Protein AF-A0A3D5E0S6-F1 (afdb_monomer)

Structure (mmCIF, N/CA/C/O backbone):
data_AF-A0A3D5E0S6-F1
#
_entry.id   AF-A0A3D5E0S6-F1
#
loop_
_atom_site.group_PDB
_atom_site.id
_atom_site.type_symbol
_atom_site.label_atom_id
_atom_site.label_alt_id
_atom_site.label_comp_id
_atom_site.label_asym_id
_atom_site.label_entity_id
_atom_site.label_seq_id
_atom_site.pdbx_PDB_ins_code
_atom_site.Cartn_x
_atom_site.Cartn_y
_atom_site.Cartn_z
_atom_site.occupancy
_atom_site.B_iso_or_equiv
_atom_site.auth_seq_id
_atom_site.auth_comp_id
_atom_site.auth_asym_id
_atom_site.auth_atom_id
_atom_site.pdbx_PDB_model_num
ATOM 1 N N . MET A 1 1 ? 13.175 10.665 23.396 1.00 38.28 1 MET A N 1
ATOM 2 C CA . MET A 1 1 ? 12.170 10.562 24.480 1.00 38.28 1 MET A CA 1
ATOM 3 C C . MET A 1 1 ? 12.279 11.697 25.528 1.00 38.28 1 MET A C 1
ATOM 5 O O . MET A 1 1 ? 12.513 11.400 26.694 1.00 38.28 1 MET A O 1
ATOM 9 N N . PRO A 1 2 ? 12.086 12.986 25.165 1.00 33.28 2 PRO A N 1
ATOM 10 C CA . PRO A 1 2 ? 11.663 13.991 26.159 1.00 33.28 2 PRO A CA 1
ATOM 11 C C . PRO A 1 2 ? 10.356 14.742 25.818 1.00 33.28 2 PRO A C 1
ATOM 13 O O . PRO A 1 2 ? 9.848 15.474 26.661 1.00 33.28 2 PRO A O 1
ATOM 16 N N . TYR A 1 3 ? 9.771 14.534 24.635 1.00 39.38 3 TYR A N 1
ATOM 17 C CA . TYR A 1 3 ? 8.628 15.319 24.143 1.00 39.38 3 TYR A CA 1
ATOM 18 C C . TYR A 1 3 ? 7.291 14.993 24.815 1.00 39.38 3 TYR A C 1
ATOM 20 O O . TYR A 1 3 ? 6.618 15.905 25.290 1.00 39.38 3 TYR A O 1
ATOM 28 N N . SER A 1 4 ? 6.974 13.710 25.017 1.00 42.59 4 SER A N 1
ATOM 29 C CA . SER A 1 4 ? 5.723 13.300 25.675 1.00 42.59 4 SER A CA 1
ATOM 30 C C . SER A 1 4 ? 5.613 13.792 27.121 1.00 42.59 4 SER A C 1
ATOM 32 O O . SER A 1 4 ? 4.516 13.973 27.637 1.00 42.59 4 SER A O 1
ATOM 34 N N . ALA A 1 5 ? 6.738 14.058 27.798 1.00 37.56 5 ALA A N 1
ATOM 35 C CA . ALA A 1 5 ? 6.728 14.616 29.148 1.00 37.56 5 ALA A CA 1
ATOM 36 C C . ALA A 1 5 ? 6.315 16.093 29.164 1.00 37.56 5 ALA A C 1
ATOM 38 O O . ALA A 1 5 ? 5.784 16.543 30.172 1.00 37.56 5 ALA A O 1
ATOM 39 N N . ALA A 1 6 ? 6.532 16.837 28.078 1.00 38.78 6 ALA A N 1
ATOM 40 C CA . ALA A 1 6 ? 6.310 18.274 28.008 1.00 38.78 6 ALA A CA 1
ATOM 41 C C . ALA A 1 6 ? 4.825 18.641 27.956 1.00 38.78 6 ALA A C 1
ATOM 43 O O . ALA A 1 6 ? 4.368 19.426 28.783 1.00 38.78 6 ALA A O 1
ATOM 44 N N . LEU A 1 7 ? 4.055 18.022 27.058 1.00 45.34 7 LEU A N 1
ATOM 45 C CA . LEU A 1 7 ? 2.599 18.180 27.020 1.00 45.34 7 LEU A CA 1
ATOM 46 C C . LEU A 1 7 ? 1.956 17.615 28.294 1.00 45.34 7 LEU A C 1
ATOM 48 O O . LEU A 1 7 ? 1.136 18.293 28.906 1.00 45.34 7 LEU A O 1
ATOM 52 N N . LEU A 1 8 ? 2.423 16.468 28.806 1.00 41.62 8 LEU A N 1
ATOM 53 C CA . LEU A 1 8 ? 2.000 15.941 30.114 1.00 41.62 8 LEU A CA 1
ATOM 54 C C . LEU A 1 8 ? 2.341 16.875 31.294 1.00 41.62 8 LEU A C 1
ATOM 56 O O . LEU A 1 8 ? 1.562 16.960 32.246 1.00 41.62 8 LEU A O 1
ATOM 60 N N . LEU A 1 9 ? 3.477 17.580 31.262 1.00 42.16 9 LEU A N 1
ATOM 61 C CA . LEU A 1 9 ? 3.891 18.562 32.275 1.00 42.16 9 LEU A CA 1
ATOM 62 C C . LEU A 1 9 ? 3.075 19.850 32.171 1.00 42.16 9 LEU A C 1
ATOM 64 O O . LEU A 1 9 ? 2.632 20.345 33.205 1.00 42.16 9 LEU A O 1
ATOM 68 N N . ILE A 1 10 ? 2.821 20.346 30.958 1.00 46.16 10 ILE A N 1
ATOM 69 C CA . ILE A 1 10 ? 1.925 21.481 30.688 1.00 46.16 10 ILE A CA 1
ATOM 70 C C . ILE A 1 10 ? 0.495 21.130 31.122 1.00 46.16 10 ILE A C 1
ATOM 72 O O . ILE A 1 10 ? -0.214 21.968 31.667 1.00 46.16 10 ILE A O 1
ATOM 76 N N . MET A 1 11 ? 0.065 19.876 30.968 1.00 48.69 11 MET A N 1
ATOM 77 C CA . MET A 1 11 ? -1.243 19.403 31.424 1.00 48.69 11 MET A CA 1
ATOM 78 C C . MET A 1 11 ? -1.320 19.213 32.949 1.00 48.69 11 MET A C 1
ATOM 80 O O . MET A 1 11 ? -2.383 19.460 33.514 1.00 48.69 11 MET A O 1
ATOM 84 N N . LYS A 1 12 ? -0.220 18.838 33.629 1.00 43.34 12 LYS A N 1
ATOM 85 C CA . LYS A 1 12 ? -0.159 18.644 35.097 1.00 43.34 12 LYS A CA 1
ATOM 86 C C . LYS A 1 12 ? 0.203 19.892 35.916 1.00 43.34 12 LYS A C 1
ATOM 88 O O . LYS A 1 12 ? -0.084 19.906 37.114 1.00 43.34 12 LYS A O 1
ATOM 93 N N . ARG A 1 13 ? 0.854 20.911 35.344 1.00 39.75 13 ARG A N 1
ATOM 94 C CA . ARG A 1 13 ? 1.258 22.144 36.049 1.00 39.75 13 ARG A CA 1
ATOM 95 C C . ARG A 1 13 ? 0.444 23.346 35.577 1.00 39.75 13 ARG A C 1
ATOM 97 O O . ARG A 1 13 ? 0.247 23.553 34.387 1.00 39.75 13 ARG A O 1
ATOM 104 N N . GLY A 1 14 ? 0.003 24.162 36.534 1.00 38.19 14 GLY A N 1
ATOM 105 C CA . GLY A 1 14 ? -0.570 25.473 36.248 1.00 38.19 14 GLY A CA 1
ATOM 106 C C . GLY A 1 14 ? 0.479 26.425 35.663 1.00 38.19 14 GLY A C 1
ATOM 107 O O . GLY A 1 14 ? 1.527 26.627 36.269 1.00 38.19 14 GLY A O 1
ATOM 108 N N . ASP A 1 15 ? 0.165 26.988 34.497 1.00 38.56 15 ASP A N 1
ATOM 109 C CA . ASP A 1 15 ? 0.567 28.311 33.990 1.00 38.56 15 ASP A CA 1
ATOM 110 C C . ASP A 1 15 ? 2.050 28.733 33.942 1.00 38.56 15 ASP A C 1
ATOM 112 O O . ASP A 1 15 ? 2.323 29.929 33.843 1.00 38.56 15 ASP A O 1
ATOM 116 N N . GLN A 1 16 ? 3.032 27.822 33.918 1.00 34.97 16 GLN A N 1
ATOM 117 C CA . GLN A 1 16 ? 4.425 28.222 33.638 1.00 34.97 16 GLN A CA 1
ATOM 118 C C . GLN A 1 16 ? 5.030 27.540 32.399 1.00 34.97 16 GLN A C 1
ATOM 120 O O . GLN A 1 16 ? 5.223 26.322 32.416 1.00 34.97 16 GLN A O 1
ATOM 125 N N . PRO A 1 17 ? 5.353 28.314 31.338 1.00 38.97 17 PRO A N 1
ATOM 126 C CA . PRO A 1 17 ? 6.087 27.842 30.174 1.00 38.97 17 PRO A CA 1
ATOM 127 C C . PRO A 1 17 ? 7.596 27.962 30.432 1.00 38.97 17 PRO A C 1
ATOM 129 O O . PRO A 1 17 ? 8.157 29.051 30.327 1.00 38.97 17 PRO A O 1
ATOM 132 N N . ASP A 1 18 ? 8.262 26.858 30.766 1.00 34.88 18 ASP A N 1
ATOM 133 C CA . ASP A 1 18 ? 9.724 26.782 30.643 1.00 34.88 18 ASP A CA 1
ATOM 134 C C . ASP A 1 18 ? 10.091 26.290 29.230 1.00 34.88 18 ASP A C 1
ATOM 136 O O . ASP A 1 18 ? 9.401 25.421 28.685 1.00 34.88 18 ASP A O 1
ATOM 140 N N . PRO A 1 19 ? 11.164 26.820 28.615 1.00 36.44 19 PRO A N 1
ATOM 141 C CA . PRO A 1 19 ? 11.587 26.422 27.278 1.00 36.44 19 PRO A CA 1
ATOM 142 C C . PRO A 1 19 ? 12.079 24.968 27.268 1.00 36.44 19 PRO A C 1
ATOM 144 O O . PRO A 1 19 ? 12.935 24.570 28.062 1.00 36.44 19 PRO A O 1
ATOM 147 N N . LEU A 1 20 ? 11.524 24.171 26.355 1.00 38.53 20 LEU A N 1
ATOM 148 C CA . LEU A 1 20 ? 11.809 22.745 26.214 1.00 38.53 20 LEU A CA 1
ATOM 149 C C . LEU A 1 20 ? 13.125 22.521 25.445 1.00 38.53 20 LEU A C 1
ATOM 151 O O . LEU A 1 20 ? 13.306 23.109 24.378 1.00 38.53 20 LEU A O 1
ATOM 155 N N . PRO A 1 21 ? 14.044 21.664 25.931 1.00 30.20 21 PRO A N 1
ATOM 156 C CA . PRO A 1 21 ? 15.212 21.255 25.164 1.00 30.20 21 PRO A CA 1
ATOM 157 C C . PRO A 1 21 ? 14.830 20.126 24.197 1.00 30.20 21 PRO A C 1
ATOM 159 O O . PRO A 1 21 ? 14.574 18.994 24.609 1.00 30.20 21 PRO A O 1
ATOM 162 N N . GLY A 1 22 ? 14.804 20.466 22.908 1.00 41.47 22 GLY A N 1
ATOM 163 C CA . GLY A 1 22 ? 14.382 19.613 21.798 1.00 41.47 22 GLY A CA 1
ATOM 164 C C . GLY A 1 22 ? 13.253 20.299 21.026 1.00 41.47 22 GLY A C 1
ATOM 165 O O . GLY A 1 22 ? 12.227 20.619 21.613 1.00 41.47 22 GLY A O 1
ATOM 166 N N . GLY A 1 23 ? 13.439 20.556 19.727 1.00 47.47 23 GLY A N 1
ATOM 167 C CA . GLY A 1 23 ? 12.488 21.289 18.873 1.00 47.47 23 GLY A CA 1
ATOM 168 C C . GLY A 1 23 ? 11.115 20.620 18.709 1.00 47.47 23 GLY A C 1
ATOM 169 O O . GLY A 1 23 ? 11.009 19.399 18.756 1.00 47.47 23 GLY A O 1
ATOM 170 N N . TRP A 1 24 ? 10.075 21.433 18.519 1.00 58.16 24 TRP A N 1
ATOM 171 C CA . TRP A 1 24 ? 8.640 21.100 18.544 1.00 58.16 24 TRP A CA 1
ATOM 172 C C . TRP A 1 24 ? 8.117 20.392 17.272 1.00 58.16 24 TRP A C 1
ATOM 174 O O . TRP A 1 24 ? 7.080 20.771 16.751 1.00 58.16 24 TRP A O 1
ATOM 184 N N . VAL A 1 25 ? 8.824 19.380 16.759 1.00 50.75 25 VAL A N 1
ATOM 185 C CA . VAL A 1 25 ? 8.563 18.804 15.416 1.00 50.75 25 VAL A CA 1
ATOM 186 C C . VAL A 1 25 ? 7.223 18.053 15.308 1.00 50.75 25 VAL A C 1
ATOM 188 O O . VAL A 1 25 ? 6.506 18.226 14.342 1.00 50.75 25 VAL A O 1
ATOM 191 N N . ALA A 1 26 ? 6.795 17.283 16.313 1.00 52.22 26 ALA A N 1
ATOM 192 C CA . ALA A 1 26 ? 5.456 16.660 16.270 1.00 52.22 26 ALA A CA 1
ATOM 193 C C . ALA A 1 26 ? 4.318 17.681 16.497 1.00 52.22 26 ALA A C 1
ATOM 195 O O . ALA A 1 26 ? 3.170 17.482 16.112 1.00 52.22 26 ALA A O 1
ATOM 196 N N . GLY A 1 27 ? 4.629 18.809 17.144 1.00 62.81 27 GLY A N 1
ATOM 197 C CA . GLY A 1 27 ? 3.656 19.869 17.382 1.00 62.81 27 GLY A CA 1
ATOM 198 C C . GLY A 1 27 ? 3.378 20.726 16.146 1.00 62.81 27 GLY A C 1
ATOM 199 O O . GLY A 1 27 ? 2.301 21.316 16.059 1.00 62.81 27 GLY A O 1
ATOM 200 N N . THR A 1 28 ? 4.313 20.786 15.190 1.00 69.19 28 THR A N 1
ATOM 201 C CA . THR A 1 28 ? 4.160 21.555 13.948 1.00 69.19 28 THR A CA 1
ATOM 202 C C . THR A 1 28 ? 3.175 20.905 12.983 1.00 69.19 28 THR A C 1
ATOM 204 O O . THR A 1 28 ? 2.348 21.626 12.426 1.00 69.19 28 THR A O 1
ATOM 207 N N . GLU A 1 29 ? 3.184 19.577 12.849 1.00 71.25 29 GLU A N 1
ATOM 208 C CA . GLU A 1 29 ? 2.205 18.834 12.034 1.00 71.25 29 GLU A CA 1
ATOM 209 C C . GLU A 1 29 ? 0.781 19.035 12.582 1.00 71.25 29 GLU A C 1
ATOM 211 O O . GLU A 1 29 ? -0.122 19.488 11.871 1.00 71.25 29 GLU A O 1
ATOM 216 N N . LEU A 1 30 ? 0.600 18.844 13.896 1.00 75.81 30 LEU A N 1
ATOM 217 C CA . LEU A 1 30 ? -0.676 19.100 14.572 1.00 75.81 30 LEU A CA 1
ATOM 218 C C . LEU A 1 30 ? -1.132 20.555 14.400 1.00 75.81 30 LEU A C 1
ATOM 220 O O . LEU A 1 30 ? -2.288 20.809 14.057 1.00 75.81 30 LEU A O 1
ATOM 224 N N . ALA A 1 31 ? -0.242 21.530 14.611 1.00 83.31 31 ALA A N 1
ATOM 225 C CA . ALA A 1 31 ? -0.581 22.940 14.430 1.00 83.31 31 ALA A CA 1
ATOM 226 C C . ALA A 1 31 ? -1.022 23.248 12.991 1.00 83.31 31 ALA A C 1
ATOM 228 O O . ALA A 1 31 ? -1.992 23.984 12.802 1.00 83.31 31 ALA A O 1
ATOM 229 N N . SER A 1 32 ? -0.353 22.662 11.998 1.00 85.56 32 SER A N 1
ATOM 230 C CA . SER A 1 32 ? -0.682 22.823 10.579 1.00 85.56 32 SER A CA 1
ATOM 231 C C . SER A 1 32 ? -2.066 22.275 10.253 1.00 85.56 32 SER A C 1
ATOM 233 O O . SER A 1 32 ? -2.864 22.975 9.628 1.00 85.56 32 SER A O 1
ATOM 235 N N . TRP A 1 33 ? -2.405 21.092 10.769 1.00 86.62 33 TRP A N 1
ATOM 236 C CA . TRP A 1 33 ? -3.736 20.507 10.614 1.00 86.62 33 TRP A CA 1
ATOM 237 C C . TRP A 1 33 ? -4.843 21.394 11.202 1.00 86.62 33 TRP A C 1
ATOM 239 O O . TRP A 1 33 ? -5.842 21.677 10.536 1.00 86.62 33 TRP A O 1
ATOM 249 N N . PHE A 1 34 ? -4.658 21.898 12.428 1.00 88.12 34 PHE A N 1
ATOM 250 C CA . PHE A 1 34 ? -5.633 22.798 13.051 1.00 88.12 34 PHE A CA 1
ATOM 251 C C . PHE A 1 34 ? -5.797 24.090 12.234 1.00 88.12 34 PHE A C 1
ATOM 253 O O . PHE A 1 34 ? -6.923 24.517 11.973 1.00 88.12 34 PHE A O 1
ATOM 260 N N . VAL A 1 35 ? -4.697 24.705 11.787 1.00 90.12 35 VAL A N 1
ATOM 261 C CA . VAL A 1 35 ? -4.747 25.913 10.944 1.00 90.12 35 VAL A CA 1
ATOM 262 C C . VAL A 1 35 ? -5.471 25.638 9.622 1.00 90.12 35 VAL A C 1
ATOM 264 O O . VAL A 1 35 ? -6.299 26.455 9.219 1.00 90.12 35 VAL A O 1
ATOM 267 N N . ALA A 1 36 ? -5.245 24.486 8.986 1.00 88.31 36 ALA A N 1
ATOM 268 C CA . ALA A 1 36 ? -5.968 24.083 7.780 1.00 88.31 36 ALA A CA 1
ATOM 269 C C . ALA A 1 36 ? -7.483 23.967 8.031 1.00 88.31 36 ALA A C 1
ATOM 271 O O . ALA A 1 36 ? -8.274 24.538 7.279 1.00 88.31 36 ALA A O 1
ATOM 272 N N . LYS A 1 37 ? -7.907 23.354 9.148 1.00 87.62 37 LYS A N 1
ATOM 273 C CA . LYS A 1 37 ? -9.329 23.303 9.550 1.00 87.62 37 LYS A CA 1
ATOM 274 C C . LYS A 1 37 ? -9.936 24.690 9.756 1.00 87.62 37 LYS A C 1
ATOM 276 O O . LYS A 1 37 ? -11.091 24.927 9.404 1.00 87.62 37 LYS A O 1
ATOM 281 N N . ALA A 1 38 ? -9.164 25.630 10.293 1.00 89.94 38 ALA A N 1
ATOM 282 C CA . ALA A 1 38 ? -9.608 27.012 10.432 1.00 89.94 38 ALA A CA 1
ATOM 283 C C . ALA A 1 38 ? -9.731 27.733 9.081 1.00 89.94 38 ALA A C 1
ATOM 285 O O . ALA A 1 38 ? -10.662 28.515 8.891 1.00 89.94 38 ALA A O 1
ATOM 286 N N . VAL A 1 39 ? -8.827 27.466 8.136 1.00 89.75 39 VAL A N 1
ATOM 287 C CA . VAL A 1 39 ? -8.918 27.987 6.764 1.00 89.75 39 VAL A CA 1
ATOM 288 C C . VAL A 1 39 ? -10.167 27.450 6.064 1.00 89.75 39 VAL A C 1
ATOM 290 O O . VAL A 1 39 ? -10.927 28.241 5.511 1.00 89.75 39 VAL A O 1
ATOM 293 N N . GLU A 1 40 ? -10.434 26.146 6.160 1.00 88.62 40 GLU A N 1
ATOM 294 C CA . GLU A 1 40 ? -11.648 25.523 5.614 1.00 88.62 40 GLU A CA 1
ATOM 295 C C . GLU A 1 40 ? -12.929 26.157 6.181 1.00 88.62 40 GLU A C 1
ATOM 297 O O . GLU A 1 40 ? -13.876 26.428 5.442 1.00 88.62 40 GLU A O 1
ATOM 302 N N . ALA A 1 41 ? -12.962 26.414 7.493 1.00 89.06 41 ALA A N 1
ATOM 303 C CA . ALA A 1 41 ? -14.154 26.912 8.172 1.00 89.06 41 ALA A CA 1
ATOM 304 C C . ALA A 1 41 ? -14.382 28.425 8.007 1.00 89.06 41 ALA A C 1
ATOM 306 O O . ALA A 1 41 ? -15.529 28.868 7.907 1.00 89.06 41 ALA A O 1
ATOM 307 N N . TYR A 1 42 ? -13.316 29.233 8.018 1.00 87.56 42 TYR A N 1
ATOM 308 C CA . TYR A 1 42 ? -13.419 30.698 8.086 1.00 87.56 42 TYR A CA 1
ATOM 309 C C . TYR A 1 42 ? -12.928 31.430 6.833 1.00 87.56 42 TYR A C 1
ATOM 311 O O . TYR A 1 42 ? -13.215 32.624 6.702 1.00 87.56 42 TYR A O 1
ATOM 319 N N . GLY A 1 43 ? -12.200 30.768 5.928 1.00 87.56 43 GLY A N 1
ATOM 320 C CA . GLY A 1 43 ? -11.637 31.371 4.716 1.00 87.56 43 GLY A CA 1
ATOM 321 C C . GLY A 1 43 ? -10.867 32.664 5.010 1.00 87.56 43 GLY A C 1
ATOM 322 O O . GLY A 1 43 ? -10.049 32.724 5.930 1.00 87.56 43 GLY A O 1
ATOM 323 N N . ASP A 1 44 ? -11.211 33.741 4.299 1.00 85.38 44 ASP A N 1
ATOM 324 C CA . ASP A 1 44 ? -10.620 35.080 4.474 1.00 85.38 44 ASP A CA 1
ATOM 325 C C . ASP A 1 44 ? -10.747 35.652 5.896 1.00 85.38 44 ASP A C 1
ATOM 327 O O . ASP A 1 44 ? -10.031 36.579 6.280 1.00 85.38 44 ASP A O 1
ATOM 331 N N . GLN A 1 45 ? -11.659 35.115 6.710 1.00 85.00 45 GLN A N 1
ATOM 332 C CA . GLN A 1 45 ? -11.858 35.549 8.090 1.00 85.00 45 GLN A CA 1
ATOM 333 C C . GLN A 1 45 ? -11.000 34.779 9.099 1.00 85.00 45 GLN A C 1
ATOM 335 O O . GLN A 1 45 ? -11.137 35.031 10.301 1.00 85.00 45 GLN A O 1
ATOM 340 N N . VAL A 1 46 ? -10.099 33.888 8.671 1.00 85.62 46 VAL A N 1
ATOM 341 C CA . VAL A 1 46 ? -9.254 33.093 9.580 1.00 85.62 46 VAL A CA 1
ATOM 342 C C . VAL A 1 46 ? -8.453 33.978 10.552 1.00 85.62 46 VAL A C 1
ATOM 344 O O . VAL A 1 46 ? -8.349 33.669 11.733 1.00 85.62 46 VAL A O 1
ATOM 347 N N . LEU A 1 47 ? -8.027 35.178 10.144 1.00 86.06 47 LEU A N 1
ATOM 348 C CA . LEU A 1 47 ? -7.339 36.138 11.029 1.00 86.06 47 LEU A CA 1
ATOM 349 C C . LEU A 1 47 ? -8.267 37.185 11.690 1.00 86.06 47 LEU A C 1
ATOM 351 O O . LEU A 1 47 ? -7.830 37.930 12.558 1.00 86.06 47 LEU A O 1
ATOM 355 N N . ALA A 1 48 ? -9.556 37.185 11.335 1.00 81.19 48 ALA A N 1
ATOM 356 C CA . ALA A 1 48 ? -10.672 37.945 11.918 1.00 81.19 48 ALA A CA 1
ATOM 357 C C . ALA A 1 48 ? -10.673 38.079 13.449 1.00 81.19 48 ALA A C 1
ATOM 359 O O . ALA A 1 48 ? -10.874 37.047 14.063 1.00 81.19 48 ALA A O 1
ATOM 360 N N . ASP A 1 49 ? -10.560 39.259 14.074 1.00 66.88 49 ASP A N 1
ATOM 361 C CA . ASP A 1 49 ? -10.659 39.448 15.538 1.00 66.88 49 ASP A CA 1
ATOM 362 C C . ASP A 1 49 ? -12.022 39.002 16.113 1.00 66.88 49 ASP A C 1
ATOM 364 O O . ASP A 1 49 ? -13.021 39.721 16.120 1.00 66.88 49 ASP A O 1
ATOM 368 N N . ALA A 1 50 ? -12.066 37.768 16.602 1.00 59.69 50 ALA A N 1
ATOM 369 C CA . ALA A 1 50 ? -13.190 37.178 17.314 1.00 59.69 50 ALA A CA 1
ATOM 370 C C . ALA A 1 50 ? -12.636 36.205 18.356 1.00 59.69 50 ALA A C 1
ATOM 372 O O . ALA A 1 50 ? -11.625 35.546 18.097 1.00 59.69 50 ALA A O 1
ATOM 373 N N . ASN A 1 51 ? -13.287 36.126 19.515 1.00 56.72 51 ASN A N 1
ATOM 374 C CA . ASN A 1 51 ? -12.938 35.212 20.601 1.00 56.72 51 ASN A CA 1
ATOM 375 C C . ASN A 1 51 ? -13.989 34.091 20.670 1.00 56.72 51 ASN A C 1
ATOM 377 O O . ASN A 1 51 ? -14.858 34.134 21.547 1.00 56.72 51 ASN A O 1
ATOM 381 N N . PRO A 1 52 ? -14.018 33.156 19.703 1.00 55.25 52 PRO A N 1
ATOM 382 C CA . PRO A 1 52 ? -14.799 31.947 19.881 1.00 55.25 52 PRO A CA 1
ATOM 383 C C . PRO A 1 52 ? -14.146 31.124 21.001 1.00 55.25 52 PRO A C 1
ATOM 385 O O . PRO A 1 52 ? -12.930 31.163 21.183 1.00 55.25 52 PRO A O 1
ATOM 388 N N . GLY A 1 53 ? -14.941 30.437 21.819 1.00 60.50 53 GLY A N 1
ATOM 389 C CA . GLY A 1 53 ? -14.375 29.506 22.798 1.00 60.50 53 GLY A CA 1
ATOM 390 C C . GLY A 1 53 ? -13.559 28.421 22.087 1.00 60.50 53 GLY A C 1
ATOM 391 O O . GLY A 1 53 ? -13.853 28.098 20.944 1.00 60.50 53 GLY A O 1
ATOM 392 N N . LEU A 1 54 ? -12.566 27.830 22.757 1.00 64.56 54 LEU A N 1
ATOM 393 C CA . LEU A 1 54 ? -11.751 26.725 22.220 1.00 64.56 54 LEU A CA 1
ATOM 394 C C . LEU A 1 54 ? -12.521 25.391 22.209 1.00 64.56 54 LEU A C 1
ATOM 396 O O . LEU A 1 54 ? -12.029 24.371 22.682 1.00 64.56 54 LEU A O 1
ATOM 400 N N . ALA A 1 55 ? -13.774 25.418 21.758 1.00 66.06 55 ALA A N 1
ATOM 401 C CA . ALA A 1 55 ? -14.660 24.264 21.785 1.00 66.06 55 ALA A CA 1
ATOM 402 C C . ALA A 1 55 ? -14.402 23.320 20.606 1.00 66.06 55 ALA A C 1
ATOM 404 O O . ALA A 1 55 ? -14.409 22.108 20.804 1.00 66.06 55 ALA A O 1
ATOM 405 N N . GLU A 1 56 ? -14.137 23.862 19.414 1.00 78.25 56 GLU A N 1
ATOM 406 C CA . GLU A 1 56 ? -13.990 23.083 18.182 1.00 78.25 56 GLU A CA 1
ATOM 407 C C . GLU A 1 56 ? -12.595 23.249 17.563 1.00 78.25 56 GLU A C 1
ATOM 409 O O . GLU A 1 56 ? -11.890 24.232 17.808 1.00 78.25 56 GLU A O 1
ATOM 414 N N . ALA A 1 57 ? -12.179 22.278 16.744 1.00 81.69 57 ALA A N 1
ATOM 415 C CA . ALA A 1 57 ? -10.844 22.258 16.152 1.00 81.69 57 ALA A CA 1
ATOM 416 C C . ALA A 1 57 ? -10.557 23.511 15.310 1.00 81.69 57 ALA A C 1
ATOM 418 O O . ALA A 1 57 ? -9.486 24.107 15.415 1.00 81.69 57 ALA A O 1
ATOM 419 N N . GLN A 1 58 ? -11.525 23.988 14.530 1.00 87.00 58 GLN A N 1
ATOM 420 C CA . GLN A 1 58 ? -11.344 25.204 13.744 1.00 87.00 58 GLN A CA 1
ATOM 421 C C . GLN A 1 58 ? -11.119 26.456 14.613 1.00 87.00 58 GLN A C 1
ATOM 423 O O . GLN A 1 58 ? -10.362 27.339 14.209 1.00 87.00 58 GLN A O 1
ATOM 428 N N . ASP A 1 59 ? -11.694 26.539 15.820 1.00 86.94 59 ASP A N 1
ATOM 429 C CA . ASP A 1 59 ? -11.489 27.680 16.725 1.00 86.94 59 ASP A CA 1
ATOM 430 C C . ASP A 1 59 ? -10.049 27.706 17.257 1.00 86.94 59 ASP A C 1
ATOM 432 O O . ASP A 1 59 ? -9.400 28.756 17.288 1.00 86.94 59 ASP A O 1
ATOM 436 N N . VAL A 1 60 ? -9.521 26.528 17.601 1.00 87.38 60 VAL A N 1
ATOM 437 C CA . VAL A 1 60 ? -8.118 26.329 17.997 1.00 87.38 60 VAL A CA 1
ATOM 438 C C . VAL A 1 60 ? -7.185 26.696 16.852 1.00 87.38 60 VAL A C 1
ATOM 440 O O . VAL A 1 60 ? -6.238 27.461 17.037 1.00 87.38 60 VAL A O 1
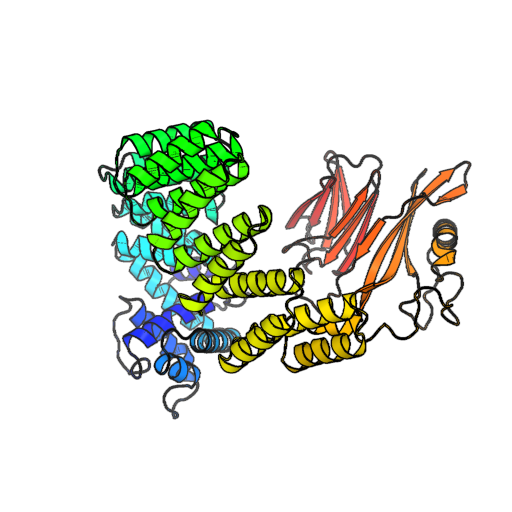ATOM 443 N N . GLY A 1 61 ? -7.483 26.201 15.652 1.00 88.69 61 GLY A N 1
ATOM 444 C CA . GLY A 1 61 ? -6.739 26.515 14.440 1.00 88.69 61 GLY A CA 1
ATOM 445 C C . GLY A 1 61 ? -6.701 27.999 14.126 1.00 88.69 61 GLY A C 1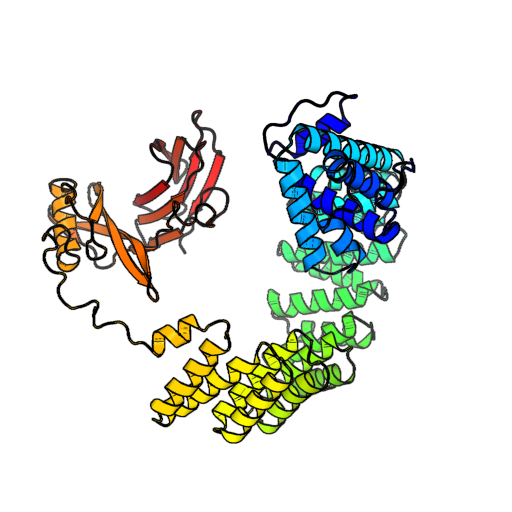
ATOM 446 O O . GLY A 1 61 ? -5.678 28.517 13.686 1.00 88.69 61 GLY A O 1
ATOM 447 N N . ARG A 1 62 ? -7.785 28.715 14.421 1.00 89.50 62 ARG A N 1
ATOM 448 C CA . ARG A 1 62 ? -7.864 30.163 14.256 1.00 89.50 62 ARG A CA 1
ATOM 449 C C . ARG A 1 62 ? -6.968 30.901 15.247 1.00 89.50 62 ARG A C 1
ATOM 451 O O . ARG A 1 62 ? -6.279 31.846 14.860 1.00 89.50 62 ARG A O 1
ATOM 458 N N . GLU A 1 63 ? -6.952 30.480 16.513 1.00 88.94 63 GLU A N 1
ATOM 459 C CA . GLU A 1 63 ? -6.045 31.043 17.521 1.00 88.94 63 GLU A CA 1
ATOM 460 C C . GLU A 1 63 ? -4.577 30.776 17.149 1.00 88.94 63 GLU A C 1
ATOM 462 O O . GLU A 1 63 ? -3.759 31.697 17.197 1.00 88.94 63 GLU A O 1
ATOM 467 N N . LEU A 1 64 ? -4.257 29.560 16.691 1.00 89.44 64 LEU A N 1
ATOM 468 C CA . LEU A 1 64 ? -2.926 29.196 16.197 1.00 89.44 64 LEU A CA 1
ATOM 469 C C . LEU A 1 64 ? -2.528 30.014 14.967 1.00 89.44 64 LEU A C 1
ATOM 471 O O . LEU A 1 64 ? -1.430 30.569 14.935 1.00 89.44 64 LEU A O 1
ATOM 475 N N . ALA A 1 65 ? -3.427 30.165 13.992 1.00 90.12 65 ALA A N 1
ATOM 476 C CA . ALA A 1 65 ? -3.184 30.970 12.802 1.00 90.12 65 ALA A CA 1
ATOM 477 C C . ALA A 1 65 ? -2.857 32.414 13.192 1.00 90.12 65 ALA A C 1
ATOM 479 O O . ALA A 1 65 ? -1.879 32.985 12.718 1.00 90.12 65 ALA A O 1
ATOM 480 N N . ARG A 1 66 ? -3.609 33.009 14.124 1.00 87.81 66 ARG A N 1
ATOM 481 C CA . ARG A 1 66 ? -3.286 34.358 14.603 1.00 87.81 66 ARG A CA 1
ATOM 482 C C . ARG A 1 66 ? -1.954 34.402 15.330 1.00 87.81 66 ARG A C 1
ATOM 484 O O . ARG A 1 66 ? -1.149 35.288 15.068 1.00 87.81 66 ARG A O 1
ATOM 491 N N . LEU A 1 67 ? -1.694 33.447 16.211 1.00 87.69 67 LEU A N 1
ATOM 492 C CA . LEU A 1 67 ? -0.446 33.393 16.955 1.00 87.69 67 LEU A CA 1
ATOM 493 C C . LEU A 1 67 ? 0.774 33.332 16.015 1.00 87.69 67 LEU A C 1
ATOM 495 O O . LEU A 1 67 ? 1.713 34.106 16.195 1.00 87.69 67 LEU A O 1
ATOM 499 N N . ILE A 1 68 ? 0.722 32.473 14.992 1.00 88.44 68 ILE A N 1
ATOM 500 C CA . ILE A 1 68 ? 1.822 32.194 14.054 1.00 88.44 68 ILE A CA 1
ATOM 501 C C . ILE A 1 68 ? 1.955 33.279 12.974 1.00 88.44 68 ILE A C 1
ATOM 503 O O . ILE A 1 68 ? 3.067 33.622 12.557 1.00 88.44 68 ILE A O 1
ATOM 507 N N . PHE A 1 69 ? 0.834 33.837 12.507 1.00 85.19 69 PHE A N 1
ATOM 508 C CA . PHE A 1 69 ? 0.806 34.709 11.333 1.00 85.19 69 PHE A CA 1
ATOM 509 C C . PHE A 1 69 ? 0.591 36.198 11.638 1.00 85.19 69 PHE A C 1
ATOM 511 O O . PHE A 1 69 ? 1.124 37.026 10.903 1.00 85.19 69 PHE A O 1
ATOM 518 N N . VAL A 1 70 ? -0.083 36.575 12.733 1.00 74.06 70 VAL A N 1
ATOM 519 C CA . VAL A 1 70 ? -0.373 37.996 13.044 1.00 74.06 70 VAL A CA 1
ATOM 520 C C . VAL A 1 70 ? 0.836 38.724 13.629 1.00 74.06 70 VAL A C 1
ATOM 522 O O . VAL A 1 70 ? 1.014 39.913 13.375 1.00 74.06 70 VAL A O 1
ATOM 525 N N . ARG A 1 71 ? 1.724 38.043 14.370 1.00 57.38 71 ARG A N 1
ATOM 526 C CA . ARG A 1 71 ? 2.934 38.687 14.925 1.00 57.38 71 ARG A CA 1
ATOM 527 C C . ARG A 1 71 ? 4.007 39.035 13.881 1.00 57.38 71 ARG A C 1
ATOM 529 O O . ARG A 1 71 ? 4.955 39.731 14.235 1.00 57.38 71 ARG A O 1
ATOM 536 N N . ALA A 1 72 ? 3.859 38.601 12.628 1.00 50.16 72 ALA A N 1
ATOM 537 C CA . ALA A 1 72 ? 4.842 38.841 11.570 1.00 50.16 72 ALA A CA 1
ATOM 538 C C . ALA A 1 72 ? 4.539 40.075 10.699 1.00 50.16 72 ALA A C 1
ATOM 540 O O . ALA A 1 72 ? 5.466 40.675 10.165 1.00 50.16 72 ALA A O 1
ATOM 541 N N . GLU A 1 73 ? 3.273 40.475 10.558 1.00 52.47 73 GLU A N 1
ATOM 542 C CA . GLU A 1 73 ? 2.854 41.446 9.539 1.00 52.47 73 GLU A CA 1
ATOM 543 C C . GLU A 1 73 ? 1.653 42.268 10.025 1.00 52.47 73 GLU A C 1
ATOM 545 O O . GLU A 1 73 ? 0.510 42.045 9.638 1.00 52.47 73 GLU A O 1
ATOM 550 N N . ALA A 1 74 ? 1.902 43.244 10.899 1.00 47.56 74 ALA A N 1
ATOM 551 C CA . ALA A 1 74 ? 0.850 44.108 11.441 1.00 47.56 74 ALA A CA 1
ATOM 552 C C . ALA A 1 74 ? 0.222 45.082 10.412 1.00 47.56 74 ALA A C 1
ATOM 554 O O . ALA A 1 74 ? -0.625 45.877 10.802 1.00 47.56 74 ALA A O 1
ATOM 555 N N . ASP A 1 75 ? 0.601 45.026 9.125 1.00 51.47 75 ASP A N 1
ATOM 556 C CA . ASP A 1 75 ? 0.156 45.987 8.099 1.00 51.47 75 ASP A CA 1
ATOM 557 C C . ASP A 1 75 ? -0.063 45.404 6.674 1.00 51.47 75 ASP A C 1
ATOM 559 O O . ASP A 1 75 ? -0.269 46.172 5.731 1.00 51.47 75 ASP A O 1
ATOM 563 N N . THR A 1 76 ? -0.069 44.077 6.457 1.00 53.34 76 THR A N 1
ATOM 564 C CA . THR A 1 76 ? -0.167 43.498 5.092 1.00 53.34 76 THR A CA 1
ATOM 565 C C . THR A 1 76 ? -1.086 42.276 4.976 1.00 53.34 76 THR A C 1
ATOM 567 O O . THR A 1 76 ? -0.621 41.153 4.905 1.00 53.34 76 THR A O 1
ATOM 570 N N . GLY A 1 77 ? -2.402 42.490 4.842 1.00 68.25 77 GLY A N 1
ATOM 571 C CA . GLY A 1 77 ? -3.335 41.497 4.267 1.00 68.25 77 GLY A CA 1
ATOM 572 C C . GLY A 1 77 ? -3.309 40.075 4.866 1.00 68.25 77 GLY A C 1
ATOM 573 O O . GLY A 1 77 ? -2.928 39.871 6.014 1.00 68.25 77 GLY A O 1
ATOM 574 N N . ILE A 1 78 ? -3.782 39.085 4.095 1.00 77.25 78 ILE A N 1
ATOM 575 C CA . ILE A 1 78 ? -3.663 37.658 4.440 1.00 77.25 78 ILE A CA 1
ATOM 576 C C . ILE A 1 78 ? -2.294 37.159 3.943 1.00 77.25 78 ILE A C 1
ATOM 578 O O . ILE A 1 78 ? -2.008 37.321 2.754 1.00 77.25 78 ILE A O 1
ATOM 582 N N . PRO A 1 79 ? -1.459 36.538 4.796 1.00 83.88 79 PRO A N 1
ATOM 583 C CA . PRO A 1 79 ? -0.143 36.045 4.396 1.00 83.88 79 PRO A CA 1
ATOM 584 C C . PRO A 1 79 ? -0.195 35.028 3.246 1.00 83.88 79 PRO A C 1
ATOM 586 O O . PRO A 1 79 ? -1.118 34.210 3.210 1.00 83.88 79 PRO A O 1
ATOM 589 N N . PRO A 1 80 ? 0.814 34.998 2.350 1.00 86.06 80 PRO A N 1
ATOM 590 C CA . PRO A 1 80 ? 0.783 34.170 1.140 1.00 86.06 80 PRO A CA 1
ATOM 591 C C . PRO A 1 80 ? 0.482 32.673 1.349 1.00 86.06 80 PRO A C 1
ATOM 593 O O . PRO A 1 80 ? -0.296 32.139 0.561 1.00 86.06 80 PRO A O 1
ATOM 596 N N . PRO A 1 81 ? 1.009 31.984 2.386 1.00 85.75 81 PRO A N 1
ATOM 597 C CA . PRO A 1 81 ? 0.681 30.574 2.623 1.00 85.75 81 PRO A CA 1
ATOM 598 C C . PRO A 1 81 ? -0.796 30.355 2.978 1.00 85.75 81 PRO A C 1
ATOM 600 O O . PRO A 1 81 ?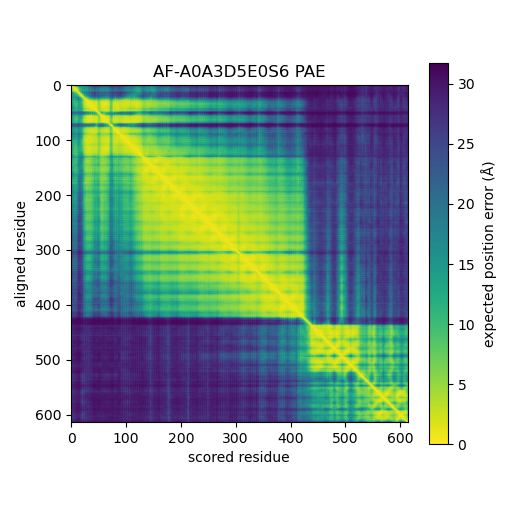 -1.420 29.421 2.484 1.00 85.75 81 PRO A O 1
ATOM 603 N N . LEU A 1 82 ? -1.382 31.253 3.778 1.00 86.69 82 LEU A N 1
ATOM 604 C CA . LEU A 1 82 ? -2.807 31.211 4.114 1.00 86.69 82 LEU A CA 1
ATOM 605 C C . LEU A 1 82 ? -3.670 31.565 2.899 1.00 86.69 82 LEU A C 1
ATOM 607 O O . LEU A 1 82 ? -4.657 30.888 2.644 1.00 86.69 82 LEU A O 1
ATOM 611 N N . ALA A 1 83 ? -3.278 32.578 2.119 1.00 86.62 83 ALA A N 1
ATOM 612 C CA . ALA A 1 83 ? -3.980 32.952 0.892 1.00 86.62 83 ALA A CA 1
ATOM 613 C C . ALA A 1 83 ? -3.999 31.794 -0.120 1.00 86.62 83 ALA A C 1
ATOM 615 O O . ALA A 1 83 ? -5.047 31.481 -0.673 1.00 86.62 83 ALA A O 1
ATOM 616 N N . ALA A 1 84 ? -2.874 31.092 -0.296 1.00 86.44 84 ALA A N 1
ATOM 617 C CA . ALA A 1 84 ? -2.796 29.927 -1.172 1.00 86.44 84 ALA A CA 1
ATOM 618 C C . ALA A 1 84 ? -3.722 28.782 -0.725 1.00 86.44 84 ALA A C 1
ATOM 620 O O . ALA A 1 84 ? -4.342 28.148 -1.580 1.00 86.44 84 ALA A O 1
ATOM 621 N N . ALA A 1 85 ? -3.823 28.534 0.586 1.00 87.25 85 ALA A N 1
ATOM 622 C CA . ALA A 1 85 ? -4.723 27.530 1.154 1.00 87.25 85 ALA A CA 1
ATOM 623 C C . ALA A 1 85 ? -6.207 27.934 1.046 1.00 87.25 85 ALA A C 1
ATOM 625 O O . ALA A 1 85 ? -7.056 27.074 0.828 1.00 87.25 85 ALA A O 1
ATOM 626 N N . ILE A 1 86 ? -6.525 29.232 1.142 1.00 88.56 86 ILE A N 1
ATOM 627 C CA . ILE A 1 86 ? -7.887 29.759 0.946 1.00 88.56 86 ILE A CA 1
ATOM 628 C C . ILE A 1 86 ? -8.304 29.689 -0.528 1.00 88.56 86 ILE A C 1
ATOM 630 O O . ILE A 1 86 ? -9.419 29.271 -0.831 1.00 88.56 86 ILE A O 1
ATOM 634 N N . ASP A 1 87 ? -7.416 30.084 -1.443 1.00 88.12 87 ASP A N 1
ATOM 635 C CA . ASP A 1 87 ? -7.689 30.098 -2.883 1.00 88.12 87 ASP A CA 1
ATOM 636 C C . ASP A 1 87 ? -7.844 28.679 -3.450 1.00 88.12 87 ASP A C 1
ATOM 638 O O . ASP A 1 87 ? -8.570 28.462 -4.426 1.00 88.12 87 ASP A O 1
ATOM 642 N N . ARG A 1 88 ? -7.133 27.705 -2.865 1.00 84.50 88 ARG A N 1
ATOM 643 C CA . ARG A 1 88 ? -7.091 26.305 -3.312 1.00 84.50 88 ARG A CA 1
ATOM 644 C C . ARG A 1 88 ? -7.239 25.335 -2.129 1.00 84.50 88 ARG A C 1
ATOM 646 O O . ARG A 1 88 ? -6.277 24.639 -1.796 1.00 84.50 88 ARG A O 1
ATOM 653 N N . PRO A 1 89 ? -8.427 25.253 -1.506 1.00 78.12 89 PRO A N 1
ATOM 654 C CA . PRO A 1 89 ? -8.657 24.340 -0.391 1.00 78.12 89 PRO A CA 1
ATOM 655 C C . PRO A 1 89 ? -8.491 22.883 -0.849 1.00 78.12 89 PRO A C 1
ATOM 657 O O . PRO A 1 89 ? -9.023 22.496 -1.892 1.00 78.12 89 PRO A O 1
ATOM 660 N N . GLY A 1 90 ? -7.735 22.085 -0.089 1.00 68.19 90 GLY A N 1
ATOM 661 C CA . GLY A 1 90 ? -7.427 20.685 -0.410 1.00 68.19 90 GLY A CA 1
ATOM 662 C C . GLY A 1 90 ? -6.317 20.474 -1.452 1.00 68.19 90 GLY A C 1
ATOM 663 O O . GLY A 1 90 ? -6.115 19.349 -1.909 1.00 68.19 90 GLY A O 1
ATOM 664 N N . SER A 1 91 ? -5.614 21.530 -1.888 1.00 83.00 91 SER A N 1
ATOM 665 C CA . SER A 1 91 ? -4.420 21.392 -2.740 1.00 83.00 91 SER A CA 1
ATOM 666 C C . SER A 1 91 ? -3.235 20.945 -1.894 1.00 83.00 91 SER A C 1
ATOM 668 O O . SER A 1 91 ? -2.796 21.679 -1.010 1.00 83.00 91 SER A O 1
ATOM 670 N N . ARG A 1 92 ? -2.658 19.788 -2.235 1.00 77.69 92 ARG A N 1
ATOM 671 C CA . ARG A 1 92 ? -1.472 19.242 -1.561 1.00 77.69 92 ARG A CA 1
ATOM 672 C C . ARG A 1 92 ? -0.298 20.222 -1.576 1.00 77.69 92 ARG A C 1
ATOM 674 O O . ARG A 1 92 ? 0.426 20.334 -0.597 1.00 77.69 92 ARG A O 1
ATOM 681 N N . GLU A 1 93 ? -0.130 20.975 -2.662 1.00 79.50 93 GLU A N 1
ATOM 682 C CA . GLU A 1 93 ? 0.914 21.999 -2.764 1.00 79.50 93 GLU A CA 1
ATOM 683 C C . GLU A 1 93 ? 0.663 23.181 -1.819 1.00 79.50 93 GLU A C 1
ATOM 685 O O . GLU A 1 93 ? 1.6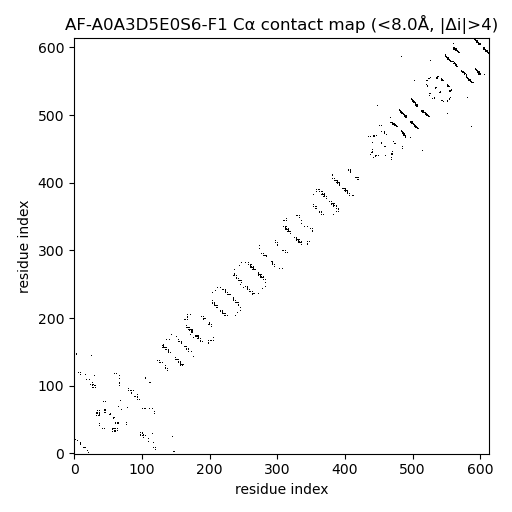11 23.739 -1.268 1.00 79.50 93 GLU A O 1
ATOM 690 N N . ALA A 1 94 ? -0.598 23.590 -1.646 1.00 80.19 94 ALA A N 1
ATOM 691 C CA . ALA A 1 94 ? -0.960 24.669 -0.731 1.00 80.19 94 ALA A CA 1
ATOM 692 C C . ALA A 1 94 ? -0.842 24.230 0.737 1.00 80.19 94 ALA A C 1
ATOM 694 O O . ALA A 1 94 ? -0.330 24.992 1.555 1.00 80.19 94 ALA A O 1
ATOM 695 N N . GLU A 1 95 ? -1.256 23.002 1.049 1.00 80.69 95 GLU A N 1
ATOM 696 C CA . GLU A 1 95 ? -1.115 22.391 2.374 1.00 80.69 95 GLU A CA 1
ATOM 697 C C . GLU A 1 95 ? 0.355 22.238 2.765 1.00 80.69 95 GLU A C 1
ATOM 699 O O . GLU A 1 95 ? 0.749 22.700 3.831 1.00 80.69 95 GLU A O 1
ATOM 704 N N . GLN A 1 96 ? 1.190 21.711 1.868 1.00 82.00 96 GLN A N 1
ATOM 705 C CA . GLN A 1 96 ? 2.615 21.541 2.138 1.00 82.00 96 GLN A CA 1
ATOM 706 C C . GLN A 1 96 ? 3.340 22.886 2.296 1.00 82.00 96 GLN A C 1
ATOM 708 O O . GLN A 1 96 ? 4.187 23.042 3.170 1.00 82.00 96 GLN A O 1
ATOM 713 N N . ALA A 1 97 ? 2.978 23.903 1.505 1.00 84.31 97 ALA A N 1
ATOM 714 C CA . ALA A 1 97 ? 3.530 25.248 1.673 1.00 84.31 97 ALA A CA 1
ATOM 715 C C . ALA A 1 97 ? 3.114 25.898 3.006 1.00 84.31 97 ALA A C 1
ATOM 717 O O . ALA A 1 97 ? 3.900 26.635 3.611 1.00 84.31 97 ALA A O 1
ATOM 718 N N . LEU A 1 98 ? 1.879 25.652 3.456 1.00 85.69 98 LEU A N 1
ATOM 719 C CA . LEU A 1 98 ? 1.388 26.105 4.755 1.00 85.69 98 LEU A CA 1
ATOM 720 C C . LEU A 1 98 ? 2.144 25.412 5.895 1.00 85.69 98 LEU A C 1
ATOM 722 O O . LEU A 1 98 ? 2.618 26.097 6.800 1.00 85.69 98 LEU A O 1
ATOM 726 N N . GLU A 1 99 ? 2.301 24.093 5.809 1.00 85.19 99 GLU A N 1
ATOM 727 C CA . GLU A 1 99 ? 3.019 23.256 6.770 1.00 85.19 99 GLU A CA 1
ATOM 728 C C . GLU A 1 99 ? 4.484 23.676 6.913 1.00 85.19 99 GLU A C 1
ATOM 730 O O . GLU A 1 99 ? 4.893 24.083 7.999 1.00 85.19 99 GLU A O 1
ATOM 735 N N . THR A 1 100 ? 5.244 23.729 5.813 1.00 85.88 100 THR A N 1
ATOM 736 C CA . THR A 1 100 ? 6.652 24.165 5.835 1.00 85.88 100 THR A CA 1
ATOM 737 C C . THR A 1 100 ? 6.805 25.566 6.436 1.00 85.88 100 THR A C 1
ATOM 739 O O . THR A 1 100 ? 7.728 25.832 7.202 1.00 85.88 100 THR A O 1
ATOM 742 N N . CYS A 1 101 ? 5.875 26.486 6.151 1.00 87.94 101 CYS A N 1
ATOM 743 C CA . CYS A 1 101 ? 5.935 27.828 6.729 1.00 87.94 101 CYS A CA 1
ATOM 744 C C . CYS A 1 101 ? 5.679 27.832 8.245 1.00 87.94 101 CYS A C 1
ATOM 746 O O . CYS A 1 101 ? 6.312 28.596 8.981 1.00 87.94 101 CYS A O 1
ATOM 748 N N . ILE A 1 102 ? 4.737 27.013 8.714 1.00 87.69 102 ILE A N 1
ATOM 749 C CA . ILE A 1 102 ? 4.435 26.847 10.137 1.00 87.69 102 ILE A CA 1
ATOM 750 C C . ILE A 1 102 ? 5.644 26.228 10.852 1.00 87.69 102 ILE A C 1
ATOM 752 O O . ILE A 1 102 ? 6.072 26.763 11.879 1.00 87.69 102 ILE A O 1
ATOM 756 N N . GLU A 1 103 ? 6.237 25.183 10.277 1.00 83.25 103 GLU A N 1
ATOM 757 C CA . GLU A 1 103 ? 7.463 24.539 10.758 1.00 83.25 103 GLU A CA 1
ATOM 758 C C . GLU A 1 103 ? 8.621 25.525 10.903 1.00 83.25 103 GLU A C 1
ATOM 760 O O . GLU A 1 103 ? 9.183 25.653 11.993 1.00 83.25 103 GLU A O 1
ATOM 765 N N . ASP A 1 104 ? 8.929 26.284 9.850 1.00 84.44 104 ASP A N 1
ATOM 766 C CA . ASP A 1 104 ? 10.013 27.269 9.855 1.00 84.44 104 ASP A CA 1
ATOM 767 C C . ASP A 1 104 ? 9.813 28.326 10.949 1.00 84.44 104 ASP A C 1
ATOM 769 O O . ASP A 1 104 ? 10.740 28.667 11.691 1.00 84.44 104 ASP A O 1
ATOM 773 N N . ARG A 1 105 ? 8.587 28.850 11.084 1.00 86.31 105 ARG A N 1
ATOM 774 C CA . ARG A 1 105 ? 8.269 29.907 12.058 1.00 86.31 105 ARG A CA 1
ATOM 775 C C . ARG A 1 105 ? 8.370 29.415 13.496 1.00 86.31 105 ARG A C 1
ATOM 777 O O . ARG A 1 105 ? 8.913 30.119 14.347 1.00 86.31 105 ARG A O 1
ATOM 784 N N . LEU A 1 106 ? 7.845 28.227 13.779 1.00 81.88 106 LEU A N 1
ATOM 785 C CA . LEU A 1 106 ? 7.871 27.645 15.121 1.00 81.88 106 LEU A CA 1
ATOM 786 C C . LEU A 1 106 ? 9.262 27.117 15.483 1.00 81.88 106 LEU A C 1
ATOM 788 O O . LEU A 1 106 ? 9.673 27.222 16.637 1.00 81.88 106 LEU A O 1
ATOM 792 N N . GLY A 1 107 ? 10.011 26.607 14.503 1.00 76.62 107 GLY A N 1
ATOM 793 C CA . GLY A 1 107 ? 11.411 26.226 14.663 1.00 76.62 107 GLY A CA 1
ATOM 794 C C . GLY A 1 107 ? 12.322 27.423 14.951 1.00 76.62 107 GLY A C 1
ATOM 795 O O . GLY A 1 107 ? 13.262 27.302 15.738 1.00 76.62 107 GLY A O 1
ATOM 796 N N . ALA A 1 108 ? 12.029 28.589 14.365 1.00 81.69 108 ALA A N 1
ATOM 797 C CA . ALA A 1 108 ? 12.814 29.809 14.547 1.00 81.69 108 ALA A CA 1
ATOM 798 C C . ALA A 1 108 ? 12.559 30.539 15.882 1.00 81.69 108 ALA A C 1
ATOM 800 O O . ALA A 1 108 ? 13.463 31.218 16.377 1.00 81.69 108 ALA A O 1
ATOM 801 N N . ASP A 1 109 ? 11.363 30.421 16.474 1.00 79.06 109 ASP A N 1
ATOM 802 C CA . ASP A 1 109 ? 10.991 31.101 17.725 1.00 79.06 109 ASP A CA 1
ATOM 803 C C . ASP A 1 109 ? 10.478 30.109 18.793 1.00 79.06 109 ASP A C 1
ATOM 805 O O . ASP A 1 109 ? 9.290 29.770 18.830 1.00 79.06 109 ASP A O 1
ATOM 809 N N . PRO A 1 110 ? 11.342 29.689 19.740 1.00 74.31 110 PRO A N 1
ATOM 810 C CA . PRO A 1 110 ? 10.952 28.811 20.844 1.00 74.31 110 PRO A CA 1
ATOM 811 C C . PRO A 1 110 ? 9.843 29.379 21.743 1.00 74.31 110 PRO A C 1
ATOM 813 O O . PRO A 1 110 ? 9.093 28.616 22.353 1.00 74.31 110 PRO A O 1
ATOM 816 N N . GLY A 1 111 ? 9.726 30.707 21.853 1.00 75.12 111 GLY A N 1
ATOM 817 C CA . GLY A 1 111 ? 8.659 31.359 22.610 1.00 75.12 111 GLY A CA 1
ATOM 818 C C . GLY A 1 111 ? 7.313 31.266 21.894 1.00 75.12 111 GLY A C 1
ATOM 819 O O . GLY A 1 111 ? 6.287 31.034 22.538 1.00 75.12 111 GLY A O 1
ATOM 820 N N . LEU A 1 112 ? 7.320 31.388 20.564 1.00 80.38 112 LEU A N 1
ATOM 821 C CA . LEU A 1 112 ? 6.150 31.153 19.718 1.00 80.38 112 LEU A CA 1
ATOM 822 C C . LEU A 1 112 ? 5.715 29.684 19.769 1.00 80.38 112 LEU A C 1
ATOM 824 O O . LEU A 1 112 ? 4.530 29.414 19.965 1.00 80.38 112 LEU A O 1
ATOM 828 N N . ALA A 1 113 ? 6.665 28.749 19.685 1.00 76.38 113 ALA A N 1
ATOM 829 C CA . ALA A 1 113 ? 6.399 27.320 19.838 1.00 76.38 113 ALA A CA 1
ATOM 830 C C . ALA A 1 113 ? 5.792 26.989 21.211 1.00 76.38 113 ALA A C 1
ATOM 832 O O . ALA A 1 113 ? 4.785 26.287 21.294 1.00 76.38 113 ALA A O 1
ATOM 833 N N . ALA A 1 114 ? 6.332 27.554 22.296 1.00 73.94 114 ALA A N 1
ATOM 834 C CA . ALA A 1 114 ? 5.767 27.388 23.636 1.00 73.94 114 ALA A CA 1
ATOM 835 C C . ALA A 1 114 ? 4.344 27.963 23.752 1.00 73.94 114 ALA A C 1
ATOM 837 O O . ALA A 1 114 ? 3.480 27.362 24.395 1.00 73.94 114 ALA A O 1
ATOM 838 N N . ALA A 1 115 ? 4.071 29.106 23.116 1.00 77.88 115 ALA A N 1
ATOM 839 C CA . ALA A 1 115 ? 2.732 29.682 23.086 1.00 77.88 115 ALA A CA 1
ATOM 840 C C . ALA A 1 115 ? 1.748 28.801 22.296 1.00 77.88 115 ALA A C 1
ATOM 842 O O . ALA A 1 115 ? 0.639 28.565 22.777 1.00 77.88 115 ALA A O 1
ATOM 843 N N . ALA A 1 116 ? 2.161 28.262 21.143 1.00 81.56 116 ALA A N 1
ATOM 844 C CA . ALA A 1 116 ? 1.350 27.362 20.323 1.00 81.56 116 ALA A CA 1
ATOM 845 C C . ALA A 1 116 ? 1.046 26.051 21.065 1.00 81.56 116 ALA A C 1
ATOM 847 O O . ALA A 1 116 ? -0.110 25.629 21.145 1.00 81.56 116 ALA A O 1
ATOM 848 N N . ALA A 1 117 ? 2.051 25.478 21.732 1.00 76.31 117 ALA A N 1
ATOM 849 C CA . ALA A 1 117 ? 1.880 24.340 22.631 1.00 76.31 117 ALA A CA 1
ATOM 850 C C . ALA A 1 117 ? 0.903 24.644 23.778 1.00 76.31 117 ALA A C 1
ATOM 852 O O . ALA A 1 117 ? 0.113 23.786 24.167 1.00 76.31 117 ALA A O 1
ATOM 853 N N . GLY A 1 118 ? 0.913 25.873 24.303 1.00 77.81 118 GLY A N 1
ATOM 854 C CA . GLY A 1 118 ? -0.040 26.325 25.313 1.00 77.81 118 GLY A CA 1
ATOM 855 C C . GLY A 1 118 ? -1.486 26.360 24.811 1.00 77.81 118 GLY A C 1
ATOM 856 O O . GLY A 1 118 ? -2.388 25.976 25.555 1.00 77.81 118 GLY A O 1
ATOM 857 N N . VAL A 1 119 ? -1.720 26.785 23.564 1.00 83.75 119 VAL A N 1
ATOM 858 C CA . VAL A 1 119 ? -3.055 26.774 22.933 1.00 83.75 119 VAL A CA 1
ATOM 859 C C . VAL A 1 119 ? -3.567 25.339 22.795 1.00 83.75 119 VAL A C 1
ATOM 861 O O . VAL A 1 119 ? -4.640 25.022 23.313 1.00 83.75 119 VAL A O 1
ATOM 864 N N . LEU A 1 120 ? -2.764 24.453 22.194 1.00 80.94 120 LEU A N 1
ATOM 865 C CA . LEU A 1 120 ? -3.105 23.035 22.039 1.00 80.94 120 LEU A CA 1
ATOM 866 C C . LEU A 1 120 ? -3.325 22.347 23.394 1.00 80.94 120 LEU A C 1
ATOM 868 O O . LEU A 1 120 ? -4.314 21.644 23.587 1.00 80.94 120 LEU A O 1
ATOM 872 N N . GLY A 1 121 ? -2.463 22.612 24.379 1.00 76.31 121 GLY A N 1
ATOM 873 C CA . GLY A 1 121 ? -2.588 22.055 25.725 1.00 76.31 121 GLY A CA 1
ATOM 874 C C . GLY A 1 121 ? -3.878 22.468 26.444 1.00 76.31 121 GLY A C 1
ATOM 875 O O . GLY A 1 121 ? -4.457 21.654 27.168 1.00 76.31 121 GLY A O 1
ATOM 876 N N . ARG A 1 122 ? -4.366 23.703 26.238 1.00 82.19 122 ARG A N 1
ATOM 877 C CA . ARG A 1 122 ? -5.671 24.141 26.769 1.00 82.19 122 ARG A CA 1
ATOM 878 C C . ARG A 1 122 ? -6.824 23.407 26.097 1.00 82.19 122 ARG A C 1
ATOM 880 O O . ARG A 1 122 ? -7.699 22.924 26.812 1.00 82.19 122 ARG A O 1
ATOM 887 N N . TYR A 1 123 ? -6.800 23.295 24.770 1.00 82.44 123 TYR A N 1
ATOM 888 C CA . TYR A 1 123 ? -7.813 22.556 24.017 1.00 82.44 123 TYR A CA 1
ATOM 889 C C . TYR A 1 123 ? -7.886 21.095 24.467 1.00 82.44 123 TYR A C 1
ATOM 891 O O . TYR A 1 123 ? -8.947 20.628 24.872 1.00 82.44 123 TYR A O 1
ATOM 899 N N . TYR A 1 124 ? -6.754 20.392 24.513 1.00 77.50 124 TYR A N 1
ATOM 900 C CA . TYR A 1 124 ? -6.727 18.994 24.939 1.00 77.50 124 TYR A CA 1
ATOM 901 C C . TYR A 1 124 ? -7.188 18.810 26.381 1.00 77.50 124 TYR A C 1
ATOM 903 O O . TYR A 1 124 ? -7.917 17.867 26.664 1.00 77.50 124 TYR A O 1
ATOM 911 N N . ARG A 1 125 ? -6.833 19.720 27.299 1.00 78.06 125 ARG A N 1
ATOM 912 C CA . ARG A 1 125 ? -7.354 19.679 28.673 1.00 78.06 125 ARG A CA 1
ATOM 913 C C . ARG A 1 125 ? -8.873 19.856 28.698 1.00 78.06 125 ARG A C 1
ATOM 915 O O . ARG A 1 125 ? -9.551 19.105 29.386 1.00 78.06 125 ARG A O 1
ATOM 922 N N . GLN A 1 126 ? -9.401 20.801 27.925 1.00 79.94 126 GLN A N 1
ATOM 923 C CA . GLN A 1 126 ? -10.840 21.028 27.820 1.00 79.94 126 GLN A CA 1
ATOM 924 C C . GLN A 1 126 ? -11.575 19.811 27.243 1.00 79.94 126 GLN A C 1
ATOM 926 O O . GLN A 1 126 ? -12.588 19.407 27.806 1.00 79.94 126 GLN A O 1
ATOM 931 N N . GLN A 1 127 ? -11.059 19.207 26.170 1.00 75.94 127 GLN A N 1
ATOM 932 C CA . GLN A 1 127 ? -11.628 17.986 25.586 1.00 75.94 127 GLN A CA 1
ATOM 933 C C . GLN A 1 127 ? -11.556 16.813 26.559 1.00 75.94 127 GLN A C 1
ATOM 935 O O . GLN A 1 127 ? -12.515 16.067 26.724 1.00 75.94 127 GLN A O 1
ATOM 940 N N . LEU A 1 128 ? -10.451 16.695 27.287 1.00 76.25 128 LEU A N 1
ATOM 941 C CA . LEU A 1 128 ? -10.332 15.708 28.342 1.00 76.25 128 LEU A CA 1
ATOM 942 C C . LEU A 1 128 ? -11.381 15.928 29.442 1.00 76.25 128 LEU A C 1
ATOM 944 O O . LEU A 1 128 ? -12.005 14.973 29.891 1.00 76.25 128 LEU A O 1
ATOM 948 N N . ASP A 1 129 ? -11.626 17.168 29.851 1.00 80.00 129 ASP A N 1
ATOM 949 C CA . ASP A 1 129 ? -12.553 17.506 30.933 1.00 80.00 129 ASP A CA 1
ATOM 950 C C . ASP A 1 129 ? -14.034 17.533 30.518 1.00 80.00 129 ASP A C 1
ATOM 952 O O . ASP A 1 129 ? -14.897 17.475 31.396 1.00 80.00 129 ASP A O 1
ATOM 956 N N . CYS A 1 130 ? -14.353 17.582 29.218 1.00 75.19 130 CYS A N 1
ATOM 957 C CA . CYS A 1 130 ? -15.740 17.668 28.745 1.00 75.19 130 CYS A CA 1
ATOM 958 C C . CYS A 1 130 ? -16.566 16.407 29.056 1.00 75.19 130 CYS A C 1
ATOM 960 O O . CYS A 1 130 ? -17.790 16.488 29.158 1.00 75.19 130 CYS A O 1
ATOM 962 N N . GLY A 1 131 ? -15.901 15.260 29.252 1.00 75.69 131 GLY A N 1
ATOM 963 C CA . GLY A 1 131 ? -16.540 13.985 29.585 1.00 75.69 131 GLY A CA 1
ATOM 964 C C . GLY A 1 131 ? -17.393 13.392 28.461 1.00 75.69 131 GLY A C 1
ATOM 965 O O . GLY A 1 131 ? -18.070 12.394 28.693 1.00 75.69 131 GLY A O 1
ATOM 966 N N . ASP A 1 132 ? -17.373 13.985 27.265 1.00 85.00 132 ASP A N 1
ATOM 967 C CA . ASP A 1 132 ? -18.018 13.436 26.079 1.00 85.00 132 ASP A CA 1
ATOM 968 C C . ASP A 1 132 ? -17.160 12.296 25.522 1.00 85.00 132 ASP A C 1
ATOM 970 O O . ASP A 1 132 ? -16.052 12.502 25.020 1.00 85.00 132 ASP A O 1
ATOM 974 N N . GLY A 1 133 ? -17.676 11.071 25.626 1.00 86.19 133 GLY A N 1
ATOM 975 C CA . GLY A 1 133 ? -16.977 9.880 25.166 1.00 86.19 133 GLY A CA 1
ATOM 976 C C . GLY A 1 133 ? -16.667 9.882 23.666 1.00 86.19 133 GLY A C 1
ATOM 977 O O . GLY A 1 133 ? -15.701 9.237 23.265 1.00 86.19 133 GLY A O 1
ATOM 978 N N . GLN A 1 134 ? -17.434 10.591 22.832 1.00 86.06 134 GLN A N 1
ATOM 979 C CA . GLN A 1 134 ? -17.162 10.686 21.395 1.00 86.06 134 GLN A CA 1
ATOM 980 C C . GLN A 1 134 ? -16.008 11.651 21.116 1.00 86.06 134 GLN A C 1
ATOM 982 O O . GLN A 1 134 ? -15.047 11.272 20.450 1.00 86.06 134 GLN A O 1
ATOM 987 N N . ALA A 1 135 ? -16.044 12.850 21.702 1.00 81.12 135 ALA A N 1
ATOM 988 C CA . ALA A 1 135 ? -14.971 13.834 21.555 1.00 81.12 135 ALA A CA 1
ATOM 989 C C . ALA A 1 135 ? -13.627 13.308 22.092 1.00 81.12 135 ALA A C 1
ATOM 991 O O . ALA A 1 135 ? -12.571 13.545 21.510 1.00 81.12 135 ALA A O 1
ATOM 992 N N . LEU A 1 136 ? -13.662 12.529 23.178 1.00 87.00 136 LEU A N 1
ATOM 993 C CA . LEU A 1 136 ? -12.488 11.845 23.725 1.00 87.00 136 LEU A CA 1
ATOM 994 C C . LEU A 1 136 ? -11.929 10.767 22.782 1.00 87.00 136 LEU A C 1
ATOM 996 O O . LEU A 1 136 ? -10.714 10.593 22.715 1.00 87.00 136 LEU A O 1
ATOM 1000 N N . ALA A 1 137 ? -12.788 10.048 22.055 1.00 87.81 137 ALA A N 1
ATOM 1001 C CA . ALA A 1 137 ? -12.348 9.065 21.066 1.00 87.81 137 ALA A CA 1
ATOM 1002 C C . ALA A 1 137 ? -11.737 9.746 19.831 1.00 87.81 137 ALA A C 1
ATOM 1004 O O . ALA A 1 137 ? -10.663 9.349 19.391 1.00 87.81 137 ALA A O 1
ATOM 1005 N N . GLU A 1 138 ? -12.357 10.818 19.334 1.00 85.62 138 GLU A N 1
ATOM 1006 C CA . GLU A 1 138 ? -11.823 11.629 18.229 1.00 85.62 138 GLU A CA 1
ATOM 1007 C C . GLU A 1 138 ? -10.481 12.276 18.591 1.00 85.62 138 GLU A C 1
ATOM 1009 O O . GLU A 1 138 ? -9.557 12.299 17.780 1.00 85.62 138 GLU A O 1
ATOM 1014 N N . LEU A 1 139 ? -10.336 12.736 19.839 1.00 84.50 139 LEU A N 1
ATOM 1015 C CA . LEU A 1 139 ? -9.058 13.203 20.366 1.00 84.50 139 LEU A CA 1
ATOM 1016 C C . LEU A 1 139 ? -7.998 12.092 20.358 1.00 84.50 139 LEU A C 1
ATOM 1018 O O . LEU A 1 139 ? -6.840 12.352 20.039 1.00 84.50 139 LEU A O 1
ATOM 1022 N N . GLY A 1 140 ? -8.377 10.866 20.721 1.00 86.75 140 GLY A N 1
ATOM 1023 C CA . GLY A 1 140 ? -7.477 9.719 20.665 1.00 86.75 140 GLY A CA 1
ATOM 1024 C C . GLY A 1 140 ? -7.019 9.399 19.240 1.00 86.75 140 GLY A C 1
ATOM 1025 O O . GLY A 1 140 ? -5.827 9.188 19.030 1.00 86.75 140 GLY A O 1
ATOM 1026 N N . ASP A 1 141 ? -7.939 9.422 18.271 1.00 85.88 141 ASP A N 1
ATOM 1027 C CA . ASP A 1 141 ? -7.647 9.175 16.852 1.00 85.88 141 ASP A CA 1
ATOM 1028 C C . ASP A 1 141 ? -6.722 10.262 16.271 1.00 85.88 141 ASP A C 1
ATOM 1030 O O . ASP A 1 141 ? -5.791 9.948 15.531 1.00 85.88 141 ASP A O 1
ATOM 1034 N N . LEU A 1 142 ? -6.913 11.530 16.657 1.00 81.69 142 LEU A N 1
ATOM 1035 C CA . LEU A 1 142 ? -6.035 12.637 16.255 1.00 81.69 142 LEU A CA 1
ATOM 1036 C C . LEU A 1 142 ? -4.604 12.467 16.785 1.00 81.69 142 LEU A C 1
ATOM 1038 O O . LEU A 1 142 ? -3.645 12.745 16.078 1.00 81.69 142 LEU A O 1
ATOM 1042 N N . LEU A 1 143 ? -4.453 12.020 18.033 1.00 80.69 143 LEU A N 1
ATOM 1043 C CA . LEU A 1 143 ? -3.153 11.899 18.705 1.00 80.69 143 LEU A CA 1
ATOM 1044 C C . LEU A 1 143 ? -2.453 10.555 18.453 1.00 80.69 143 LEU A C 1
ATOM 1046 O O . LEU A 1 143 ? -1.426 10.274 19.078 1.00 80.69 143 LEU A O 1
ATOM 1050 N N . TRP A 1 144 ? -3.024 9.710 17.592 1.00 80.06 144 TRP A N 1
ATOM 1051 C CA . TRP A 1 144 ? -2.676 8.300 17.438 1.00 80.06 144 TRP A CA 1
ATOM 1052 C C . TRP A 1 144 ? -1.176 8.057 17.220 1.00 80.06 144 TRP A C 1
ATOM 1054 O O . TRP A 1 144 ? -0.582 7.226 17.909 1.00 80.06 144 TRP A O 1
ATOM 1064 N N . TRP A 1 145 ? -0.549 8.791 16.297 1.00 73.12 145 TRP A N 1
ATOM 1065 C CA . TRP A 1 145 ? 0.884 8.657 16.001 1.00 73.12 145 TRP A CA 1
ATOM 1066 C C . TRP A 1 145 ? 1.746 9.633 16.804 1.00 73.12 145 TRP A C 1
ATOM 1068 O O . TRP A 1 145 ? 2.800 9.243 17.308 1.00 73.12 145 TRP A O 1
ATOM 1078 N N . ASP A 1 146 ? 1.270 10.867 16.971 1.00 72.06 146 ASP A N 1
ATOM 1079 C CA . ASP A 1 146 ? 2.086 11.979 17.469 1.00 72.06 146 ASP A CA 1
ATOM 1080 C C . ASP A 1 146 ? 2.310 11.919 18.978 1.00 72.06 146 ASP A C 1
ATOM 1082 O O . ASP A 1 146 ? 3.416 12.150 19.471 1.00 72.06 146 ASP A O 1
ATOM 1086 N N . GLU A 1 147 ? 1.266 11.568 19.734 1.00 75.88 147 GLU A N 1
ATOM 1087 C CA . GLU A 1 147 ? 1.326 11.477 21.191 1.00 75.88 147 GLU A CA 1
ATOM 1088 C C . GLU A 1 147 ? 0.672 10.181 21.697 1.00 75.88 147 GLU A C 1
ATOM 1090 O O . GLU A 1 147 ? -0.378 10.209 22.355 1.00 75.88 147 GLU A O 1
ATOM 1095 N N . PRO A 1 148 ? 1.317 9.014 21.488 1.00 78.38 148 PRO A N 1
ATOM 1096 C CA . PRO A 1 148 ? 0.707 7.709 21.743 1.00 78.38 148 PRO A CA 1
ATOM 1097 C C . PRO A 1 148 ? 0.210 7.507 23.180 1.00 78.38 148 PRO A C 1
ATOM 1099 O O . PRO A 1 148 ? -0.773 6.810 23.424 1.00 78.38 148 PRO A O 1
ATOM 1102 N N . GLN A 1 149 ? 0.869 8.108 24.171 1.00 81.06 149 GLN A N 1
ATOM 1103 C CA . GLN A 1 149 ? 0.429 7.983 25.565 1.00 81.06 149 GLN A CA 1
ATOM 1104 C C . GLN A 1 149 ? -0.794 8.857 25.871 1.00 81.06 149 GLN A C 1
ATOM 1106 O O . GLN A 1 149 ? -1.631 8.463 26.685 1.00 81.06 149 GLN A O 1
ATOM 1111 N N . LEU A 1 150 ? -0.920 10.019 25.220 1.00 79.31 150 LEU A N 1
ATOM 1112 C CA . LEU A 1 150 ? -2.103 10.868 25.347 1.00 79.31 150 LEU A CA 1
ATOM 1113 C C . LEU A 1 150 ? -3.286 10.274 24.587 1.00 79.31 150 LEU A C 1
ATOM 1115 O O . LEU A 1 150 ? -4.378 10.246 25.147 1.00 79.31 150 LEU A O 1
ATOM 1119 N N . ALA A 1 151 ? -3.060 9.716 23.394 1.00 85.38 151 ALA A N 1
ATOM 1120 C CA . ALA A 1 151 ? -4.077 8.964 22.663 1.00 85.38 151 ALA A CA 1
ATOM 1121 C C . ALA A 1 151 ? -4.648 7.824 23.518 1.00 85.38 151 ALA A C 1
ATOM 1123 O O . ALA A 1 151 ? -5.861 7.724 23.698 1.00 85.38 151 ALA A O 1
ATOM 1124 N N . ARG A 1 152 ? -3.776 7.030 24.164 1.00 89.75 152 ARG A N 1
ATOM 1125 C CA . ARG A 1 152 ? -4.204 5.974 25.096 1.00 89.75 152 ARG A CA 1
ATOM 1126 C C . ARG A 1 152 ? -5.080 6.524 26.223 1.00 89.75 152 ARG A C 1
ATOM 1128 O O . ARG A 1 152 ? -6.138 5.964 26.489 1.00 89.75 152 ARG A O 1
ATOM 1135 N N . ALA A 1 153 ? -4.650 7.604 26.875 1.00 87.88 153 ALA A N 1
ATOM 1136 C CA . ALA A 1 153 ? -5.399 8.209 27.976 1.00 87.88 153 ALA A CA 1
ATOM 1137 C C . ALA A 1 153 ? -6.756 8.778 27.521 1.00 87.88 153 ALA A C 1
ATOM 1139 O O . ALA A 1 153 ? -7.737 8.689 28.258 1.00 87.88 153 ALA A O 1
ATOM 1140 N N . ALA A 1 154 ? -6.822 9.347 26.315 1.00 87.00 154 ALA A N 1
ATOM 1141 C CA . ALA A 1 154 ? -8.060 9.837 25.721 1.00 87.00 154 ALA A CA 1
ATOM 1142 C C . ALA A 1 154 ? -9.038 8.680 25.457 1.00 87.00 154 ALA A C 1
ATOM 1144 O O . ALA A 1 154 ? -10.184 8.746 25.900 1.00 87.00 154 ALA A O 1
ATOM 1145 N N . PHE A 1 155 ? -8.569 7.575 24.865 1.00 93.31 155 PHE A N 1
ATOM 1146 C CA . PHE A 1 155 ? -9.389 6.377 24.673 1.00 93.31 155 PHE A CA 1
ATOM 1147 C C . PHE A 1 155 ? -9.840 5.743 25.997 1.00 93.31 155 PHE A C 1
ATOM 1149 O O . PHE A 1 155 ? -11.006 5.385 26.130 1.00 93.31 155 PHE A O 1
ATOM 1156 N N . GLU A 1 156 ? -8.966 5.640 27.004 1.00 92.44 156 GLU A N 1
ATOM 1157 C CA . GLU A 1 156 ? -9.330 5.137 28.340 1.00 92.44 156 GLU A CA 1
ATOM 1158 C C . GLU A 1 156 ? -10.467 5.972 28.956 1.00 92.44 156 GLU A C 1
ATOM 1160 O O . GLU A 1 156 ? -11.464 5.419 29.422 1.00 92.44 156 GLU A O 1
ATOM 1165 N N . ARG A 1 157 ? -10.380 7.306 28.877 1.00 90.06 157 ARG A N 1
ATOM 1166 C CA . ARG A 1 157 ? -11.445 8.197 29.361 1.00 90.06 157 ARG A CA 1
ATOM 1167 C C . ARG A 1 157 ? -12.712 8.132 28.511 1.00 90.06 157 ARG A C 1
ATOM 1169 O O . ARG A 1 157 ? -13.803 8.252 29.061 1.00 90.06 157 ARG A O 1
ATOM 1176 N N . ALA A 1 158 ? -12.595 7.923 27.200 1.00 92.25 158 ALA A N 1
ATOM 1177 C CA . ALA A 1 158 ? -13.747 7.704 26.328 1.00 92.25 158 ALA A CA 1
ATOM 1178 C C . ALA A 1 158 ? -14.530 6.452 26.754 1.00 92.25 158 ALA A C 1
ATOM 1180 O O . ALA A 1 158 ? -15.759 6.488 26.850 1.00 92.25 158 ALA A O 1
ATOM 1181 N N . VAL A 1 159 ? -13.819 5.370 27.090 1.00 93.31 159 VAL A N 1
ATOM 1182 C CA . VAL A 1 159 ? -14.412 4.138 27.630 1.00 93.31 159 VAL A CA 1
ATOM 1183 C C . VAL A 1 159 ? -15.091 4.399 28.977 1.00 93.31 159 VAL A C 1
ATOM 1185 O O . VAL A 1 159 ? -16.229 3.976 29.176 1.00 93.31 159 VAL A O 1
ATOM 1188 N N . GLU A 1 160 ? -14.441 5.130 29.890 1.00 91.31 160 GLU A N 1
ATOM 1189 C CA . GLU A 1 160 ? -15.029 5.519 31.184 1.00 91.31 160 GLU A CA 1
ATOM 1190 C C . GLU A 1 160 ? -16.295 6.379 31.027 1.00 91.31 160 GLU A C 1
ATOM 1192 O O . GLU A 1 160 ? -17.236 6.246 31.812 1.00 91.31 160 GLU A O 1
ATOM 1197 N N . ALA A 1 161 ? -16.347 7.218 29.990 1.00 89.69 161 ALA A N 1
ATOM 1198 C CA . ALA A 1 161 ? -17.509 8.023 29.620 1.00 89.69 161 ALA A CA 1
ATOM 1199 C C . ALA A 1 161 ? -18.634 7.215 28.936 1.00 89.69 161 ALA A C 1
ATOM 1201 O O . ALA A 1 161 ? -19.685 7.770 28.614 1.00 89.69 161 ALA A O 1
ATOM 1202 N N . GLY A 1 162 ? -18.450 5.906 28.734 1.00 89.06 162 GLY A N 1
ATOM 1203 C CA . GLY A 1 162 ? -19.452 5.005 28.162 1.00 89.06 162 GLY A CA 1
ATOM 1204 C C . GLY A 1 162 ? -19.371 4.834 26.644 1.00 89.06 162 GLY A C 1
ATOM 1205 O O . GLY A 1 162 ? -20.262 4.208 26.067 1.00 89.06 162 GLY A O 1
ATOM 1206 N N . ASN A 1 163 ? -18.321 5.338 25.985 1.00 90.75 163 ASN A N 1
ATOM 1207 C CA . ASN A 1 163 ? -18.102 5.077 24.566 1.00 90.75 163 ASN A CA 1
ATOM 1208 C C . ASN A 1 163 ? -17.543 3.660 24.363 1.00 90.75 163 ASN A C 1
ATOM 1210 O O . ASN A 1 163 ? -16.348 3.406 24.511 1.00 90.75 163 ASN A O 1
ATOM 1214 N N . SER A 1 164 ? -18.425 2.720 24.026 1.00 90.75 164 SER A N 1
ATOM 1215 C CA . SER A 1 164 ? -18.043 1.319 23.828 1.00 90.75 164 SER A CA 1
ATOM 1216 C C . SER A 1 164 ? -17.172 1.073 22.586 1.00 90.75 164 SER A C 1
ATOM 1218 O O . SER A 1 164 ? -16.363 0.147 22.616 1.00 90.75 164 SER A O 1
ATOM 1220 N N . SER A 1 165 ? -17.247 1.907 21.537 1.00 90.62 165 SER A N 1
ATOM 1221 C CA . SER A 1 165 ? -16.374 1.765 20.356 1.00 90.62 165 SER A CA 1
ATOM 1222 C C . SER A 1 165 ? -14.925 2.163 20.660 1.00 90.62 165 SER A C 1
ATOM 1224 O O . SER A 1 165 ? -13.990 1.613 20.075 1.00 90.62 165 SER A O 1
ATOM 1226 N N . ALA A 1 166 ? -14.711 3.025 21.662 1.00 94.44 166 ALA A N 1
ATOM 1227 C CA . ALA A 1 166 ? -13.375 3.395 22.120 1.00 94.44 166 ALA A CA 1
ATOM 1228 C C . ALA A 1 166 ? -12.582 2.206 22.692 1.00 94.44 166 ALA A C 1
ATOM 1230 O O . ALA A 1 166 ? -11.354 2.246 22.685 1.00 94.44 166 ALA A O 1
ATOM 1231 N N . LEU A 1 167 ? -13.240 1.119 23.125 1.00 96.31 167 LEU A N 1
ATOM 1232 C CA . LEU A 1 167 ? -12.551 -0.118 23.523 1.00 96.31 167 LEU A CA 1
ATOM 1233 C C . LEU A 1 167 ? -11.779 -0.741 22.353 1.00 96.31 167 LEU A C 1
ATOM 1235 O O . LEU A 1 167 ? -10.674 -1.243 22.548 1.00 96.31 167 LEU A O 1
ATOM 1239 N N . ILE A 1 168 ? -12.345 -0.691 21.144 1.00 96.44 168 ILE A N 1
ATOM 1240 C CA . ILE A 1 168 ? -11.728 -1.235 19.929 1.00 96.44 168 ILE A CA 1
ATOM 1241 C C . ILE A 1 168 ? -10.526 -0.379 19.546 1.00 96.44 168 ILE A C 1
ATOM 1243 O O . ILE A 1 168 ? -9.433 -0.911 19.353 1.00 96.44 168 ILE A O 1
ATOM 1247 N N . ARG A 1 169 ? -10.705 0.949 19.525 1.00 95.75 169 ARG A N 1
ATOM 1248 C CA . ARG A 1 169 ? -9.619 1.911 19.288 1.00 95.75 169 ARG A CA 1
ATOM 1249 C C . ARG A 1 169 ? -8.486 1.749 20.298 1.00 95.75 169 ARG A C 1
ATOM 1251 O O . ARG A 1 169 ? -7.332 1.621 19.902 1.00 95.75 169 ARG A O 1
ATOM 1258 N N . LEU A 1 170 ? -8.804 1.656 21.592 1.00 96.44 170 LEU A N 1
ATOM 1259 C CA . LEU A 1 170 ? -7.823 1.430 22.655 1.00 96.44 170 LEU A CA 1
ATOM 1260 C C . LEU A 1 170 ? -7.058 0.117 22.454 1.00 96.44 170 LEU A C 1
ATOM 1262 O O . LEU A 1 170 ? -5.839 0.086 22.623 1.00 96.44 170 LEU A O 1
ATOM 1266 N N . ALA A 1 171 ? -7.756 -0.963 22.098 1.00 97.00 171 ALA A N 1
ATOM 1267 C CA . ALA A 1 171 ? -7.136 -2.257 21.841 1.00 97.00 171 ALA A CA 1
ATOM 1268 C C . ALA A 1 171 ? -6.178 -2.196 20.641 1.00 97.00 171 ALA A C 1
ATOM 1270 O O . ALA A 1 171 ? -5.022 -2.605 20.755 1.00 97.00 171 ALA A O 1
ATOM 1271 N N . GLN A 1 172 ? -6.629 -1.632 19.517 1.00 94.06 172 GLN A N 1
ATOM 1272 C CA . GLN A 1 172 ? -5.814 -1.437 18.316 1.00 94.06 172 GLN A CA 1
ATOM 1273 C C . GLN A 1 172 ? -4.590 -0.564 18.608 1.00 94.06 172 GLN A C 1
ATOM 1275 O O . GLN A 1 172 ? -3.482 -0.922 18.221 1.00 94.06 172 GLN A O 1
ATOM 1280 N N . HIS A 1 173 ? -4.764 0.532 19.348 1.00 90.75 173 HIS A N 1
ATOM 1281 C CA . HIS A 1 173 ? -3.685 1.452 19.701 1.00 90.75 173 HIS A CA 1
ATOM 1282 C C . HIS A 1 173 ? -2.625 0.787 20.580 1.00 90.75 173 HIS A C 1
ATOM 1284 O O . HIS A 1 173 ? -1.423 0.890 20.325 1.00 90.75 173 HIS A O 1
ATOM 1290 N N . ARG A 1 174 ? -3.063 0.041 21.604 1.00 92.56 174 ARG A N 1
ATOM 1291 C CA . ARG A 1 174 ? -2.151 -0.723 22.465 1.00 92.56 174 ARG A CA 1
ATOM 1292 C C . ARG A 1 174 ? -1.376 -1.758 21.668 1.00 92.56 174 ARG A C 1
ATOM 1294 O O . ARG A 1 174 ? -0.164 -1.837 21.824 1.00 92.56 174 ARG A O 1
ATOM 1301 N N . TRP A 1 175 ? -2.050 -2.495 20.791 1.00 90.19 175 TRP A N 1
ATOM 1302 C CA . TRP A 1 175 ? -1.402 -3.506 19.969 1.00 90.19 175 TRP A CA 1
ATOM 1303 C C . TRP A 1 175 ? -0.428 -2.897 18.946 1.00 90.19 175 TRP A C 1
ATOM 1305 O O . TRP A 1 175 ? 0.743 -3.267 18.935 1.00 90.19 175 TRP A O 1
ATOM 1315 N N . VAL A 1 176 ? -0.885 -1.977 18.095 1.00 85.12 176 VAL A N 1
ATOM 1316 C CA . VAL A 1 176 ? -0.131 -1.509 16.919 1.00 85.12 176 VAL A CA 1
ATOM 1317 C C . VAL A 1 176 ? 0.880 -0.425 17.276 1.00 85.12 176 VAL A C 1
ATOM 1319 O O . VAL A 1 176 ? 2.014 -0.467 16.807 1.00 85.12 176 VAL A O 1
ATOM 1322 N N . VAL A 1 177 ? 0.504 0.547 18.107 1.00 83.62 177 VAL A N 1
ATOM 1323 C CA . VAL A 1 177 ? 1.365 1.708 18.383 1.00 83.62 177 VAL A CA 1
ATOM 1324 C C . VAL A 1 177 ? 2.232 1.465 19.607 1.00 83.62 177 VAL A C 1
ATOM 1326 O O . VAL A 1 177 ? 3.436 1.709 19.579 1.00 83.62 177 VAL A O 1
ATOM 1329 N N . LEU A 1 178 ? 1.640 0.951 20.687 1.00 81.50 178 LEU A N 1
ATOM 1330 C CA . LEU A 1 178 ? 2.378 0.694 21.927 1.00 81.50 178 LEU A CA 1
ATOM 1331 C C . LEU A 1 178 ? 3.067 -0.674 21.958 1.00 81.50 178 LEU A C 1
ATOM 1333 O O . LEU A 1 178 ? 3.795 -0.940 22.913 1.00 81.50 178 LEU A O 1
ATOM 1337 N N . GLN A 1 179 ? 2.860 -1.512 20.934 1.00 85.56 179 GLN A N 1
ATOM 1338 C CA . GLN A 1 179 ? 3.435 -2.861 20.833 1.00 85.56 179 GLN A CA 1
ATOM 1339 C C . GLN A 1 179 ? 3.095 -3.738 22.059 1.00 85.56 179 GLN A C 1
ATOM 1341 O O . GLN A 1 179 ? 3.862 -4.604 22.470 1.00 85.56 179 GLN A O 1
ATOM 1346 N N . ASP A 1 180 ? 1.924 -3.499 22.653 1.00 87.00 180 ASP A N 1
ATOM 1347 C CA . ASP A 1 180 ? 1.382 -4.166 23.836 1.00 87.00 180 ASP A CA 1
ATOM 1348 C C . ASP A 1 180 ? 0.182 -5.034 23.439 1.00 87.00 180 ASP A C 1
ATOM 1350 O O . ASP A 1 180 ? -0.987 -4.680 23.629 1.00 87.00 180 ASP A O 1
ATOM 1354 N N . TYR A 1 181 ? 0.491 -6.181 22.838 1.00 88.50 181 TYR A N 1
ATOM 1355 C CA . TYR A 1 181 ? -0.504 -7.160 22.408 1.00 88.50 181 TYR A CA 1
ATOM 1356 C C . TYR A 1 181 ? -1.293 -7.751 23.579 1.00 88.50 181 TYR A C 1
ATOM 1358 O O . TYR A 1 181 ? -2.525 -7.746 23.555 1.00 88.50 181 TYR A O 1
ATOM 1366 N N . ASP A 1 182 ? -0.608 -8.201 24.632 1.00 92.62 182 ASP A N 1
ATOM 1367 C CA . ASP A 1 182 ? -1.260 -8.817 25.791 1.00 92.62 182 ASP A CA 1
ATOM 1368 C C . ASP A 1 182 ? -2.208 -7.837 26.491 1.00 92.62 182 ASP A C 1
ATOM 1370 O O . ASP A 1 182 ? -3.297 -8.218 26.928 1.00 92.62 182 ASP A O 1
ATOM 1374 N N . GLY A 1 183 ? -1.832 -6.557 26.556 1.00 91.06 183 GLY A N 1
ATOM 1375 C CA . GLY A 1 183 ? -2.675 -5.501 27.091 1.00 91.06 183 GLY A CA 1
ATOM 1376 C C . GLY A 1 183 ? -3.850 -5.107 26.198 1.00 91.06 183 GLY A C 1
ATOM 1377 O O . GLY A 1 183 ? -4.807 -4.530 26.716 1.00 91.06 183 GLY A O 1
ATOM 1378 N N . ALA A 1 184 ? -3.826 -5.424 24.901 1.00 94.31 184 ALA A N 1
ATOM 1379 C CA . ALA A 1 184 ? -4.933 -5.183 23.975 1.00 94.31 184 ALA A CA 1
ATOM 1380 C C . ALA A 1 184 ? -6.063 -6.222 24.111 1.00 94.31 184 ALA A C 1
ATOM 1382 O O . ALA A 1 184 ? -7.241 -5.871 24.017 1.00 94.31 184 ALA A O 1
ATOM 1383 N N . LEU A 1 185 ? -5.728 -7.493 24.376 1.00 95.31 185 LEU A N 1
ATOM 1384 C CA . LEU A 1 185 ? -6.697 -8.601 24.401 1.00 95.31 185 LEU A CA 1
ATOM 1385 C C . LEU A 1 185 ? -7.883 -8.395 25.369 1.00 95.31 185 LEU A C 1
ATOM 1387 O O . LEU A 1 185 ? -9.013 -8.706 24.982 1.00 95.31 185 LEU A O 1
ATOM 1391 N N . PRO A 1 186 ? -7.704 -7.892 26.610 1.00 96.06 186 PRO A N 1
ATOM 1392 C CA . PRO A 1 186 ? -8.824 -7.642 27.515 1.00 96.06 186 PRO A CA 1
ATOM 1393 C C . PRO A 1 186 ? -9.818 -6.611 26.973 1.00 96.06 186 PRO A C 1
ATOM 1395 O O . PRO A 1 186 ? -11.019 -6.789 27.160 1.00 96.06 186 PRO A O 1
ATOM 1398 N N . HIS A 1 187 ? -9.338 -5.581 26.269 1.00 96.88 187 HIS A N 1
ATOM 1399 C CA . HIS A 1 187 ? -10.188 -4.527 25.703 1.00 96.88 187 HIS A CA 1
ATOM 1400 C C . HIS A 1 187 ? -11.006 -5.045 24.525 1.00 96.88 187 HIS A C 1
ATOM 1402 O O . HIS A 1 187 ? -12.207 -4.792 24.470 1.00 96.88 187 HIS A O 1
ATOM 1408 N N . TYR A 1 188 ? -10.408 -5.866 23.652 1.00 97.44 188 TYR A N 1
ATOM 1409 C CA . TYR A 1 188 ? -11.167 -6.575 22.619 1.00 97.44 188 TYR A CA 1
ATOM 1410 C C . TYR A 1 188 ? -12.246 -7.476 23.227 1.00 97.44 188 TYR A C 1
ATOM 1412 O O . TYR A 1 188 ? -13.400 -7.402 22.820 1.00 97.44 188 TYR A O 1
ATOM 1420 N N . ARG A 1 189 ? -11.917 -8.281 24.247 1.00 96.50 189 ARG A N 1
ATOM 1421 C CA . ARG A 1 189 ? -12.908 -9.140 24.926 1.00 96.50 189 ARG A CA 1
ATOM 1422 C C . ARG A 1 189 ? -14.037 -8.334 25.567 1.00 96.50 189 ARG A C 1
ATOM 1424 O O . ARG A 1 189 ? -15.185 -8.766 25.537 1.00 96.50 189 ARG A O 1
ATOM 1431 N N . GLN A 1 190 ? -13.725 -7.172 26.133 1.00 96.19 190 GLN A N 1
ATOM 1432 C CA . GLN A 1 190 ? -14.734 -6.276 26.688 1.00 96.19 190 GLN A CA 1
ATOM 1433 C C . GLN A 1 190 ? -15.631 -5.682 25.592 1.00 96.19 190 GLN A C 1
ATOM 1435 O O . GLN A 1 190 ? -16.843 -5.624 25.782 1.00 96.19 190 GLN A O 1
ATOM 1440 N N . ALA A 1 1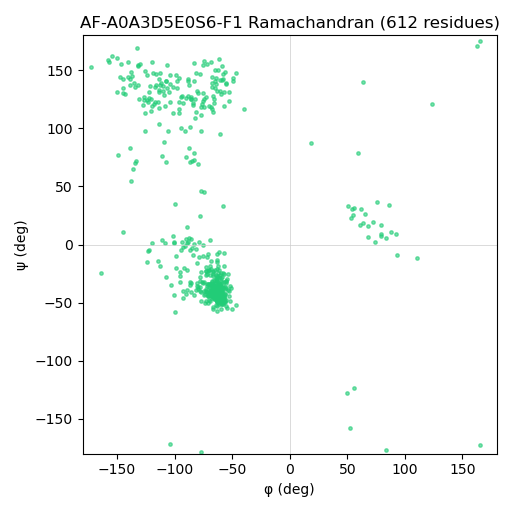91 ? -15.065 -5.294 24.446 1.00 96.75 191 ALA A N 1
ATOM 1441 C CA . ALA A 1 191 ? -15.828 -4.795 23.302 1.00 96.75 191 ALA A CA 1
ATOM 1442 C C . ALA A 1 191 ? -16.734 -5.878 22.688 1.00 96.75 191 ALA A C 1
ATOM 1444 O O . ALA A 1 191 ? -17.882 -5.597 22.361 1.00 96.75 191 ALA A O 1
ATOM 1445 N N . ILE A 1 192 ? -16.268 -7.131 22.618 1.00 97.12 192 ILE A N 1
ATOM 1446 C CA . ILE A 1 192 ? -17.065 -8.288 22.166 1.00 97.12 192 ILE A CA 1
ATOM 1447 C C . ILE A 1 192 ? -18.286 -8.516 23.071 1.00 97.12 192 ILE A C 1
ATOM 1449 O O . ILE A 1 192 ? -19.354 -8.889 22.597 1.00 97.12 192 ILE A O 1
ATOM 1453 N N . ALA A 1 193 ? -18.155 -8.254 24.374 1.00 95.62 193 ALA A N 1
ATOM 1454 C CA . ALA A 1 193 ? -19.257 -8.348 25.331 1.00 95.62 193 ALA A CA 1
ATOM 1455 C C . ALA A 1 193 ? -20.212 -7.134 25.306 1.00 95.62 193 ALA A C 1
ATOM 1457 O O . ALA A 1 193 ? -21.139 -7.073 26.121 1.00 95.62 193 ALA A O 1
ATOM 1458 N N . SER A 1 194 ? -19.992 -6.158 24.415 1.00 93.62 194 SER A N 1
ATOM 1459 C CA . SER A 1 194 ? -20.865 -4.993 24.265 1.00 93.62 194 SER A CA 1
ATOM 1460 C C . SER A 1 194 ? -22.287 -5.417 23.868 1.00 93.62 194 SER A C 1
ATOM 1462 O O . SER A 1 194 ? -22.457 -6.326 23.054 1.00 93.62 194 SER A O 1
ATOM 1464 N N . PRO A 1 195 ? -23.337 -4.758 24.395 1.00 92.00 195 PRO A N 1
ATOM 1465 C CA . PRO A 1 195 ? -24.706 -4.988 23.942 1.00 92.00 195 PRO A CA 1
ATOM 1466 C C . PRO A 1 195 ? -24.961 -4.481 22.514 1.00 92.00 195 PRO A C 1
ATOM 1468 O O . PRO A 1 195 ? -25.996 -4.821 21.944 1.00 92.00 195 PRO A O 1
ATOM 1471 N N . ASP A 1 196 ? -24.064 -3.660 21.958 1.00 93.62 196 ASP A N 1
ATOM 1472 C CA . ASP A 1 196 ? -24.124 -3.200 20.572 1.00 93.62 196 ASP A CA 1
ATOM 1473 C C . ASP A 1 196 ? -23.548 -4.277 19.627 1.00 93.62 196 ASP A C 1
ATOM 1475 O O . ASP A 1 196 ? -22.341 -4.545 19.675 1.00 93.62 196 ASP A O 1
ATOM 1479 N N . PRO A 1 197 ? -24.372 -4.886 18.747 1.00 93.25 197 PRO A N 1
ATOM 1480 C CA . PRO A 1 197 ? -23.913 -5.916 17.818 1.00 93.25 197 PRO A CA 1
ATOM 1481 C C . PRO A 1 197 ? -22.842 -5.434 16.833 1.00 93.25 197 PRO A C 1
ATOM 1483 O O . PRO A 1 197 ? -22.034 -6.248 16.390 1.00 93.25 197 PRO A O 1
ATOM 1486 N N . GLY A 1 198 ? -22.830 -4.144 16.485 1.00 94.75 198 GLY A N 1
ATOM 1487 C CA . GLY A 1 198 ? -21.830 -3.558 15.597 1.00 94.75 198 GLY A CA 1
ATOM 1488 C C . GLY A 1 198 ? -20.460 -3.505 16.258 1.00 94.75 198 GLY A C 1
ATOM 1489 O O . GLY A 1 198 ? -19.490 -4.002 15.690 1.00 94.75 198 GLY A O 1
ATOM 1490 N N . VAL A 1 199 ? -20.403 -3.009 17.498 1.00 95.25 199 VAL A N 1
ATOM 1491 C CA . VAL A 1 199 ? -19.173 -2.982 18.311 1.00 95.25 199 VAL A CA 1
ATOM 1492 C C . VAL A 1 199 ? -18.666 -4.400 18.569 1.00 95.25 199 VAL A C 1
ATOM 1494 O O . VAL A 1 199 ? -17.474 -4.666 18.423 1.00 95.25 199 VAL A O 1
ATOM 1497 N N . ALA A 1 200 ? -19.561 -5.332 18.906 1.00 96.94 200 ALA A N 1
ATOM 1498 C CA . ALA A 1 200 ? -19.175 -6.718 19.139 1.00 96.94 200 ALA A CA 1
ATOM 1499 C C . ALA A 1 200 ? -18.582 -7.370 17.875 1.00 96.94 200 ALA A C 1
ATOM 1501 O O . ALA A 1 200 ? -17.514 -7.981 17.937 1.00 96.94 200 ALA A O 1
ATOM 1502 N N . ALA A 1 201 ? -19.235 -7.209 16.719 1.00 97.06 201 ALA A N 1
ATOM 1503 C CA . ALA A 1 201 ? -18.772 -7.790 15.461 1.00 97.06 201 ALA A CA 1
ATOM 1504 C C . ALA A 1 201 ? -17.465 -7.151 14.958 1.00 97.06 201 ALA A C 1
ATOM 1506 O O . ALA A 1 201 ? -16.571 -7.876 14.514 1.00 97.06 201 ALA A O 1
ATOM 1507 N N . GLU A 1 202 ? -17.311 -5.830 15.085 1.00 97.00 202 GLU A N 1
ATOM 1508 C CA . GLU A 1 202 ? -16.060 -5.126 14.783 1.00 97.00 202 GLU A CA 1
ATOM 1509 C C . GLU A 1 202 ? -14.912 -5.631 15.662 1.00 97.00 202 GLU A C 1
ATOM 1511 O O . GLU A 1 202 ? -13.840 -5.979 15.157 1.00 97.00 202 GLU A O 1
ATOM 1516 N N . ALA A 1 203 ? -15.148 -5.746 16.971 1.00 97.69 203 ALA A N 1
ATOM 1517 C CA . ALA A 1 203 ? -14.152 -6.219 17.922 1.00 97.69 203 ALA A CA 1
ATOM 1518 C C . ALA A 1 203 ? -13.694 -7.652 17.624 1.00 97.69 203 ALA A C 1
ATOM 1520 O O . ALA A 1 203 ? -12.501 -7.935 17.738 1.00 97.69 203 ALA A O 1
ATOM 1521 N N . LEU A 1 204 ? -14.600 -8.535 17.182 1.00 98.38 204 LEU A N 1
ATOM 1522 C CA . LEU A 1 204 ? -14.230 -9.867 16.695 1.00 98.38 204 LEU A CA 1
ATOM 1523 C C . LEU A 1 204 ? -13.294 -9.764 15.479 1.00 98.38 204 LEU A C 1
ATOM 1525 O O . LEU A 1 204 ? -12.253 -10.417 15.451 1.00 98.38 204 LEU A O 1
ATOM 1529 N N . THR A 1 205 ? -13.586 -8.907 14.492 1.00 96.81 205 THR A N 1
ATOM 1530 C CA . THR A 1 205 ? -12.678 -8.756 13.336 1.00 96.81 205 THR A CA 1
ATOM 1531 C C . THR A 1 205 ? -11.281 -8.272 13.734 1.00 96.81 205 THR A C 1
ATOM 1533 O O . THR A 1 205 ? -10.295 -8.863 13.284 1.00 96.81 205 THR A O 1
ATOM 1536 N N . GLY A 1 206 ? -11.194 -7.272 14.621 1.00 94.50 206 GLY A N 1
ATOM 1537 C CA . GLY A 1 206 ? -9.930 -6.720 15.114 1.00 94.50 206 GLY A CA 1
ATOM 1538 C C . GLY A 1 206 ? -9.137 -7.697 15.984 1.00 94.50 206 GLY A C 1
ATOM 1539 O O . GLY A 1 206 ? -7.923 -7.823 15.822 1.00 94.50 206 GLY A O 1
ATOM 1540 N N . LEU A 1 207 ? -9.811 -8.457 16.853 1.00 97.69 207 LEU A N 1
ATOM 1541 C CA . LEU A 1 207 ? -9.173 -9.498 17.660 1.00 97.69 207 LEU A CA 1
ATOM 1542 C C . LEU A 1 207 ? -8.611 -10.626 16.786 1.00 97.69 207 LEU A C 1
ATOM 1544 O O . LEU A 1 207 ? -7.482 -11.068 17.004 1.00 97.69 207 LEU A O 1
ATOM 1548 N N . GLY A 1 208 ? -9.363 -11.065 15.772 1.00 97.19 208 GLY A N 1
ATOM 1549 C CA . GLY A 1 208 ? -8.876 -12.073 14.833 1.00 97.19 208 GLY A CA 1
ATOM 1550 C C . GLY A 1 208 ? -7.636 -11.597 14.066 1.00 97.19 208 GLY A C 1
ATOM 1551 O O . GLY A 1 208 ? -6.699 -12.368 13.860 1.00 97.19 208 GLY A O 1
ATOM 1552 N N . GLU A 1 209 ? -7.562 -10.309 13.715 1.00 93.44 209 GLU A N 1
ATOM 1553 C CA . GLU A 1 209 ? -6.369 -9.735 13.085 1.00 93.44 209 GLU A CA 1
ATOM 1554 C C . GLU A 1 209 ? -5.163 -9.701 14.023 1.00 93.44 209 GLU A C 1
ATOM 1556 O O . GLU A 1 209 ? -4.065 -10.092 13.617 1.00 93.44 209 GLU A O 1
ATOM 1561 N N . ALA A 1 210 ? -5.379 -9.307 15.280 1.00 91.19 210 ALA A N 1
ATOM 1562 C CA . ALA A 1 210 ? -4.344 -9.305 16.305 1.00 91.19 210 ALA A CA 1
ATOM 1563 C C . ALA A 1 210 ? -3.768 -10.716 16.518 1.00 91.19 210 ALA A C 1
ATOM 1565 O O . ALA A 1 210 ? -2.547 -10.882 16.559 1.00 91.19 210 ALA A O 1
ATOM 1566 N N . HIS A 1 211 ? -4.626 -11.742 16.572 1.00 93.75 211 HIS A N 1
ATOM 1567 C CA . HIS A 1 211 ? -4.206 -13.144 16.638 1.00 93.75 211 HIS A CA 1
ATOM 1568 C C . HIS A 1 211 ? -3.421 -13.577 15.393 1.00 93.75 211 HIS A C 1
ATOM 1570 O O . HIS A 1 211 ? -2.334 -14.144 15.524 1.00 93.75 211 HIS A O 1
ATOM 1576 N N . ARG A 1 212 ? -3.907 -13.254 14.183 1.00 92.50 212 ARG A N 1
ATOM 1577 C CA . ARG A 1 212 ? -3.210 -13.593 12.928 1.00 92.50 212 ARG A CA 1
ATOM 1578 C C . ARG A 1 212 ? -1.810 -12.981 12.888 1.00 92.50 212 ARG A C 1
ATOM 1580 O O . ARG A 1 212 ? -0.867 -13.657 12.477 1.00 92.50 212 ARG A O 1
ATOM 1587 N N . ALA A 1 213 ? -1.667 -11.718 13.283 1.00 84.75 213 ALA A N 1
ATOM 1588 C CA . ALA A 1 213 ? -0.380 -11.028 13.291 1.00 84.75 213 ALA A CA 1
ATOM 1589 C C . ALA A 1 213 ? 0.625 -11.653 14.273 1.00 84.75 213 ALA A C 1
ATOM 1591 O O . ALA A 1 213 ? 1.817 -11.679 13.984 1.00 84.75 213 ALA A O 1
ATOM 1592 N N . HIS A 1 214 ? 0.143 -12.234 15.373 1.00 85.88 214 HIS A N 1
ATOM 1593 C CA . HIS A 1 214 ? 0.953 -12.984 16.342 1.00 85.88 214 HIS A CA 1
ATOM 1594 C C . HIS A 1 214 ? 1.083 -14.476 16.014 1.00 85.88 214 HIS A C 1
ATOM 1596 O O . HIS A 1 214 ? 1.507 -15.264 16.856 1.00 85.88 214 HIS A O 1
ATOM 1602 N N . CYS A 1 215 ? 0.741 -14.870 14.784 1.00 88.88 215 CYS A N 1
ATOM 1603 C CA . CYS A 1 215 ? 0.808 -16.247 14.293 1.00 88.88 215 CYS A CA 1
ATOM 1604 C C . CYS A 1 215 ? -0.082 -17.252 15.051 1.00 88.88 215 CYS A C 1
ATOM 1606 O O . CYS A 1 215 ? 0.082 -18.461 14.883 1.00 88.88 215 CYS A O 1
ATOM 1608 N N . ASP A 1 216 ? -1.066 -16.784 15.826 1.00 90.69 216 ASP A N 1
ATOM 1609 C CA . ASP A 1 216 ? -2.091 -17.636 16.435 1.00 90.69 216 ASP A CA 1
ATOM 1610 C C . ASP A 1 216 ? -3.258 -17.833 15.457 1.00 90.69 216 ASP A C 1
ATOM 1612 O O . ASP A 1 216 ? -4.347 -17.270 15.585 1.00 90.69 216 ASP A O 1
ATOM 1616 N N . TYR A 1 217 ? -2.999 -18.605 14.400 1.00 91.94 217 TYR A N 1
ATOM 1617 C CA . TYR A 1 217 ? -3.959 -18.801 13.311 1.00 91.94 217 TYR A CA 1
ATOM 1618 C C . TYR A 1 217 ? -5.211 -19.572 13.739 1.00 91.94 217 TYR A C 1
ATOM 1620 O O . TYR A 1 217 ? -6.263 -19.410 13.121 1.00 91.94 217 TYR A O 1
ATOM 1628 N N . GLN A 1 218 ? -5.113 -20.397 14.785 1.00 94.75 218 GLN A N 1
ATOM 1629 C CA . GLN A 1 218 ? -6.262 -21.128 15.311 1.00 94.75 218 GLN A CA 1
ATOM 1630 C C . GLN A 1 218 ? -7.204 -20.176 16.053 1.00 94.75 218 GLN A C 1
ATOM 1632 O O . GLN A 1 218 ? -8.392 -20.150 15.737 1.00 94.75 218 GLN A O 1
ATOM 1637 N N . ALA A 1 219 ? -6.681 -19.337 16.955 1.00 94.06 219 ALA A N 1
ATOM 1638 C CA . ALA A 1 219 ? -7.500 -18.334 17.631 1.00 94.06 219 ALA A CA 1
ATOM 1639 C C . ALA A 1 219 ? -8.075 -17.310 16.639 1.00 94.06 219 ALA A C 1
ATOM 1641 O O . ALA A 1 219 ? -9.250 -16.958 16.722 1.00 94.06 219 ALA A O 1
ATOM 1642 N N . ALA A 1 220 ? -7.285 -16.878 15.647 1.00 97.06 220 ALA A N 1
ATOM 1643 C CA . ALA A 1 220 ? -7.764 -15.987 14.589 1.00 97.06 220 ALA A CA 1
ATOM 1644 C C . ALA A 1 220 ? -8.941 -16.594 13.811 1.00 97.06 220 ALA A C 1
ATOM 1646 O O . ALA A 1 220 ? -9.939 -15.918 13.557 1.00 97.06 220 ALA A O 1
ATOM 1647 N N . ARG A 1 221 ? -8.840 -17.885 13.462 1.00 97.25 221 ARG A N 1
ATOM 1648 C CA . ARG A 1 221 ? -9.904 -18.619 12.775 1.00 97.25 221 ARG A CA 1
ATOM 1649 C C . ARG A 1 221 ? -11.177 -18.674 13.611 1.00 97.25 221 ARG A C 1
ATOM 1651 O O . ARG A 1 221 ? -12.230 -18.323 13.093 1.00 97.25 221 ARG A O 1
ATOM 1658 N N . GLU A 1 222 ? -11.076 -19.092 14.869 1.00 97.81 222 GLU A N 1
ATOM 1659 C CA . GLU A 1 222 ? -12.228 -19.223 15.771 1.00 97.81 222 GLU A CA 1
ATOM 1660 C C . GLU A 1 222 ? -12.964 -17.888 15.934 1.00 97.81 222 GLU A C 1
ATOM 1662 O O . GLU A 1 222 ? -14.184 -17.826 15.787 1.00 97.81 222 GLU A O 1
ATOM 1667 N N . VAL A 1 223 ? -12.217 -16.803 16.143 1.00 98.12 223 VAL A N 1
ATOM 1668 C CA . VAL A 1 223 ? -12.780 -15.461 16.327 1.00 98.12 223 VAL A CA 1
ATOM 1669 C C . VAL A 1 223 ? -13.435 -14.926 15.044 1.00 98.12 223 VAL A C 1
ATOM 1671 O O . VAL A 1 223 ? -14.507 -14.319 15.100 1.00 98.12 223 VAL A O 1
ATOM 1674 N N . TRP A 1 224 ? -12.843 -15.147 13.866 1.00 98.38 224 TRP A N 1
ATOM 1675 C CA . TRP A 1 224 ? -13.488 -14.741 12.611 1.00 98.38 224 TRP A CA 1
ATOM 1676 C C . TRP A 1 224 ? -14.691 -15.614 12.252 1.00 98.38 224 TRP A C 1
ATOM 1678 O O . TRP A 1 224 ? -15.675 -15.079 11.748 1.00 98.38 224 TRP A O 1
ATOM 1688 N N . GLU A 1 225 ? -14.669 -16.917 12.542 1.00 98.31 225 GLU A N 1
ATOM 1689 C CA . GLU A 1 225 ? -15.846 -17.787 12.402 1.00 98.31 225 GLU A CA 1
ATOM 1690 C C . GLU A 1 225 ? -16.986 -17.335 13.334 1.00 98.31 225 GLU A C 1
ATOM 1692 O O . GLU A 1 225 ? -18.145 -17.310 12.913 1.00 98.31 225 GLU A O 1
ATOM 1697 N N . GLU A 1 226 ? -16.669 -16.888 14.554 1.00 98.06 226 GLU A N 1
ATOM 1698 C CA . GLU A 1 226 ? -17.636 -16.264 15.464 1.00 98.06 226 GLU A CA 1
ATOM 1699 C C . GLU A 1 226 ? -18.215 -14.968 14.875 1.00 98.06 226 GLU A C 1
ATOM 1701 O O . GLU A 1 226 ? -19.436 -14.810 14.838 1.00 98.06 226 GLU A O 1
ATOM 1706 N N . CYS A 1 227 ? -17.375 -14.079 14.326 1.00 98.25 227 CYS A N 1
ATOM 1707 C CA . CYS A 1 227 ? -17.837 -12.860 13.647 1.00 98.25 227 CYS A CA 1
ATOM 1708 C C . CYS A 1 227 ? -18.792 -13.188 12.492 1.00 98.25 227 CYS A C 1
ATOM 1710 O O . CYS A 1 227 ? -19.866 -12.597 12.377 1.00 98.25 227 CYS A O 1
ATOM 1712 N N . ILE A 1 228 ? -18.444 -14.177 11.666 1.00 98.38 228 ILE A N 1
ATOM 1713 C CA . ILE A 1 228 ? -19.275 -14.638 10.548 1.00 98.38 228 ILE A CA 1
ATOM 1714 C C . ILE A 1 228 ? -20.632 -15.147 11.049 1.00 98.38 228 ILE A C 1
ATOM 1716 O O . ILE A 1 228 ? -21.666 -14.827 10.457 1.00 98.38 228 ILE A O 1
ATOM 1720 N N . ALA A 1 229 ? -20.650 -15.893 12.156 1.00 97.75 229 ALA A N 1
ATOM 1721 C CA . ALA A 1 229 ? -21.871 -16.430 12.748 1.00 97.75 229 ALA A CA 1
ATOM 1722 C C . ALA A 1 229 ? -22.827 -15.347 13.282 1.00 97.75 229 ALA A C 1
ATOM 1724 O O . ALA A 1 229 ? -24.030 -15.602 13.368 1.00 97.75 229 ALA A O 1
ATOM 1725 N N . THR A 1 230 ? -22.337 -14.137 13.586 1.00 96.25 230 THR A N 1
ATOM 1726 C CA . THR A 1 230 ? -23.208 -13.003 13.956 1.00 96.25 230 THR A CA 1
ATOM 1727 C C . THR A 1 230 ? -24.129 -12.567 12.815 1.00 96.25 230 THR A C 1
ATOM 1729 O O . THR A 1 230 ? -25.186 -11.990 13.065 1.00 96.25 230 THR A O 1
ATOM 1732 N N . GLY A 1 231 ? -23.733 -12.818 11.559 1.00 96.06 231 GLY A N 1
ATOM 1733 C CA . GLY A 1 231 ? -24.453 -12.347 10.378 1.00 96.06 231 GLY A CA 1
ATOM 1734 C C . GLY A 1 231 ? -24.498 -10.821 10.241 1.00 96.06 231 GLY A C 1
ATOM 1735 O O . GLY A 1 231 ? -25.356 -10.315 9.519 1.00 96.06 231 GLY A O 1
ATOM 1736 N N . HIS A 1 232 ? -23.619 -10.083 10.934 1.00 96.88 232 HIS A N 1
ATOM 1737 C CA . HIS A 1 232 ? -23.587 -8.625 10.856 1.00 96.88 232 HIS A CA 1
ATOM 1738 C C . HIS A 1 232 ? -23.319 -8.163 9.410 1.00 96.88 232 HIS A C 1
ATOM 1740 O O . HIS A 1 232 ? -22.339 -8.618 8.816 1.00 96.88 232 HIS A O 1
ATOM 1746 N N . PRO A 1 233 ? -24.128 -7.244 8.844 1.00 95.44 233 PRO A N 1
ATOM 1747 C CA . PRO A 1 233 ? -24.069 -6.888 7.425 1.00 95.44 233 PRO A CA 1
ATOM 1748 C C . PRO A 1 233 ? -22.704 -6.354 6.979 1.00 95.44 233 PRO A C 1
ATOM 1750 O O . PRO A 1 233 ? -22.245 -6.748 5.915 1.00 95.44 233 PRO A O 1
ATOM 1753 N N . ASP A 1 234 ? -22.041 -5.533 7.798 1.00 93.81 234 ASP A N 1
ATOM 1754 C CA . ASP A 1 234 ? -20.754 -4.922 7.420 1.00 93.81 234 ASP A CA 1
ATOM 1755 C C . ASP A 1 234 ? -19.531 -5.775 7.823 1.00 93.81 234 ASP A C 1
ATOM 1757 O O . ASP A 1 234 ? -18.598 -5.978 7.043 1.00 93.81 234 ASP A O 1
ATOM 1761 N N . TRP A 1 235 ? -19.545 -6.346 9.033 1.00 96.81 235 TRP A N 1
ATOM 1762 C CA . TRP A 1 235 ? -18.393 -7.051 9.605 1.00 96.81 235 TRP A CA 1
ATOM 1763 C C . TRP A 1 235 ? -18.277 -8.526 9.211 1.00 96.81 235 TRP A C 1
ATOM 1765 O O . TRP A 1 235 ? -17.158 -9.005 9.023 1.00 96.81 235 TRP A O 1
ATOM 1775 N N . ALA A 1 236 ? -19.385 -9.250 9.011 1.00 97.94 236 ALA A N 1
ATOM 1776 C CA . ALA A 1 236 ? -19.312 -10.658 8.615 1.00 97.94 236 ALA A CA 1
ATOM 1777 C C . ALA A 1 236 ? -18.663 -10.856 7.225 1.00 97.94 236 ALA A C 1
ATOM 1779 O O . ALA A 1 236 ? -17.768 -11.698 7.120 1.00 97.94 236 ALA A O 1
ATOM 1780 N N . PRO A 1 237 ? -18.999 -10.078 6.169 1.00 97.75 237 PRO A N 1
ATOM 1781 C CA . PRO A 1 237 ? -18.306 -10.175 4.879 1.00 97.75 237 PRO A CA 1
ATOM 1782 C C . PRO A 1 237 ? -16.809 -9.854 4.978 1.00 97.75 237 PRO A C 1
ATOM 1784 O O . PRO A 1 237 ? -15.991 -10.495 4.315 1.00 97.75 237 PRO A O 1
ATOM 1787 N N . ARG A 1 238 ? -16.434 -8.894 5.834 1.00 96.88 238 ARG A N 1
ATOM 1788 C CA . ARG A 1 238 ? -15.030 -8.552 6.088 1.00 96.88 238 ARG A CA 1
ATOM 1789 C C . ARG A 1 238 ? -14.293 -9.703 6.776 1.00 96.88 238 ARG A C 1
ATOM 1791 O O . ARG A 1 238 ? -13.209 -10.076 6.332 1.00 96.88 238 ARG A O 1
ATOM 1798 N N . ALA A 1 239 ? -14.894 -10.322 7.793 1.00 97.94 239 ALA A N 1
ATOM 1799 C CA . ALA A 1 239 ? -14.341 -11.501 8.459 1.00 97.94 239 ALA A CA 1
ATOM 1800 C C . ALA A 1 239 ? -14.154 -12.681 7.490 1.00 97.94 239 ALA A C 1
ATOM 1802 O O . ALA A 1 239 ? -13.110 -13.330 7.521 1.00 97.94 239 ALA A O 1
ATOM 1803 N N . MET A 1 240 ? -15.108 -12.916 6.578 1.00 98.56 240 MET A N 1
ATOM 1804 C CA . MET A 1 240 ? -14.968 -13.921 5.513 1.00 98.56 240 MET A CA 1
ATOM 1805 C C . MET A 1 240 ? -13.735 -13.646 4.644 1.00 98.56 240 MET A C 1
ATOM 1807 O O . MET A 1 240 ? -12.937 -14.549 4.411 1.00 98.56 240 MET A O 1
ATOM 1811 N N . MET A 1 241 ? -13.521 -12.405 4.199 1.00 96.88 241 MET A N 1
ATOM 1812 C CA . MET A 1 241 ? -12.321 -12.056 3.429 1.00 96.88 241 MET A CA 1
ATOM 1813 C C . MET A 1 241 ? -11.026 -12.269 4.214 1.00 96.88 241 MET A C 1
ATOM 1815 O O . MET A 1 241 ? -10.075 -12.842 3.680 1.00 96.88 241 MET A O 1
ATOM 1819 N N . MET A 1 242 ? -10.976 -11.816 5.469 1.00 95.56 242 MET A N 1
ATOM 1820 C CA . MET A 1 242 ? -9.784 -11.930 6.316 1.00 95.56 242 MET A CA 1
ATOM 1821 C C . MET A 1 242 ? -9.437 -13.398 6.588 1.00 95.56 242 MET A C 1
ATOM 1823 O O . MET A 1 242 ? -8.282 -13.804 6.421 1.00 95.56 242 MET A O 1
ATOM 1827 N N . LEU A 1 243 ? -10.447 -14.216 6.898 1.00 98.12 243 LEU A N 1
ATOM 1828 C CA . LEU A 1 243 ? -10.302 -15.658 7.050 1.00 98.12 243 LEU A CA 1
ATOM 1829 C C . LEU A 1 243 ? -9.858 -16.314 5.738 1.00 98.12 243 LEU A C 1
ATOM 1831 O O . LEU A 1 243 ? -8.907 -17.091 5.743 1.00 98.12 243 LEU A O 1
ATOM 1835 N N . GLY A 1 244 ? -10.474 -15.961 4.606 1.00 97.44 244 GLY A N 1
ATOM 1836 C CA . GLY A 1 244 ? -10.084 -16.465 3.288 1.00 97.44 244 GLY A CA 1
ATOM 1837 C C . GLY A 1 244 ? -8.622 -16.165 2.943 1.00 97.44 244 GLY A C 1
ATOM 1838 O O . GLY A 1 244 ? -7.893 -17.050 2.497 1.00 97.44 244 GLY A O 1
ATOM 1839 N N . ASN A 1 245 ? -8.153 -14.949 3.231 1.00 93.69 245 ASN A N 1
ATOM 1840 C CA . ASN A 1 245 ? -6.761 -14.557 3.015 1.00 93.69 245 ASN A CA 1
ATOM 1841 C C . ASN A 1 245 ? -5.793 -15.355 3.907 1.00 93.69 245 ASN A C 1
ATOM 1843 O O . ASN A 1 245 ? -4.779 -15.865 3.427 1.00 93.69 245 ASN A O 1
ATOM 1847 N N . MET A 1 246 ? -6.117 -15.529 5.192 1.00 95.31 246 MET A N 1
ATOM 1848 C CA . MET A 1 246 ? -5.304 -16.349 6.095 1.00 95.31 246 MET A CA 1
ATOM 1849 C C . MET A 1 246 ? -5.254 -17.816 5.645 1.00 95.31 246 MET A C 1
ATOM 1851 O O . MET A 1 246 ? -4.177 -18.419 5.654 1.00 95.31 246 MET A O 1
ATOM 1855 N N . LEU A 1 247 ? -6.391 -18.375 5.216 1.00 94.38 247 LEU A N 1
ATOM 1856 C CA . LEU A 1 247 ? -6.476 -19.738 4.690 1.00 94.38 247 LEU A CA 1
ATOM 1857 C C . LEU A 1 247 ? -5.562 -19.916 3.472 1.00 94.38 247 LEU A C 1
ATOM 1859 O O . LEU A 1 247 ? -4.786 -20.868 3.437 1.00 94.38 247 LEU A O 1
ATOM 1863 N N . GLU A 1 248 ? -5.556 -18.971 2.528 1.00 90.44 248 GLU A N 1
ATOM 1864 C CA . GLU A 1 248 ? -4.680 -19.024 1.351 1.00 90.44 248 GLU A CA 1
ATOM 1865 C C . GLU A 1 248 ? -3.188 -18.890 1.712 1.00 90.44 248 GLU A C 1
ATOM 1867 O O . GLU A 1 248 ? -2.342 -19.691 1.283 1.00 90.44 248 GLU A O 1
ATOM 1872 N N . TYR A 1 249 ? -2.829 -17.829 2.440 1.00 85.50 249 TYR A N 1
ATOM 1873 C CA . TYR A 1 249 ? -1.429 -17.428 2.572 1.00 85.50 249 TYR A CA 1
ATOM 1874 C C . TYR A 1 249 ? -0.695 -18.143 3.702 1.00 85.50 249 TYR A C 1
ATOM 1876 O O . TYR A 1 249 ? 0.486 -18.442 3.525 1.00 85.50 249 TYR A O 1
ATOM 1884 N N . GLN A 1 250 ? -1.380 -18.440 4.809 1.00 85.88 250 GLN A N 1
ATOM 1885 C CA . GLN A 1 250 ? -0.764 -19.028 6.002 1.00 85.88 250 GLN A CA 1
ATOM 1886 C C . GLN A 1 250 ? -1.009 -20.533 6.084 1.00 85.88 250 GLN A C 1
ATOM 1888 O O . GLN A 1 250 ? -0.081 -21.293 6.344 1.00 85.88 250 GLN A O 1
ATOM 1893 N N . LEU A 1 251 ? -2.240 -20.977 5.807 1.00 84.38 251 LEU A N 1
ATOM 1894 C CA . LEU A 1 251 ? -2.625 -22.385 5.963 1.00 84.38 251 LEU A CA 1
ATOM 1895 C C . LEU A 1 251 ? -2.599 -23.189 4.655 1.00 84.38 251 LEU A C 1
ATOM 1897 O O . LEU A 1 251 ? -2.692 -24.413 4.700 1.00 84.38 251 LEU A O 1
ATOM 1901 N N . ARG A 1 252 ? -2.438 -22.524 3.500 1.00 88.62 252 ARG A N 1
ATOM 1902 C CA . ARG A 1 252 ? -2.472 -23.136 2.155 1.00 88.62 252 ARG A CA 1
ATOM 1903 C C . ARG A 1 252 ? -3.758 -23.933 1.876 1.00 88.62 252 ARG A C 1
ATOM 1905 O O . ARG A 1 252 ? -3.764 -24.824 1.030 1.00 88.62 252 ARG A O 1
ATOM 1912 N N . ASP A 1 253 ? -4.848 -23.590 2.556 1.00 92.88 253 ASP A N 1
ATOM 1913 C CA . ASP A 1 253 ? -6.179 -24.154 2.345 1.00 92.88 253 ASP A CA 1
ATOM 1914 C C . ASP A 1 253 ? -6.905 -23.352 1.257 1.00 92.88 253 ASP A C 1
ATOM 1916 O O . ASP A 1 253 ? -7.659 -22.413 1.524 1.00 92.88 253 ASP A O 1
ATOM 1920 N N . TYR A 1 254 ? -6.618 -23.691 -0.000 1.00 93.56 254 TYR A N 1
ATOM 1921 C CA . TYR A 1 254 ? -7.172 -22.990 -1.159 1.00 93.56 254 TYR A CA 1
ATOM 1922 C C . TYR A 1 254 ? -8.680 -23.212 -1.331 1.00 93.56 254 TYR A C 1
ATOM 1924 O O . TYR A 1 254 ? -9.384 -22.293 -1.749 1.00 93.56 254 TYR A O 1
ATOM 1932 N N . ASP A 1 255 ? -9.191 -24.393 -0.977 1.00 95.75 255 ASP A N 1
ATOM 1933 C CA . ASP A 1 255 ? -10.625 -24.686 -1.049 1.00 95.75 255 ASP A CA 1
ATOM 1934 C C . ASP A 1 255 ? -11.393 -23.902 0.021 1.00 95.75 255 ASP A C 1
ATOM 1936 O O . ASP A 1 255 ? -12.422 -23.287 -0.278 1.00 95.75 255 ASP A O 1
ATOM 1940 N N . GLY A 1 256 ? -10.858 -23.846 1.245 1.00 96.38 256 GLY A N 1
ATOM 1941 C CA . GLY A 1 256 ? -11.381 -23.001 2.314 1.00 96.38 256 GLY A CA 1
ATOM 1942 C C . GLY A 1 256 ? -11.354 -21.518 1.940 1.00 96.38 256 GLY A C 1
ATOM 1943 O O . GLY A 1 256 ? -12.367 -20.830 2.082 1.00 96.38 256 GLY A O 1
ATOM 1944 N N . ALA A 1 257 ? -10.239 -21.029 1.390 1.00 97.44 257 ALA A N 1
ATOM 1945 C CA . ALA A 1 257 ? -10.121 -19.648 0.923 1.00 97.44 257 ALA A CA 1
ATOM 1946 C C . ALA A 1 257 ? -11.160 -19.316 -0.160 1.00 97.44 257 ALA A C 1
ATOM 1948 O O . ALA A 1 257 ? -11.879 -18.320 -0.054 1.00 97.44 257 ALA A O 1
ATOM 1949 N N . ARG A 1 258 ? -11.309 -20.193 -1.161 1.00 96.81 258 ARG A N 1
ATOM 1950 C CA . ARG A 1 258 ? -12.315 -20.059 -2.222 1.00 96.81 258 ARG A CA 1
ATOM 1951 C C . ARG A 1 258 ? -13.733 -20.008 -1.659 1.00 96.81 258 ARG A C 1
ATOM 1953 O O . ARG A 1 258 ? -14.529 -19.183 -2.108 1.00 96.81 258 ARG A O 1
ATOM 1960 N N . ALA A 1 259 ? -14.055 -20.871 -0.696 1.00 97.75 259 ALA A N 1
ATOM 1961 C CA . ALA A 1 259 ? -15.364 -20.885 -0.052 1.00 97.75 259 ALA A CA 1
ATOM 1962 C C . ALA A 1 259 ? -15.643 -19.569 0.688 1.00 97.75 259 ALA A C 1
ATOM 1964 O O . ALA A 1 259 ? -16.737 -19.021 0.560 1.00 97.75 259 ALA A O 1
ATOM 1965 N N . MET A 1 260 ? -14.654 -19.033 1.405 1.00 98.50 260 MET A N 1
ATOM 1966 C CA . MET A 1 260 ? -14.795 -17.776 2.141 1.00 98.50 260 MET A CA 1
ATOM 1967 C C . MET A 1 260 ? -14.939 -16.562 1.221 1.00 98.50 260 MET A C 1
ATOM 1969 O O . MET A 1 260 ? -15.842 -15.752 1.424 1.00 98.50 260 MET A O 1
ATOM 1973 N N . PHE A 1 261 ? -14.130 -16.456 0.162 1.00 97.94 261 PHE A N 1
ATOM 1974 C CA . PHE A 1 261 ? -14.298 -15.382 -0.821 1.00 97.94 261 PHE A CA 1
ATOM 1975 C C . PHE A 1 261 ? -15.648 -15.486 -1.541 1.00 97.94 261 PHE A C 1
ATOM 1977 O O . PHE A 1 261 ? -16.346 -14.486 -1.684 1.00 97.94 261 PHE A O 1
ATOM 1984 N N . GLY A 1 262 ? -16.069 -16.696 -1.925 1.00 97.19 262 GLY A N 1
ATOM 1985 C CA . GLY A 1 262 ? -17.390 -16.933 -2.511 1.00 97.19 262 GLY A CA 1
ATOM 1986 C C . GLY A 1 262 ? -18.541 -16.539 -1.580 1.00 97.19 262 GLY A C 1
ATOM 1987 O O . GLY A 1 262 ? -19.506 -15.920 -2.028 1.00 97.19 262 GLY A O 1
ATOM 1988 N N . ALA A 1 263 ? -18.426 -16.844 -0.285 1.00 97.62 263 ALA A N 1
ATOM 1989 C CA . ALA A 1 263 ? -19.405 -16.445 0.721 1.00 97.62 263 ALA A CA 1
ATOM 1990 C C . ALA A 1 263 ? -19.484 -14.916 0.857 1.00 97.62 263 ALA A C 1
ATOM 1992 O O . ALA A 1 263 ? -20.584 -14.369 0.810 1.00 97.62 263 ALA A O 1
ATOM 1993 N N . ALA A 1 264 ? -18.337 -14.227 0.928 1.00 97.25 264 ALA A N 1
ATOM 1994 C CA . ALA A 1 264 ? -18.276 -12.767 0.994 1.00 97.25 264 ALA A CA 1
ATOM 1995 C C . ALA A 1 264 ? -18.933 -12.109 -0.230 1.00 97.25 264 ALA A C 1
ATOM 1997 O O . ALA A 1 264 ? -19.760 -11.213 -0.071 1.00 97.25 264 ALA A O 1
ATOM 1998 N N . ILE A 1 265 ? -18.651 -12.599 -1.443 1.00 95.06 265 ILE A N 1
ATOM 1999 C CA . ILE A 1 265 ? -19.309 -12.145 -2.683 1.00 95.06 265 ILE A CA 1
ATOM 2000 C C . ILE A 1 265 ? -20.826 -12.361 -2.604 1.00 95.06 265 ILE A C 1
ATOM 2002 O O . ILE A 1 265 ? -21.599 -11.470 -2.954 1.00 95.06 265 ILE A O 1
ATOM 2006 N N . GLY A 1 266 ? -21.259 -13.525 -2.111 1.00 95.56 266 GLY A N 1
ATOM 2007 C CA . GLY A 1 266 ? -22.673 -13.883 -1.978 1.00 95.56 266 GLY A CA 1
ATOM 2008 C C . GLY A 1 266 ? -23.475 -12.974 -1.040 1.00 95.56 266 GLY A C 1
ATOM 2009 O O . GLY A 1 266 ? -24.698 -12.928 -1.153 1.00 95.56 266 GLY A O 1
ATOM 2010 N N . THR A 1 267 ? -22.811 -12.221 -0.157 1.00 95.25 267 THR A N 1
ATOM 2011 C CA . THR A 1 267 ? -23.470 -11.217 0.698 1.00 95.25 267 THR A CA 1
ATOM 2012 C C . THR A 1 267 ? -23.906 -9.966 -0.065 1.00 95.25 267 THR A C 1
ATOM 2014 O O . THR A 1 267 ? -24.802 -9.259 0.389 1.00 95.25 267 THR A O 1
ATOM 2017 N N . GLY A 1 268 ? -23.289 -9.681 -1.219 1.00 91.69 268 GLY A N 1
ATOM 2018 C CA . GLY A 1 268 ? -23.535 -8.458 -1.984 1.00 91.69 268 GLY A CA 1
ATOM 2019 C C . GLY A 1 268 ? -23.045 -7.174 -1.302 1.00 91.69 268 GLY A C 1
ATOM 2020 O O . GLY A 1 268 ? -23.472 -6.091 -1.695 1.00 91.69 268 GLY A O 1
ATOM 2021 N N . HIS A 1 269 ? -22.177 -7.271 -0.287 1.00 91.94 269 HIS A N 1
ATOM 2022 C CA . HIS A 1 269 ? -21.644 -6.104 0.415 1.00 91.94 269 HIS A CA 1
ATOM 2023 C C . HIS A 1 269 ? -20.871 -5.174 -0.547 1.00 91.94 269 HIS A C 1
ATOM 2025 O O . HIS A 1 269 ? -20.014 -5.661 -1.292 1.00 91.94 269 HIS A O 1
ATOM 2031 N N . PRO A 1 270 ? -21.121 -3.849 -0.532 1.00 87.94 270 PRO A N 1
ATOM 2032 C CA . PRO A 1 270 ? -20.621 -2.923 -1.554 1.00 87.94 270 PRO A CA 1
ATOM 2033 C C . PRO A 1 270 ? -19.092 -2.804 -1.616 1.00 87.94 270 PRO A C 1
ATOM 2035 O O . PRO A 1 270 ? -18.555 -2.597 -2.699 1.00 87.94 270 PRO A O 1
ATOM 2038 N N . GLU A 1 271 ? -18.390 -2.963 -0.490 1.00 86.81 271 GLU A N 1
ATOM 2039 C CA . GLU A 1 271 ? -16.918 -2.882 -0.442 1.00 86.81 271 GLU A CA 1
ATOM 2040 C C . GLU A 1 271 ? -16.264 -4.274 -0.434 1.00 86.81 271 GLU A C 1
ATOM 2042 O O . GLU A 1 271 ? -15.516 -4.634 -1.342 1.00 86.81 271 GLU A O 1
ATOM 2047 N N . SER A 1 272 ? -16.610 -5.103 0.556 1.00 90.31 272 SER A N 1
ATOM 2048 C CA . SER A 1 272 ? -16.116 -6.478 0.691 1.00 90.31 272 SER A CA 1
ATOM 2049 C C . SER A 1 272 ? -16.436 -7.398 -0.497 1.00 90.31 272 SER A C 1
ATOM 2051 O O . SER A 1 272 ? -15.648 -8.281 -0.810 1.00 90.31 272 SER A O 1
ATOM 2053 N N . GLY A 1 273 ? -17.568 -7.226 -1.188 1.00 91.38 273 GLY A N 1
ATOM 2054 C CA . GLY A 1 273 ? -17.934 -8.072 -2.331 1.00 91.38 273 GLY A CA 1
ATOM 2055 C C . GLY A 1 273 ? -16.951 -7.946 -3.506 1.00 91.38 273 GLY A C 1
ATOM 2056 O O . GLY A 1 273 ? -16.366 -8.955 -3.912 1.00 91.38 273 GLY A O 1
ATOM 2057 N N . PRO A 1 274 ? -16.730 -6.731 -4.046 1.00 91.00 274 PRO A N 1
ATOM 2058 C CA . PRO A 1 274 ? -15.723 -6.481 -5.078 1.00 91.00 274 PRO A CA 1
ATOM 2059 C C . PRO A 1 274 ? -14.301 -6.908 -4.680 1.00 91.00 274 PRO A C 1
ATOM 2061 O O . PRO A 1 274 ? -13.607 -7.536 -5.482 1.00 91.00 274 PRO A O 1
ATOM 2064 N N . GLU A 1 275 ? -13.871 -6.633 -3.444 1.00 91.56 275 GLU A N 1
ATOM 2065 C CA . GLU A 1 275 ? -12.536 -7.034 -2.975 1.00 91.56 275 GLU A CA 1
ATOM 2066 C C . GLU A 1 275 ? -12.410 -8.563 -2.854 1.00 91.56 275 GLU A C 1
ATOM 2068 O O . GLU A 1 275 ? -11.438 -9.147 -3.333 1.00 91.56 275 GLU A O 1
ATOM 2073 N N . ALA A 1 276 ? -13.424 -9.251 -2.318 1.00 94.44 276 ALA A N 1
ATOM 2074 C CA . ALA A 1 276 ? -13.460 -10.712 -2.278 1.00 94.44 276 ALA A CA 1
ATOM 2075 C C . ALA A 1 276 ? -13.426 -11.335 -3.682 1.00 94.44 276 ALA A C 1
ATOM 2077 O O . ALA A 1 276 ? -12.773 -12.357 -3.887 1.00 94.44 276 ALA A O 1
ATOM 2078 N N . MET A 1 277 ? -14.087 -10.717 -4.664 1.00 94.75 277 MET A N 1
ATOM 2079 C CA . MET A 1 277 ? -14.042 -11.157 -6.061 1.00 94.75 277 MET A CA 1
ATOM 2080 C C . MET A 1 277 ? -12.652 -10.995 -6.673 1.00 94.75 277 MET A C 1
ATOM 2082 O O . MET A 1 277 ? -12.190 -11.893 -7.377 1.00 94.75 277 MET A O 1
ATOM 2086 N N . PHE A 1 278 ? -11.959 -9.898 -6.364 1.00 94.12 278 PHE A N 1
ATOM 2087 C CA . PHE A 1 278 ? -10.571 -9.695 -6.770 1.00 94.12 278 PHE A CA 1
ATOM 2088 C C . PHE A 1 278 ? -9.637 -10.751 -6.158 1.00 94.12 278 PHE A C 1
ATOM 2090 O O . PHE A 1 278 ? -8.832 -11.359 -6.867 1.00 94.12 278 PHE A O 1
ATOM 2097 N N . LEU A 1 279 ? -9.771 -11.017 -4.855 1.00 94.50 279 LEU A N 1
ATOM 2098 C CA . LEU A 1 279 ? -8.996 -12.045 -4.155 1.00 94.50 279 LEU A CA 1
ATOM 2099 C C . LEU A 1 279 ? -9.283 -13.449 -4.704 1.00 94.50 279 LEU A C 1
ATOM 2101 O O . LEU A 1 279 ? -8.352 -14.218 -4.943 1.00 94.50 279 LEU A O 1
ATOM 2105 N N . LEU A 1 280 ? -10.550 -13.759 -4.995 1.00 96.44 280 LEU A N 1
ATOM 2106 C CA . LEU A 1 280 ? -10.938 -15.007 -5.645 1.00 96.44 280 LEU A CA 1
ATOM 2107 C C . LEU A 1 280 ? -10.305 -15.140 -7.036 1.00 96.44 280 LEU A C 1
ATOM 2109 O O . LEU A 1 280 ? -9.757 -16.194 -7.345 1.00 96.44 280 LEU A O 1
ATOM 2113 N N . ALA A 1 281 ? -10.332 -14.092 -7.861 1.00 96.00 281 ALA A N 1
ATOM 2114 C CA . ALA A 1 281 ? -9.714 -14.111 -9.186 1.00 96.00 281 ALA A CA 1
ATOM 2115 C C . ALA A 1 281 ? -8.205 -14.409 -9.110 1.00 96.00 281 ALA A C 1
ATOM 2117 O O . ALA A 1 281 ? -7.702 -15.263 -9.843 1.00 96.00 281 ALA A O 1
ATOM 2118 N N . ARG A 1 282 ? -7.490 -13.778 -8.167 1.00 94.12 282 ARG A N 1
ATOM 2119 C CA . ARG A 1 282 ? -6.063 -14.046 -7.911 1.00 94.12 282 ARG A CA 1
ATOM 2120 C C . ARG A 1 282 ? -5.800 -15.470 -7.430 1.00 94.12 282 ARG A C 1
ATOM 2122 O O . ARG A 1 282 ? -4.813 -16.081 -7.843 1.00 94.12 282 ARG A O 1
ATOM 2129 N N . LEU A 1 283 ? -6.659 -15.998 -6.560 1.00 94.06 283 LEU A N 1
ATOM 2130 C CA . LEU A 1 283 ? -6.567 -17.375 -6.085 1.00 94.06 283 LEU A CA 1
ATOM 2131 C C . LEU A 1 283 ? -6.758 -18.370 -7.241 1.00 94.06 283 LEU A C 1
ATOM 2133 O O . LEU A 1 283 ? -5.990 -19.325 -7.366 1.00 94.06 283 LEU A O 1
ATOM 2137 N N . LEU A 1 284 ? -7.748 -18.135 -8.106 1.00 94.75 284 LEU A N 1
ATOM 2138 C CA . LEU A 1 284 ? -8.009 -18.964 -9.287 1.00 94.75 284 LEU A CA 1
ATOM 2139 C C . LEU A 1 284 ? -6.813 -18.957 -10.241 1.00 94.75 284 LEU A C 1
ATOM 2141 O O . LEU A 1 284 ? -6.354 -20.014 -10.661 1.00 94.75 284 LEU A O 1
ATOM 2145 N N . GLU A 1 285 ? -6.220 -17.790 -10.481 1.00 90.19 285 GLU A N 1
ATOM 2146 C CA . GLU A 1 285 ? -5.001 -17.674 -11.277 1.00 90.19 285 GLU A CA 1
ATOM 2147 C C . GLU A 1 285 ? -3.838 -18.486 -10.678 1.00 90.19 285 GLU A C 1
ATOM 2149 O O . GLU A 1 285 ? -3.195 -19.276 -11.372 1.00 90.19 285 GLU A O 1
ATOM 2154 N N . ARG A 1 286 ? -3.585 -18.343 -9.371 1.00 87.31 286 ARG A N 1
ATOM 2155 C CA . ARG A 1 286 ? -2.507 -19.060 -8.664 1.00 87.31 286 ARG A CA 1
ATOM 2156 C C . ARG A 1 286 ? -2.705 -20.572 -8.645 1.00 87.31 286 ARG A C 1
ATOM 2158 O O . ARG A 1 286 ? -1.723 -21.309 -8.604 1.00 87.31 286 ARG A O 1
ATOM 2165 N N . THR A 1 287 ? -3.954 -21.026 -8.659 1.00 88.00 287 THR A N 1
ATOM 2166 C CA . THR A 1 287 ? -4.319 -22.450 -8.672 1.00 88.00 287 THR A CA 1
ATOM 2167 C C . THR A 1 287 ? -4.489 -23.012 -10.086 1.00 88.00 287 THR A C 1
ATOM 2169 O O . THR A 1 287 ? -4.693 -24.215 -10.241 1.00 88.00 287 THR A O 1
ATOM 2172 N N . GLY A 1 288 ? -4.321 -22.179 -11.120 1.00 89.06 288 GLY A N 1
ATOM 2173 C CA . GLY A 1 288 ? -4.313 -22.582 -12.526 1.00 89.06 288 GLY A CA 1
ATOM 2174 C C . GLY A 1 288 ? -5.681 -22.606 -13.215 1.00 89.06 288 GLY A C 1
ATOM 2175 O O . GLY A 1 288 ? -5.773 -23.114 -14.330 1.00 89.06 288 GLY A O 1
ATOM 2176 N N . ASP A 1 289 ? -6.733 -22.067 -12.594 1.00 94.44 289 ASP A N 1
ATOM 2177 C CA . ASP A 1 289 ? -8.050 -21.870 -13.212 1.00 94.44 289 ASP A CA 1
ATOM 2178 C C . ASP A 1 289 ? -8.125 -20.492 -13.892 1.00 94.44 289 ASP A C 1
ATOM 2180 O O . ASP A 1 289 ? -8.718 -19.539 -13.383 1.00 94.44 289 ASP A O 1
ATOM 2184 N N . ASP A 1 290 ? -7.478 -20.368 -15.053 1.00 92.00 290 ASP A N 1
ATOM 2185 C CA . ASP A 1 290 ? -7.413 -19.091 -15.775 1.00 92.00 290 ASP A CA 1
ATOM 2186 C C . ASP A 1 290 ? -8.764 -18.632 -16.316 1.00 92.00 290 ASP A C 1
ATOM 2188 O O . ASP A 1 290 ? -9.016 -17.432 -16.375 1.00 92.00 290 ASP A O 1
ATOM 2192 N N . GLU A 1 291 ? -9.628 -19.561 -16.731 1.00 93.69 291 GLU A N 1
ATOM 2193 C CA . GLU A 1 291 ? -10.960 -19.210 -17.232 1.00 93.69 291 GLU A CA 1
ATOM 2194 C C . GLU A 1 291 ? -11.832 -18.679 -16.091 1.00 93.69 291 GLU A C 1
ATOM 2196 O O . GLU A 1 291 ? -12.513 -17.665 -16.257 1.00 93.69 291 GLU A O 1
ATOM 2201 N N . GLY A 1 292 ? -11.747 -19.294 -14.905 1.00 94.50 292 GLY A N 1
ATOM 2202 C CA . GLY A 1 292 ? -12.369 -18.772 -13.694 1.00 94.50 292 GLY A CA 1
ATOM 2203 C C . GLY A 1 292 ? -11.820 -17.397 -13.301 1.00 94.50 292 GLY A C 1
ATOM 2204 O O . GLY A 1 292 ? -12.599 -16.478 -13.039 1.00 94.50 292 GLY A O 1
ATOM 2205 N N . ALA A 1 293 ? -10.495 -17.224 -13.310 1.00 96.00 293 ALA A N 1
ATOM 2206 C CA . ALA A 1 293 ? -9.851 -15.945 -13.002 1.00 96.00 293 ALA A CA 1
ATOM 2207 C C . ALA A 1 293 ? -10.261 -14.843 -13.990 1.00 96.00 293 ALA A C 1
ATOM 2209 O O . ALA A 1 293 ? -10.641 -13.745 -13.586 1.00 96.00 293 ALA A O 1
ATOM 2210 N N . LYS A 1 294 ? -10.248 -15.152 -15.291 1.00 95.25 294 LYS A N 1
ATOM 2211 C CA . LYS A 1 294 ? -10.682 -14.255 -16.364 1.00 95.25 294 LYS A CA 1
ATOM 2212 C C . LYS A 1 294 ? -12.129 -13.818 -16.168 1.00 95.25 294 LYS A C 1
ATOM 2214 O O . LYS A 1 294 ? -12.394 -12.619 -16.204 1.00 95.25 294 LYS A O 1
ATOM 2219 N N . ALA A 1 295 ? -13.042 -14.760 -15.931 1.00 94.94 295 ALA A N 1
ATOM 2220 C CA . ALA A 1 295 ? -14.450 -14.452 -15.703 1.00 94.94 295 ALA A CA 1
ATOM 2221 C C . ALA A 1 295 ? -14.645 -13.552 -14.472 1.00 94.94 295 ALA A C 1
ATOM 2223 O O . ALA A 1 295 ? -15.417 -12.595 -14.525 1.00 94.94 295 ALA A O 1
ATOM 2224 N N . ALA A 1 296 ? -13.912 -13.811 -13.386 1.00 95.00 296 ALA A N 1
ATOM 2225 C CA . ALA A 1 296 ? -13.978 -13.004 -12.172 1.00 95.00 296 ALA A CA 1
ATOM 2226 C C . ALA A 1 296 ? -13.437 -11.577 -12.381 1.00 95.00 296 ALA A C 1
ATOM 2228 O O . ALA A 1 296 ? -14.105 -10.616 -11.998 1.00 95.00 296 ALA A O 1
ATOM 2229 N N . TYR A 1 297 ? -12.284 -11.405 -13.041 1.00 95.44 297 TYR A N 1
ATOM 2230 C CA . TYR A 1 297 ? -11.763 -10.069 -13.360 1.00 95.44 297 TYR A CA 1
ATOM 2231 C C . TYR A 1 297 ? -12.664 -9.300 -14.336 1.00 95.44 297 TYR A C 1
ATOM 2233 O O . TYR A 1 297 ? -12.846 -8.097 -14.168 1.00 95.44 297 TYR A O 1
ATOM 2241 N N . GLN A 1 298 ? -13.250 -9.975 -15.332 1.00 93.75 298 GLN A N 1
ATOM 2242 C CA . GLN A 1 298 ? -14.207 -9.362 -16.261 1.00 93.75 298 GLN A CA 1
ATOM 2243 C C . GLN A 1 298 ? -15.460 -8.876 -15.537 1.00 93.75 298 GLN A C 1
ATOM 2245 O O . GLN A 1 298 ? -15.838 -7.717 -15.686 1.00 93.75 298 GLN A O 1
ATOM 2250 N N . HIS A 1 299 ? -16.054 -9.726 -14.696 1.00 91.25 299 HIS A N 1
ATOM 2251 C CA . HIS A 1 299 ? -17.211 -9.336 -13.898 1.00 91.25 299 HIS A CA 1
ATOM 2252 C C . HIS A 1 299 ? -16.883 -8.133 -13.008 1.00 91.25 299 HIS A C 1
ATOM 2254 O O . HIS A 1 299 ? -17.647 -7.173 -12.960 1.00 91.25 299 HIS A O 1
ATOM 2260 N N . LEU A 1 300 ? -15.724 -8.145 -12.341 1.00 91.06 300 LEU A N 1
ATOM 2261 C CA . LEU A 1 300 ? -15.291 -7.032 -11.503 1.00 91.06 300 LEU A CA 1
ATOM 2262 C C . LEU A 1 300 ? -15.119 -5.737 -12.315 1.00 91.06 300 LEU A C 1
ATOM 2264 O O . LEU A 1 300 ? -15.600 -4.690 -11.895 1.00 91.06 300 LEU A O 1
ATOM 2268 N N . ALA A 1 301 ? -14.509 -5.800 -13.499 1.00 89.75 301 ALA A N 1
ATOM 2269 C CA . ALA A 1 301 ? -14.367 -4.641 -14.381 1.00 89.75 301 ALA A CA 1
ATOM 2270 C C . ALA A 1 301 ? -15.723 -4.058 -14.836 1.00 89.75 301 ALA A C 1
ATOM 2272 O O . ALA A 1 301 ? -15.862 -2.843 -15.007 1.00 89.75 301 ALA A O 1
ATOM 2273 N N . GLU A 1 302 ? -16.734 -4.907 -15.014 1.00 88.12 302 GLU A N 1
ATOM 2274 C CA . GLU A 1 302 ? -18.085 -4.499 -15.407 1.00 88.12 302 GLU A CA 1
ATOM 2275 C C . GLU A 1 302 ? -18.887 -3.912 -14.236 1.00 88.12 302 GLU A C 1
ATOM 2277 O O . GLU A 1 302 ? -19.598 -2.921 -14.416 1.00 88.12 302 GLU A O 1
ATOM 2282 N N . SER A 1 303 ? -18.769 -4.491 -13.037 1.00 82.94 303 SER A N 1
ATOM 2283 C CA . SER A 1 303 ? -19.635 -4.164 -11.897 1.00 82.94 303 SER A CA 1
ATOM 2284 C C . SER A 1 303 ? -19.042 -3.176 -10.888 1.00 82.94 303 SER A C 1
ATOM 2286 O O . SER A 1 303 ? -19.792 -2.610 -10.094 1.00 82.94 303 SER A O 1
ATOM 2288 N N . ALA A 1 304 ? -17.719 -3.000 -10.849 1.00 76.88 304 ALA A N 1
ATOM 2289 C CA . ALA A 1 304 ? -17.058 -2.246 -9.785 1.00 76.88 304 ALA A CA 1
ATOM 2290 C C . ALA A 1 304 ? -17.063 -0.717 -10.013 1.00 76.88 304 ALA A C 1
ATOM 2292 O O . ALA A 1 304 ? -17.150 -0.251 -11.156 1.00 76.88 304 ALA A O 1
ATOM 2293 N N . PRO A 1 305 ? -16.948 0.095 -8.941 1.00 73.56 305 PRO A N 1
ATOM 2294 C CA . PRO A 1 305 ? -16.686 1.529 -9.065 1.00 73.56 305 PRO A CA 1
ATOM 2295 C C . PRO A 1 305 ? -15.334 1.795 -9.761 1.00 73.56 305 PRO A C 1
ATOM 2297 O O . PRO A 1 305 ? -14.474 0.912 -9.758 1.00 73.56 305 PRO A O 1
ATOM 2300 N N . PRO A 1 306 ? -15.120 3.001 -10.333 1.00 64.69 306 PRO A N 1
ATOM 2301 C CA . PRO A 1 306 ? -13.955 3.301 -11.168 1.00 64.69 306 PRO A CA 1
ATOM 2302 C C . PRO A 1 306 ? -12.599 2.847 -10.606 1.00 64.69 306 PRO A C 1
ATOM 2304 O O . PRO A 1 306 ? -11.932 2.040 -11.231 1.00 64.69 306 PRO A O 1
ATOM 2307 N N . GLY A 1 307 ? -12.237 3.195 -9.369 1.00 67.06 307 GLY A N 1
ATOM 2308 C CA . GLY A 1 307 ? -10.934 2.791 -8.808 1.00 67.06 307 GLY A CA 1
ATOM 2309 C C . GLY A 1 307 ? -10.698 1.273 -8.678 1.00 67.06 307 GLY A C 1
ATOM 2310 O O . GLY A 1 307 ? -9.563 0.824 -8.624 1.00 67.06 307 GLY A O 1
ATOM 2311 N N . SER A 1 308 ? -11.748 0.447 -8.634 1.00 77.19 308 SER A N 1
ATOM 2312 C CA . SER A 1 308 ? -11.613 -1.020 -8.618 1.00 77.19 308 SER A CA 1
ATOM 2313 C C . SER A 1 308 ? -11.652 -1.640 -10.019 1.00 77.19 308 SER A C 1
ATOM 2315 O O . SER A 1 308 ? -11.191 -2.771 -10.199 1.00 77.19 308 SER A O 1
ATOM 2317 N N . ARG A 1 309 ? -12.194 -0.916 -11.007 1.00 87.12 309 ARG A N 1
ATOM 2318 C CA . ARG A 1 309 ? -12.274 -1.350 -12.404 1.00 87.12 309 ARG A CA 1
ATOM 2319 C C . ARG A 1 309 ? -10.898 -1.336 -13.060 1.00 87.12 309 ARG A C 1
ATOM 2321 O O . ARG A 1 309 ? -10.531 -2.363 -13.634 1.00 87.12 309 ARG A O 1
ATOM 2328 N N . GLY A 1 310 ? -10.151 -0.234 -12.959 1.00 89.25 310 GLY A N 1
ATOM 2329 C CA . GLY A 1 310 ? -8.793 -0.108 -13.498 1.00 89.25 310 GLY A CA 1
ATOM 2330 C C . GLY A 1 310 ? -7.901 -1.275 -13.078 1.00 89.25 310 GLY A C 1
ATOM 2331 O O . GLY A 1 310 ? -7.434 -2.049 -13.918 1.00 89.25 310 GLY A O 1
ATOM 2332 N N . ARG A 1 311 ? -7.803 -1.505 -11.766 1.00 90.56 311 ARG A N 1
ATOM 2333 C CA . ARG A 1 311 ? -7.071 -2.626 -11.164 1.00 90.56 311 ARG A CA 1
ATOM 2334 C C . ARG A 1 311 ? -7.482 -3.992 -11.725 1.00 90.56 311 ARG A C 1
ATOM 2336 O O . ARG A 1 311 ? -6.622 -4.826 -12.019 1.00 90.56 311 ARG A O 1
ATOM 2343 N N . ALA A 1 312 ? -8.784 -4.245 -11.883 1.00 93.31 312 ALA A N 1
ATOM 2344 C CA . ALA A 1 312 ? -9.300 -5.505 -12.428 1.00 93.31 312 ALA A CA 1
ATOM 2345 C C . ALA A 1 312 ? -8.928 -5.696 -13.907 1.00 93.31 312 ALA A C 1
ATOM 2347 O O . ALA A 1 312 ? -8.482 -6.776 -14.301 1.00 93.31 312 ALA A O 1
ATOM 2348 N N . LEU A 1 313 ? -9.065 -4.643 -14.717 1.00 94.88 313 LEU A N 1
ATOM 2349 C CA . LEU A 1 313 ? -8.699 -4.643 -16.134 1.00 94.88 313 LEU A CA 1
ATOM 2350 C C . LEU A 1 313 ? -7.193 -4.834 -16.335 1.00 94.88 313 LEU A C 1
ATOM 2352 O O . LEU A 1 313 ? -6.796 -5.588 -17.223 1.00 94.88 313 LEU A O 1
ATOM 2356 N N . CYS A 1 314 ? -6.355 -4.226 -15.494 1.00 93.81 314 CYS A N 1
ATOM 2357 C CA . CYS A 1 314 ? -4.911 -4.446 -15.510 1.00 93.81 314 CYS A CA 1
ATOM 2358 C C . CYS A 1 314 ? -4.556 -5.914 -15.226 1.00 93.81 314 CYS A C 1
ATOM 2360 O O . CYS A 1 314 ? -3.785 -6.512 -15.981 1.00 93.81 314 CYS A O 1
ATOM 2362 N N . GLN A 1 315 ? -5.164 -6.549 -14.213 1.00 94.81 315 GLN A N 1
ATOM 2363 C CA . GLN A 1 315 ? -4.940 -7.982 -13.964 1.00 94.81 315 GLN A CA 1
ATOM 2364 C C . GLN A 1 315 ? -5.445 -8.865 -15.107 1.00 94.81 315 GLN A C 1
ATOM 2366 O O . GLN A 1 315 ? -4.738 -9.783 -15.530 1.00 94.81 315 GLN A O 1
ATOM 2371 N N . LEU A 1 316 ? -6.631 -8.565 -15.647 1.00 96.00 316 LEU A N 1
ATOM 2372 C CA . LEU A 1 316 ? -7.175 -9.257 -16.812 1.00 96.00 316 LEU A CA 1
ATOM 2373 C C . LEU A 1 316 ? -6.213 -9.165 -18.001 1.00 96.00 316 LEU A C 1
ATOM 2375 O O . LEU A 1 316 ? -5.927 -10.174 -18.642 1.00 96.00 316 LEU A O 1
ATOM 2379 N N . ALA A 1 317 ? -5.673 -7.979 -18.274 1.00 96.19 317 ALA A N 1
ATOM 2380 C CA . ALA A 1 317 ? -4.734 -7.769 -19.363 1.00 96.19 317 ALA A CA 1
ATOM 2381 C C . ALA A 1 317 ? -3.450 -8.592 -19.183 1.00 96.19 317 ALA A C 1
ATOM 2383 O O . ALA A 1 317 ? -3.023 -9.278 -20.114 1.00 96.19 317 ALA A O 1
ATOM 2384 N N . ARG A 1 318 ? -2.873 -8.603 -17.973 1.00 94.38 318 ARG A N 1
ATOM 2385 C CA . ARG A 1 318 ? -1.691 -9.419 -17.650 1.00 94.38 318 ARG A CA 1
ATOM 2386 C C . ARG A 1 318 ? -1.967 -10.921 -17.785 1.00 94.38 318 ARG A C 1
ATOM 2388 O O . ARG A 1 318 ? -1.109 -11.659 -18.274 1.00 94.38 318 ARG A O 1
ATOM 2395 N N . LEU A 1 319 ? -3.149 -11.382 -17.372 1.00 93.94 319 LEU A N 1
ATOM 2396 C CA . LEU A 1 319 ? -3.570 -12.776 -17.528 1.00 93.94 319 LEU A CA 1
ATOM 2397 C C . LEU A 1 319 ? -3.663 -13.161 -19.009 1.00 93.94 319 LEU A C 1
ATOM 2399 O O . LEU A 1 319 ? -3.078 -14.162 -19.426 1.00 93.94 319 LEU A O 1
ATOM 2403 N N . LEU A 1 320 ? -4.334 -12.336 -19.817 1.00 94.56 320 LEU A N 1
ATOM 2404 C CA . LEU A 1 320 ? -4.466 -12.539 -21.261 1.00 94.56 320 LEU A CA 1
ATOM 2405 C C . LEU A 1 320 ? -3.097 -12.537 -21.954 1.00 94.56 320 LEU A C 1
ATOM 2407 O O . LEU A 1 320 ? -2.823 -13.419 -22.768 1.00 94.56 320 LEU A O 1
ATOM 2411 N N . GLN A 1 321 ? -2.201 -11.626 -21.563 1.00 92.44 321 GLN A N 1
ATOM 2412 C CA . GLN A 1 321 ? -0.828 -11.573 -22.062 1.00 92.44 321 GLN A CA 1
ATOM 2413 C C . GLN A 1 321 ? -0.066 -12.875 -21.777 1.00 92.44 321 GLN A C 1
ATOM 2415 O O . GLN A 1 321 ? 0.493 -13.462 -22.704 1.00 92.44 321 GLN A O 1
ATOM 2420 N N . ARG A 1 322 ? -0.070 -13.372 -20.529 1.00 90.06 322 ARG A N 1
ATOM 2421 C CA . ARG A 1 322 ? 0.607 -14.636 -20.164 1.00 90.06 322 ARG A CA 1
ATOM 2422 C C . ARG A 1 322 ? 0.074 -15.843 -20.936 1.00 90.06 322 ARG A C 1
ATOM 2424 O O . ARG A 1 322 ? 0.816 -16.792 -21.176 1.00 90.06 322 ARG A O 1
ATOM 2431 N N . ARG A 1 323 ? -1.199 -15.809 -21.333 1.00 89.12 323 ARG A N 1
ATOM 2432 C CA . ARG A 1 323 ? -1.854 -16.864 -22.122 1.00 89.12 323 ARG A CA 1
ATOM 2433 C C . ARG A 1 323 ? -1.713 -16.676 -23.635 1.00 89.12 323 ARG A C 1
ATOM 2435 O O . ARG A 1 323 ? -2.205 -17.506 -24.393 1.00 89.12 323 ARG A O 1
ATOM 2442 N N . GLY A 1 324 ? -1.002 -15.637 -24.075 1.00 89.25 324 GLY A N 1
ATOM 2443 C CA . GLY A 1 324 ? -0.724 -15.365 -25.485 1.00 89.25 324 GLY A CA 1
ATOM 2444 C C . GLY A 1 324 ? -1.841 -14.623 -26.224 1.00 89.25 324 GLY A C 1
ATOM 2445 O O . GLY A 1 324 ? -1.726 -14.407 -27.430 1.00 89.25 324 GLY A O 1
ATOM 2446 N N . ASP A 1 325 ? -2.897 -14.184 -25.535 1.00 93.94 325 ASP A N 1
ATOM 2447 C CA . ASP A 1 325 ? -3.935 -13.329 -26.112 1.00 93.94 325 ASP A CA 1
ATOM 2448 C C . ASP A 1 325 ? -3.499 -11.854 -26.083 1.00 93.94 325 ASP A C 1
ATOM 2450 O O . ASP A 1 325 ? -3.989 -11.030 -25.306 1.00 93.94 325 ASP A O 1
ATOM 2454 N N . SER A 1 326 ? -2.551 -11.515 -26.964 1.00 92.56 326 SER A N 1
ATOM 2455 C CA . SER A 1 326 ? -2.076 -10.135 -27.169 1.00 92.56 326 SER A CA 1
ATOM 2456 C C . SER A 1 326 ? -3.230 -9.182 -27.510 1.00 92.56 326 SER A C 1
ATOM 2458 O O . SER A 1 326 ? -3.256 -8.033 -27.063 1.00 92.56 326 SER A O 1
ATOM 2460 N N . GLY A 1 327 ? -4.215 -9.645 -28.289 1.00 93.75 327 GLY A N 1
ATOM 2461 C CA . GLY A 1 327 ? -5.367 -8.839 -28.694 1.00 93.75 327 GLY A CA 1
ATOM 2462 C C . GLY A 1 327 ? -6.227 -8.427 -27.502 1.00 93.75 327 GLY A C 1
ATOM 2463 O O . GLY A 1 327 ? -6.486 -7.235 -27.317 1.00 93.75 327 GLY A O 1
ATOM 2464 N N . GLY A 1 328 ? -6.615 -9.403 -26.680 1.00 94.56 328 GLY A N 1
ATOM 2465 C CA . GLY A 1 328 ? -7.382 -9.189 -25.461 1.00 94.56 328 GLY A CA 1
ATOM 2466 C C . GLY A 1 328 ? -6.630 -8.352 -24.424 1.00 94.56 328 GLY A C 1
ATOM 2467 O O . GLY A 1 328 ? -7.210 -7.424 -23.863 1.00 94.56 328 GLY A O 1
ATOM 2468 N N . ALA A 1 329 ? -5.330 -8.599 -24.233 1.00 95.88 329 ALA A N 1
ATOM 2469 C CA . ALA A 1 329 ? -4.503 -7.819 -23.310 1.00 95.88 329 ALA A CA 1
ATOM 2470 C C . ALA A 1 329 ? -4.480 -6.325 -23.676 1.00 95.88 329 ALA A C 1
ATOM 2472 O O . ALA A 1 329 ? -4.783 -5.463 -22.851 1.00 95.88 329 ALA A O 1
ATOM 2473 N N . LYS A 1 330 ? -4.219 -6.011 -24.953 1.00 94.50 330 LYS A N 1
ATOM 2474 C CA . LYS A 1 330 ? -4.232 -4.626 -25.453 1.00 94.50 330 LYS A CA 1
ATOM 2475 C C . LYS A 1 330 ? -5.602 -3.967 -25.334 1.00 94.50 330 LYS A C 1
ATOM 2477 O O . LYS A 1 330 ? -5.660 -2.763 -25.098 1.00 94.50 330 LYS A O 1
ATOM 2482 N N . ALA A 1 331 ? -6.685 -4.720 -25.527 1.00 94.94 331 ALA A N 1
ATOM 2483 C CA . ALA A 1 331 ? -8.038 -4.198 -25.368 1.00 94.94 331 ALA A CA 1
ATOM 2484 C C . ALA A 1 331 ? -8.323 -3.816 -23.908 1.00 94.94 331 ALA A C 1
ATOM 2486 O O . ALA A 1 331 ? -8.814 -2.719 -23.663 1.00 94.94 331 ALA A O 1
ATOM 2487 N N . ALA A 1 332 ? -7.946 -4.673 -22.955 1.00 95.56 332 ALA A N 1
ATOM 2488 C CA . ALA A 1 332 ? -8.144 -4.423 -21.531 1.00 95.56 332 ALA A CA 1
ATOM 2489 C C . ALA A 1 332 ? -7.326 -3.220 -21.023 1.00 95.56 332 ALA A C 1
ATOM 2491 O O . ALA A 1 332 ? -7.894 -2.333 -20.392 1.00 95.56 332 ALA A O 1
ATOM 2492 N N . TRP A 1 333 ? -6.036 -3.105 -21.369 1.00 94.31 333 TRP A N 1
ATOM 2493 C CA . TRP A 1 333 ? -5.249 -1.913 -21.011 1.00 94.31 333 TRP A CA 1
ATOM 2494 C C . TRP A 1 333 ? -5.783 -0.633 -21.655 1.00 94.31 333 TRP A C 1
ATOM 2496 O O . TRP A 1 333 ? -5.844 0.408 -21.008 1.00 94.31 333 TRP A O 1
ATOM 2506 N N . ARG A 1 334 ? -6.207 -0.692 -22.924 1.00 92.50 334 ARG A N 1
ATOM 2507 C CA . ARG A 1 334 ? -6.804 0.474 -23.586 1.00 92.50 334 ARG A CA 1
ATOM 2508 C C . ARG A 1 334 ? -8.092 0.914 -22.904 1.00 92.50 334 ARG A C 1
ATOM 2510 O O . ARG A 1 334 ? -8.308 2.107 -22.767 1.00 92.50 334 ARG A O 1
ATOM 2517 N N . GLN A 1 335 ? -8.902 -0.033 -22.441 1.00 92.25 335 GLN A N 1
ATOM 2518 C CA . GLN A 1 335 ? -10.118 0.287 -21.710 1.00 92.25 335 GLN A CA 1
ATOM 2519 C C . GLN A 1 335 ? -9.818 1.097 -20.442 1.00 92.25 335 GLN A C 1
ATOM 2521 O O . GLN A 1 335 ? -10.502 2.089 -20.227 1.00 92.25 335 GLN A O 1
ATOM 2526 N N . VAL A 1 336 ? -8.774 0.758 -19.670 1.00 91.31 336 VAL A N 1
ATOM 2527 C CA . VAL A 1 336 ? -8.342 1.569 -18.510 1.00 91.31 336 VAL A CA 1
ATOM 2528 C C . VAL A 1 336 ? -8.020 3.001 -18.935 1.00 91.31 336 VAL A C 1
ATOM 2530 O O . VAL A 1 336 ? -8.541 3.949 -18.357 1.00 91.31 336 VAL A O 1
ATOM 2533 N N . LEU A 1 337 ? -7.213 3.162 -19.987 1.00 87.88 337 LEU A N 1
ATOM 2534 C CA . LEU A 1 337 ? -6.808 4.478 -20.491 1.00 87.88 337 LEU A CA 1
ATOM 2535 C C . LEU A 1 337 ? -7.987 5.306 -21.022 1.00 87.88 337 LEU A C 1
ATOM 2537 O O . LEU A 1 337 ? -7.973 6.528 -20.906 1.00 87.88 337 LEU A O 1
ATOM 2541 N N . ASP A 1 338 ? -8.997 4.652 -21.595 1.00 86.88 338 ASP A N 1
ATOM 2542 C CA . ASP A 1 338 ? -10.173 5.313 -22.160 1.00 86.88 338 ASP A CA 1
ATOM 2543 C C . ASP A 1 338 ? -11.199 5.695 -21.078 1.00 86.88 338 ASP A C 1
ATOM 2545 O O . ASP A 1 338 ? -11.860 6.729 -21.197 1.00 86.88 338 ASP A O 1
ATOM 2549 N N . THR A 1 339 ? -11.365 4.875 -20.032 1.00 85.06 339 THR A N 1
ATOM 2550 C CA . THR A 1 339 ? -12.389 5.101 -18.996 1.00 85.06 339 THR A CA 1
ATOM 2551 C C . THR A 1 339 ? -11.868 5.844 -17.773 1.00 85.06 339 THR A C 1
ATOM 2553 O O . THR A 1 339 ? -12.627 6.582 -17.148 1.00 85.06 339 THR A O 1
ATOM 2556 N N . GLU A 1 340 ? -10.598 5.647 -17.414 1.00 83.50 340 GLU A N 1
ATOM 2557 C CA . GLU A 1 340 ? -9.988 6.102 -16.157 1.00 83.50 340 GLU A CA 1
ATOM 2558 C C . GLU A 1 340 ? -8.574 6.693 -16.382 1.00 83.50 340 GLU A C 1
ATOM 2560 O O . GLU A 1 340 ? -7.613 6.296 -15.726 1.00 83.50 340 GLU A O 1
ATOM 2565 N N . PRO A 1 341 ? -8.404 7.691 -17.275 1.00 79.94 341 PRO A N 1
ATOM 2566 C CA . PRO A 1 341 ? -7.085 8.209 -17.670 1.00 79.94 341 PRO A CA 1
ATOM 2567 C C . PRO A 1 341 ? -6.274 8.871 -16.541 1.00 79.94 341 PRO A C 1
ATOM 2569 O O . PRO A 1 341 ? -5.087 9.126 -16.726 1.00 79.94 341 PRO A O 1
ATOM 2572 N N . ALA A 1 342 ? -6.906 9.175 -15.405 1.00 79.50 342 ALA A N 1
ATOM 2573 C CA . ALA A 1 342 ? -6.285 9.809 -14.241 1.00 79.50 342 ALA A CA 1
ATOM 2574 C C . ALA A 1 342 ? -6.160 8.872 -13.023 1.00 79.50 342 ALA A C 1
ATOM 2576 O O . ALA A 1 342 ? -5.771 9.332 -11.955 1.00 79.50 342 ALA A O 1
ATOM 2577 N N . SER A 1 343 ? -6.528 7.589 -13.146 1.00 81.00 343 SER A N 1
ATOM 2578 C CA . SER A 1 343 ? -6.329 6.614 -12.062 1.00 81.00 343 SER A CA 1
ATOM 2579 C C . SER A 1 343 ? -4.866 6.187 -11.953 1.00 81.00 343 SER A C 1
ATOM 2581 O O . SER A 1 343 ? -4.177 6.135 -12.973 1.00 81.00 343 SER A O 1
ATOM 2583 N N . ASP A 1 344 ? -4.437 5.755 -10.768 1.00 80.94 344 ASP A N 1
ATOM 2584 C CA . ASP A 1 344 ? -3.108 5.161 -10.549 1.00 80.94 344 ASP A CA 1
ATOM 2585 C C . ASP A 1 344 ? -2.846 3.953 -11.477 1.00 80.94 344 ASP A C 1
ATOM 2587 O O . ASP A 1 344 ? -1.731 3.743 -11.954 1.00 80.94 344 ASP A O 1
ATOM 2591 N N . ASP A 1 345 ? -3.896 3.202 -11.833 1.00 85.81 345 ASP A N 1
ATOM 2592 C CA . ASP A 1 345 ? -3.819 2.064 -12.758 1.00 85.81 345 ASP A CA 1
ATOM 2593 C C . ASP A 1 345 ? -3.520 2.471 -14.216 1.00 85.81 345 ASP A C 1
ATOM 2595 O O . ASP A 1 345 ? -3.096 1.638 -15.024 1.00 85.81 345 ASP A O 1
ATOM 2599 N N . ALA A 1 346 ? -3.722 3.741 -14.590 1.00 85.69 346 ALA A N 1
ATOM 2600 C CA . ALA A 1 346 ? -3.536 4.214 -15.963 1.00 85.69 346 ALA A CA 1
ATOM 2601 C C . ALA A 1 346 ? -2.064 4.169 -16.391 1.00 85.69 346 ALA A C 1
ATOM 2603 O O . ALA A 1 346 ? -1.760 3.837 -17.540 1.00 85.69 346 ALA A O 1
ATOM 2604 N N . GLN A 1 347 ? -1.142 4.449 -15.468 1.00 85.75 347 GLN A N 1
ATOM 2605 C CA . GLN A 1 347 ? 0.295 4.323 -15.706 1.00 85.75 347 GLN A CA 1
ATOM 2606 C C . GLN A 1 347 ? 0.667 2.873 -16.027 1.00 85.75 347 GLN A C 1
ATOM 2608 O O . GLN A 1 347 ? 1.338 2.601 -17.027 1.00 85.75 347 GLN A O 1
ATOM 2613 N N . GLU A 1 348 ? 0.179 1.931 -15.219 1.00 88.25 348 GLU A N 1
ATOM 2614 C CA . GLU A 1 348 ? 0.419 0.509 -15.439 1.00 88.25 348 GLU A CA 1
ATOM 2615 C C . GLU A 1 348 ? -0.172 0.041 -16.776 1.00 88.25 348 GLU A C 1
ATOM 2617 O O . GLU A 1 348 ? 0.485 -0.670 -17.543 1.00 88.25 348 GLU A O 1
ATOM 2622 N N . ALA A 1 349 ? -1.392 0.478 -17.091 1.00 90.69 349 ALA A N 1
ATOM 2623 C CA . ALA A 1 349 ? -2.049 0.138 -18.342 1.00 90.69 349 ALA A CA 1
ATOM 2624 C C . ALA A 1 349 ? -1.297 0.677 -19.566 1.00 90.69 349 ALA A C 1
ATOM 2626 O O . ALA A 1 349 ? -1.136 -0.037 -20.561 1.00 90.69 349 ALA A O 1
ATOM 2627 N N . LEU A 1 350 ? -0.789 1.911 -19.493 1.00 89.75 350 LEU A N 1
ATOM 2628 C CA . LEU A 1 350 ? 0.029 2.498 -20.550 1.00 89.75 350 LEU A CA 1
ATOM 2629 C C . LEU A 1 350 ? 1.328 1.710 -20.740 1.00 89.75 350 LEU A C 1
ATOM 2631 O O . LEU A 1 350 ? 1.653 1.339 -21.870 1.00 89.75 350 LEU A O 1
ATOM 2635 N N . ALA A 1 351 ? 2.036 1.401 -19.652 1.00 90.06 351 ALA A N 1
ATOM 2636 C CA . ALA A 1 351 ? 3.269 0.624 -19.706 1.00 90.06 351 ALA A CA 1
ATOM 2637 C C . ALA A 1 351 ? 3.033 -0.777 -20.297 1.00 90.06 351 ALA A C 1
ATOM 2639 O O . ALA A 1 351 ? 3.757 -1.199 -21.202 1.00 90.06 351 ALA A O 1
ATOM 2640 N N . GLY A 1 352 ? 1.987 -1.478 -19.851 1.00 91.88 352 GLY A N 1
ATOM 2641 C CA . GLY A 1 352 ? 1.598 -2.789 -20.374 1.00 91.88 352 GLY A CA 1
ATOM 2642 C C . GLY A 1 352 ? 1.265 -2.755 -21.868 1.00 91.88 352 GLY A C 1
ATOM 2643 O O . GLY A 1 352 ? 1.805 -3.548 -22.647 1.00 91.88 352 GLY A O 1
ATOM 2644 N N . LEU A 1 353 ? 0.450 -1.784 -22.297 1.00 93.19 353 LEU A N 1
ATOM 2645 C CA . LEU A 1 353 ? 0.086 -1.598 -23.702 1.00 93.19 353 LEU A CA 1
ATOM 2646 C C . LEU A 1 353 ? 1.312 -1.318 -24.580 1.00 93.19 353 LEU A C 1
ATOM 2648 O O . LEU A 1 353 ? 1.455 -1.933 -25.639 1.00 93.19 353 LEU A O 1
ATOM 2652 N N . LEU A 1 354 ? 2.195 -0.410 -24.159 1.00 93.50 354 LEU A N 1
ATOM 2653 C CA . LEU A 1 354 ? 3.403 -0.060 -24.909 1.00 93.50 354 LEU A CA 1
ATOM 2654 C C . LEU A 1 354 ? 4.366 -1.249 -25.001 1.00 93.50 354 LEU A C 1
ATOM 2656 O O . LEU A 1 354 ? 4.817 -1.578 -26.097 1.00 93.50 354 LEU A O 1
ATOM 2660 N N . ASN A 1 355 ? 4.612 -1.962 -23.902 1.00 91.94 355 ASN A N 1
ATOM 2661 C CA . ASN A 1 355 ? 5.472 -3.148 -23.905 1.00 91.94 355 ASN A CA 1
ATOM 2662 C C . ASN A 1 355 ? 4.928 -4.268 -24.803 1.00 91.94 355 ASN A C 1
ATOM 2664 O O . ASN A 1 355 ? 5.695 -4.921 -25.517 1.00 91.94 355 ASN A O 1
ATOM 2668 N N . GLN A 1 356 ? 3.605 -4.462 -24.833 1.00 91.62 356 GLN A N 1
ATOM 2669 C CA . GLN A 1 356 ? 2.986 -5.425 -25.740 1.00 91.62 356 GLN A CA 1
ATOM 2670 C C . GLN A 1 356 ? 3.118 -5.002 -27.207 1.00 91.62 356 GLN A C 1
ATOM 2672 O O . GLN A 1 356 ? 3.426 -5.838 -28.052 1.00 91.62 356 GLN A O 1
ATOM 2677 N N . LEU A 1 357 ? 2.932 -3.716 -27.526 1.00 91.81 357 LEU A N 1
ATOM 2678 C CA . LEU A 1 357 ? 3.157 -3.201 -28.883 1.00 91.81 357 LEU A CA 1
ATOM 2679 C C . LEU A 1 357 ? 4.625 -3.338 -29.318 1.00 91.81 357 LEU A C 1
ATOM 2681 O O . LEU A 1 357 ? 4.883 -3.674 -30.474 1.00 91.81 357 LEU A O 1
ATOM 2685 N N . GLY A 1 358 ? 5.571 -3.125 -28.398 1.00 90.81 358 GLY A N 1
ATOM 2686 C CA . GLY A 1 358 ? 6.999 -3.360 -28.623 1.00 90.81 358 GLY A CA 1
ATOM 2687 C C . GLY A 1 358 ? 7.310 -4.822 -28.922 1.00 90.81 358 GLY A C 1
ATOM 2688 O O . GLY A 1 358 ? 7.984 -5.111 -29.908 1.00 90.81 358 GLY A O 1
ATOM 2689 N N . SER A 1 359 ? 6.741 -5.738 -28.136 1.00 89.06 359 SER A N 1
ATOM 2690 C CA . SER A 1 359 ? 6.890 -7.188 -28.326 1.00 89.06 359 SER A CA 1
ATOM 2691 C C . SER A 1 359 ? 6.267 -7.676 -29.640 1.00 89.06 359 SER A C 1
ATOM 2693 O O . SER A 1 359 ? 6.835 -8.529 -30.316 1.00 89.06 359 SER A O 1
ATOM 2695 N N . ASP A 1 360 ? 5.136 -7.094 -30.050 1.00 88.81 360 ASP A N 1
ATOM 2696 C CA . ASP A 1 360 ? 4.511 -7.347 -31.354 1.00 88.81 360 ASP A CA 1
ATOM 2697 C C . ASP A 1 360 ? 5.310 -6.719 -32.526 1.00 88.81 360 ASP A C 1
ATOM 2699 O O . ASP A 1 360 ? 5.022 -6.989 -33.694 1.00 88.81 360 ASP A O 1
ATOM 2703 N N . GLY A 1 361 ? 6.298 -5.860 -32.241 1.00 89.25 361 GLY A N 1
ATOM 2704 C CA . GLY A 1 361 ? 7.098 -5.141 -33.236 1.00 89.25 361 GLY A CA 1
ATOM 2705 C C . GLY A 1 361 ? 6.348 -4.017 -33.965 1.00 89.25 361 GLY A C 1
ATOM 2706 O O . GLY A 1 361 ? 6.773 -3.590 -35.046 1.00 89.25 361 GLY A O 1
ATOM 2707 N N . ASP A 1 362 ? 5.240 -3.533 -33.405 1.00 90.81 362 ASP A N 1
ATOM 2708 C CA . ASP A 1 362 ? 4.335 -2.562 -34.025 1.00 90.81 362 ASP A CA 1
ATOM 2709 C C . ASP A 1 362 ? 4.806 -1.113 -33.790 1.00 90.81 362 ASP A C 1
ATOM 2711 O O . ASP A 1 362 ? 4.243 -0.345 -33.002 1.00 90.81 362 ASP A O 1
ATOM 2715 N N . LEU A 1 363 ? 5.890 -0.744 -34.481 1.00 91.12 363 LEU A N 1
ATOM 2716 C CA . LEU A 1 363 ? 6.531 0.572 -34.366 1.00 91.12 363 LEU A CA 1
ATOM 2717 C C . LEU A 1 363 ? 5.577 1.733 -34.679 1.00 91.12 363 LEU A C 1
ATOM 2719 O O . LEU A 1 363 ? 5.642 2.786 -34.042 1.00 91.12 363 LEU A O 1
ATOM 2723 N N . ASP A 1 364 ? 4.695 1.556 -35.662 1.00 92.06 364 ASP A N 1
ATOM 2724 C CA . ASP A 1 364 ? 3.764 2.601 -36.085 1.00 92.06 364 ASP A CA 1
ATOM 2725 C C . ASP A 1 364 ? 2.734 2.893 -34.995 1.00 92.06 364 ASP A C 1
ATOM 2727 O O . ASP A 1 364 ? 2.451 4.064 -34.708 1.00 92.06 364 ASP A O 1
ATOM 2731 N N . ARG A 1 365 ? 2.218 1.852 -34.328 1.00 90.12 365 ARG A N 1
ATOM 2732 C CA . ARG A 1 365 ? 1.325 2.037 -33.181 1.00 90.12 365 ARG A CA 1
ATOM 2733 C C . ARG A 1 365 ? 2.040 2.595 -31.961 1.00 90.12 365 ARG A C 1
ATOM 2735 O O . ARG A 1 365 ? 1.445 3.435 -31.293 1.00 90.12 365 ARG A O 1
ATOM 2742 N N . LEU A 1 366 ? 3.293 2.221 -31.696 1.00 92.75 366 LEU A N 1
ATOM 2743 C CA . LEU A 1 366 ? 4.090 2.852 -30.635 1.00 92.75 366 LEU A CA 1
ATOM 2744 C C . LEU A 1 366 ? 4.264 4.357 -30.877 1.00 92.75 366 LEU A C 1
ATOM 2746 O O . LEU A 1 366 ? 4.002 5.168 -29.991 1.00 92.75 366 LEU A O 1
ATOM 2750 N N . ARG A 1 367 ? 4.616 4.757 -32.105 1.00 92.38 367 ARG A N 1
ATOM 2751 C CA . ARG A 1 367 ? 4.731 6.176 -32.486 1.00 92.38 367 ARG A CA 1
ATOM 2752 C C . ARG A 1 367 ? 3.396 6.913 -32.434 1.00 92.38 367 ARG A C 1
ATOM 2754 O O . ARG A 1 367 ? 3.364 8.119 -32.191 1.00 92.38 367 ARG A O 1
ATOM 2761 N N . ALA A 1 368 ? 2.288 6.238 -32.731 1.00 90.00 368 ALA A N 1
ATOM 2762 C CA . ALA A 1 368 ? 0.954 6.810 -32.575 1.00 90.00 368 ALA A CA 1
ATOM 2763 C C . ALA A 1 368 ? 0.595 7.003 -31.093 1.00 90.00 368 ALA A C 1
ATOM 2765 O O . ALA A 1 368 ? 0.104 8.071 -30.735 1.00 90.00 368 ALA A O 1
ATOM 2766 N N . ALA A 1 369 ? 0.897 6.017 -30.243 1.00 87.56 369 ALA A N 1
ATOM 2767 C CA . ALA A 1 369 ? 0.668 6.077 -28.802 1.00 87.56 369 ALA A CA 1
ATOM 2768 C C . ALA A 1 369 ? 1.498 7.184 -28.137 1.00 87.56 369 ALA A C 1
ATOM 2770 O O . ALA A 1 369 ? 0.940 7.971 -27.381 1.00 87.56 369 ALA A O 1
ATOM 2771 N N . HIS A 1 370 ? 2.781 7.319 -28.501 1.00 90.56 370 HIS A N 1
ATOM 2772 C CA . HIS A 1 370 ? 3.629 8.431 -28.061 1.00 90.56 370 HIS A CA 1
ATOM 2773 C C . HIS A 1 370 ? 2.986 9.789 -28.386 1.00 90.56 370 HIS A C 1
ATOM 2775 O O . HIS A 1 370 ? 2.728 10.582 -27.488 1.00 90.56 370 HIS A O 1
ATOM 2781 N N . ARG A 1 371 ? 2.626 10.024 -29.660 1.00 90.06 371 ARG A N 1
ATOM 2782 C CA . ARG A 1 371 ? 2.002 11.287 -30.102 1.00 90.06 371 ARG A CA 1
ATOM 2783 C C . ARG A 1 371 ? 0.694 11.593 -29.374 1.00 90.06 371 ARG A C 1
ATOM 2785 O O . ARG A 1 371 ? 0.447 12.748 -29.040 1.00 90.06 371 ARG A O 1
ATOM 2792 N N . ALA A 1 372 ? -0.141 10.578 -29.155 1.00 83.44 372 ALA A N 1
ATOM 2793 C CA . ALA A 1 372 ? -1.392 10.734 -28.423 1.00 83.44 372 ALA A CA 1
ATOM 2794 C C . ALA A 1 372 ? -1.143 11.089 -26.947 1.00 83.44 372 ALA A C 1
ATOM 2796 O O . ALA A 1 372 ? -1.762 12.022 -26.444 1.00 83.44 372 ALA A O 1
ATOM 2797 N N . GLY A 1 373 ? -0.202 10.404 -26.286 1.00 82.75 373 GLY A N 1
ATOM 2798 C CA . GLY A 1 373 ? 0.185 10.680 -24.901 1.00 82.75 373 GLY A CA 1
ATOM 2799 C C . GLY A 1 373 ? 0.738 12.094 -24.717 1.00 82.75 373 GLY A C 1
ATOM 2800 O O . GLY A 1 373 ? 0.291 12.809 -23.825 1.00 82.75 373 GLY A O 1
ATOM 2801 N N . THR A 1 374 ? 1.633 12.538 -25.606 1.00 85.69 374 THR A N 1
ATOM 2802 C CA . THR A 1 374 ? 2.182 13.903 -25.576 1.00 85.69 374 THR A CA 1
ATOM 2803 C C . THR A 1 374 ? 1.091 14.954 -25.781 1.00 85.69 374 THR A C 1
ATOM 2805 O O . THR A 1 374 ? 1.051 15.946 -25.060 1.00 85.69 374 THR A O 1
ATOM 2808 N N . ALA A 1 375 ? 0.170 14.741 -26.731 1.00 83.19 375 ALA A N 1
ATOM 2809 C CA . ALA A 1 375 ? -0.938 15.667 -26.980 1.00 83.19 375 ALA A CA 1
ATOM 2810 C C . ALA A 1 375 ? -1.922 15.754 -25.801 1.00 83.19 375 ALA A C 1
ATOM 2812 O O . ALA A 1 375 ? -2.520 16.804 -25.581 1.00 83.19 375 ALA A O 1
ATOM 2813 N N . ALA A 1 376 ? -2.074 14.664 -25.045 1.00 75.12 376 ALA A N 1
ATOM 2814 C CA . ALA A 1 376 ? -2.882 14.610 -23.832 1.00 75.12 376 ALA A CA 1
ATOM 2815 C C . ALA A 1 376 ? -2.157 15.161 -22.588 1.00 75.12 376 ALA A C 1
ATOM 2817 O O . ALA A 1 376 ? -2.760 15.211 -21.521 1.00 75.12 376 ALA A O 1
ATOM 2818 N N . GLY A 1 377 ? -0.881 15.555 -22.703 1.00 78.56 377 GLY A N 1
ATOM 2819 C CA . GLY A 1 377 ? -0.072 15.997 -21.565 1.00 78.56 377 GLY A CA 1
ATOM 2820 C C . GLY A 1 377 ? 0.202 14.887 -20.549 1.00 78.56 377 GLY A C 1
ATOM 2821 O O . GLY A 1 377 ? 0.391 15.181 -19.374 1.00 78.56 377 GLY A O 1
ATOM 2822 N N . ASN A 1 378 ? 0.188 13.618 -20.976 1.00 74.50 378 ASN A N 1
ATOM 2823 C CA . ASN A 1 378 ? 0.437 12.488 -20.088 1.00 74.50 378 ASN A CA 1
ATOM 2824 C C . ASN A 1 378 ? 1.925 12.474 -19.669 1.00 74.50 378 ASN A C 1
ATOM 2826 O O . ASN A 1 378 ? 2.777 12.319 -20.551 1.00 74.50 378 ASN A O 1
ATOM 2830 N N . PRO A 1 379 ? 2.252 12.581 -18.363 1.00 79.00 379 PRO A N 1
ATOM 2831 C CA . PRO A 1 379 ? 3.637 12.570 -17.877 1.00 79.00 379 PRO A CA 1
ATOM 2832 C C . PRO A 1 379 ? 4.420 11.307 -18.262 1.00 79.00 379 PRO A C 1
ATOM 2834 O O . PRO A 1 379 ? 5.636 11.349 -18.396 1.00 79.00 379 PRO A O 1
ATOM 2837 N N . TRP A 1 380 ? 3.720 10.199 -18.513 1.00 79.06 380 TRP A N 1
ATOM 2838 C CA . TRP A 1 380 ? 4.287 8.915 -18.923 1.00 79.06 380 TRP A CA 1
ATOM 2839 C C . TRP A 1 380 ? 4.432 8.734 -20.438 1.00 79.06 380 TRP A C 1
ATOM 2841 O O . TRP A 1 380 ? 4.908 7.694 -20.898 1.00 79.06 380 TRP A O 1
ATOM 2851 N N . ALA A 1 381 ? 4.063 9.731 -21.249 1.00 85.06 381 ALA A N 1
ATOM 2852 C CA . ALA A 1 381 ? 4.257 9.676 -22.697 1.00 85.06 381 ALA A CA 1
ATOM 2853 C C . ALA A 1 381 ? 5.714 9.371 -23.125 1.00 85.06 381 ALA A C 1
ATOM 2855 O O . ALA A 1 381 ? 5.875 8.565 -24.051 1.00 85.06 381 ALA A O 1
ATOM 2856 N N . PRO A 1 382 ? 6.768 9.911 -22.468 1.00 91.50 382 PRO A N 1
ATOM 2857 C CA . PRO A 1 382 ? 8.159 9.623 -22.829 1.00 91.50 382 PRO A CA 1
ATOM 2858 C C . PRO A 1 382 ? 8.541 8.138 -22.743 1.00 91.50 382 PRO A C 1
ATOM 2860 O O . PRO A 1 382 ? 9.413 7.693 -23.486 1.00 91.50 382 PRO A O 1
ATOM 2863 N N . TYR A 1 383 ? 7.849 7.323 -21.938 1.00 91.50 383 TYR A N 1
ATOM 2864 C CA . TYR A 1 383 ? 8.114 5.880 -21.862 1.00 91.50 383 TYR A CA 1
ATOM 2865 C C . TYR A 1 383 ? 7.940 5.168 -23.215 1.00 91.50 383 TYR A C 1
ATOM 2867 O O . TYR A 1 383 ? 8.658 4.219 -23.538 1.00 91.50 383 TYR A O 1
ATOM 2875 N N . ALA A 1 384 ? 7.037 5.656 -24.074 1.00 93.25 384 ALA A N 1
ATOM 2876 C CA . ALA A 1 384 ? 6.870 5.110 -25.419 1.00 93.25 384 ALA A CA 1
ATOM 2877 C C . ALA A 1 384 ? 8.152 5.235 -26.262 1.00 93.25 384 ALA A C 1
ATOM 2879 O O . ALA A 1 384 ? 8.453 4.337 -27.049 1.00 93.25 384 ALA A O 1
ATOM 2880 N N . LEU A 1 385 ? 8.928 6.309 -26.080 1.00 95.19 385 LEU A N 1
ATOM 2881 C CA . LEU A 1 385 ? 10.212 6.511 -26.755 1.00 95.19 385 LEU A CA 1
ATOM 2882 C C . LEU A 1 385 ? 11.277 5.522 -26.267 1.00 95.19 385 LEU A C 1
ATOM 2884 O O . LEU A 1 385 ? 12.063 5.027 -27.076 1.00 95.19 385 LEU A O 1
ATOM 2888 N N . VAL A 1 386 ? 11.247 5.151 -24.983 1.00 94.75 386 VAL A N 1
ATOM 2889 C CA . VAL A 1 386 ? 12.118 4.105 -24.424 1.00 94.75 386 VAL A CA 1
ATOM 2890 C C . VAL A 1 386 ? 11.857 2.767 -25.112 1.00 94.75 386 VAL A C 1
ATOM 2892 O O . VAL A 1 386 ? 12.789 2.134 -25.615 1.00 94.75 386 VAL A O 1
ATOM 2895 N N . VAL A 1 387 ? 10.586 2.361 -25.211 1.00 94.94 387 VAL A N 1
ATOM 2896 C CA . VAL A 1 387 ? 10.188 1.109 -25.878 1.00 94.94 387 VAL A CA 1
ATOM 2897 C C . VAL A 1 387 ? 10.523 1.139 -27.374 1.00 94.94 387 VAL A C 1
ATOM 2899 O O . VAL A 1 387 ? 11.043 0.156 -27.905 1.00 94.94 387 VAL A O 1
ATOM 2902 N N . ILE A 1 388 ? 10.287 2.268 -28.054 1.00 95.81 388 ILE A N 1
ATOM 2903 C CA . ILE A 1 388 ? 10.681 2.464 -29.458 1.00 95.81 388 ILE A CA 1
ATOM 2904 C C . ILE A 1 388 ? 12.189 2.273 -29.619 1.00 95.81 388 ILE A C 1
ATOM 2906 O O . ILE A 1 388 ? 12.607 1.514 -30.491 1.00 95.81 388 ILE A O 1
ATOM 2910 N N . GLY A 1 389 ? 13.000 2.921 -28.781 1.00 94.50 389 GLY A N 1
ATOM 2911 C CA . GLY A 1 389 ? 14.450 2.827 -28.880 1.00 94.50 389 GLY A CA 1
ATOM 2912 C C . GLY A 1 389 ? 14.974 1.417 -28.602 1.00 94.50 389 GLY A C 1
ATOM 2913 O O . GLY A 1 389 ? 15.816 0.951 -29.364 1.00 94.50 389 GLY A O 1
ATOM 2914 N N . ARG A 1 390 ? 14.419 0.684 -27.619 1.00 93.56 390 ARG A N 1
ATOM 2915 C CA . ARG A 1 390 ? 14.743 -0.744 -27.388 1.00 93.56 390 ARG A CA 1
ATOM 2916 C C . ARG A 1 390 ? 14.497 -1.572 -28.648 1.00 93.56 390 ARG A C 1
ATOM 2918 O O . ARG A 1 390 ? 15.375 -2.284 -29.119 1.00 93.56 390 ARG A O 1
ATOM 2925 N N . MET A 1 391 ? 13.323 -1.405 -29.248 1.00 94.00 391 MET A N 1
ATOM 2926 C CA . MET A 1 391 ? 12.936 -2.149 -30.442 1.00 94.00 391 MET A CA 1
ATOM 2927 C C . MET A 1 391 ? 13.778 -1.767 -31.679 1.00 94.00 391 MET A C 1
ATOM 2929 O O . MET A 1 391 ? 14.047 -2.618 -32.526 1.00 94.00 391 MET A O 1
ATOM 2933 N N . LEU A 1 392 ? 14.202 -0.505 -31.814 1.00 93.25 392 LEU A N 1
ATOM 2934 C CA . LEU A 1 392 ? 15.120 -0.074 -32.879 1.00 93.25 392 LEU A CA 1
ATOM 2935 C C . LEU A 1 392 ? 16.529 -0.642 -32.670 1.00 93.25 392 LEU A C 1
ATOM 2937 O O . LEU A 1 392 ? 17.125 -1.146 -33.624 1.00 93.25 392 LEU A O 1
ATOM 2941 N N . LYS A 1 393 ? 17.007 -0.668 -31.421 1.00 90.81 393 LYS A N 1
ATOM 2942 C CA . LYS A 1 393 ? 18.276 -1.291 -31.037 1.00 90.81 393 LYS A CA 1
ATOM 2943 C C . LYS A 1 393 ? 18.301 -2.779 -31.387 1.00 90.81 393 LYS A C 1
ATOM 2945 O O . LYS A 1 393 ? 19.236 -3.223 -32.049 1.00 90.81 393 LYS A O 1
ATOM 2950 N N . ASP A 1 394 ? 17.246 -3.520 -31.047 1.00 90.06 394 ASP A N 1
ATOM 2951 C CA . ASP A 1 394 ? 17.110 -4.950 -31.370 1.00 90.06 394 ASP A CA 1
ATOM 2952 C C . ASP A 1 394 ? 17.109 -5.221 -32.886 1.00 90.06 394 ASP A C 1
ATOM 2954 O O . ASP A 1 394 ? 17.532 -6.283 -33.345 1.00 90.06 394 ASP A O 1
ATOM 2958 N N . ARG A 1 395 ? 16.662 -4.247 -33.689 1.00 92.50 395 ARG A N 1
ATOM 2959 C CA . ARG A 1 395 ? 16.691 -4.295 -35.162 1.00 92.50 395 ARG A CA 1
ATOM 2960 C C . ARG A 1 395 ? 18.023 -3.836 -35.767 1.00 92.50 395 ARG A C 1
ATOM 2962 O O . ARG A 1 395 ? 18.167 -3.883 -36.987 1.00 92.50 395 ARG A O 1
ATOM 2969 N N . GLY A 1 396 ? 18.977 -3.398 -34.946 1.00 90.00 396 GLY A N 1
ATOM 2970 C CA . GLY A 1 396 ? 20.270 -2.863 -35.377 1.00 90.00 396 GLY A CA 1
ATOM 2971 C C . GLY A 1 396 ? 20.232 -1.411 -35.867 1.00 90.00 396 GLY A C 1
ATOM 2972 O O . GLY A 1 396 ? 21.238 -0.927 -36.384 1.00 90.00 396 GLY A O 1
ATOM 2973 N N . ASP A 1 397 ? 19.111 -0.703 -35.705 1.00 93.69 397 ASP A N 1
ATOM 2974 C CA . ASP A 1 397 ? 18.998 0.728 -36.001 1.00 93.69 397 ASP A CA 1
ATOM 2975 C C . ASP A 1 397 ? 19.509 1.543 -34.805 1.00 93.69 397 ASP A C 1
ATOM 2977 O O . ASP A 1 397 ? 18.748 2.019 -33.959 1.00 93.69 397 ASP A O 1
ATOM 2981 N N . LEU A 1 398 ? 20.838 1.638 -34.705 1.00 89.38 398 LEU A N 1
ATOM 2982 C CA . LEU A 1 398 ? 21.510 2.318 -33.598 1.00 89.38 398 LEU A CA 1
ATOM 2983 C C . LEU A 1 398 ? 21.273 3.831 -33.607 1.00 89.38 398 LEU A C 1
ATOM 2985 O O . LEU A 1 398 ? 21.216 4.435 -32.539 1.00 89.38 398 LEU A O 1
ATOM 2989 N N . ASP A 1 399 ? 21.128 4.440 -34.783 1.00 90.94 399 ASP A N 1
ATOM 2990 C CA . ASP A 1 399 ? 20.870 5.877 -34.899 1.00 90.94 399 ASP A CA 1
ATOM 2991 C C . ASP A 1 399 ? 19.443 6.200 -34.443 1.00 90.94 399 ASP A C 1
ATOM 2993 O O . ASP A 1 399 ? 19.243 7.112 -33.642 1.00 90.94 399 ASP A O 1
ATOM 2997 N N . GLY A 1 400 ? 18.460 5.399 -34.868 1.00 91.00 400 GLY A N 1
ATOM 2998 C CA . GLY A 1 400 ? 17.077 5.526 -34.417 1.00 91.00 400 GLY A CA 1
ATOM 2999 C C . GLY A 1 400 ? 16.888 5.210 -32.930 1.00 91.00 400 GLY A C 1
ATOM 3000 O O . GLY A 1 400 ? 16.088 5.865 -32.263 1.00 91.00 400 GLY A O 1
ATOM 3001 N N . TRP A 1 401 ? 17.633 4.242 -32.385 1.00 93.94 401 TRP A N 1
ATOM 3002 C CA . TRP A 1 401 ? 17.681 3.984 -30.941 1.00 93.94 401 TRP A CA 1
ATOM 3003 C C . TRP A 1 401 ? 18.172 5.208 -30.162 1.00 93.94 401 TRP A C 1
ATOM 3005 O O . TRP A 1 401 ? 17.491 5.645 -29.232 1.00 93.94 401 TRP A O 1
ATOM 3015 N N . ARG A 1 402 ? 19.317 5.776 -30.569 1.00 92.69 402 ARG A N 1
ATOM 3016 C CA . ARG A 1 402 ? 19.898 6.954 -29.914 1.00 92.69 402 ARG A CA 1
ATOM 3017 C C . ARG A 1 402 ? 18.970 8.156 -29.960 1.00 92.69 402 ARG A C 1
ATOM 3019 O O . ARG A 1 402 ? 18.762 8.794 -28.936 1.00 92.69 402 ARG A O 1
ATOM 3026 N N . ASP A 1 403 ? 18.388 8.424 -31.124 1.00 95.00 403 ASP A N 1
ATOM 3027 C CA . ASP A 1 403 ? 17.431 9.513 -31.315 1.00 95.00 403 ASP A CA 1
ATOM 3028 C C . ASP A 1 403 ? 16.199 9.355 -30.409 1.00 95.00 403 ASP A C 1
ATOM 3030 O O . ASP A 1 403 ? 15.820 10.285 -29.698 1.00 95.00 403 ASP A O 1
ATOM 3034 N N . ALA A 1 404 ? 15.607 8.157 -30.361 1.00 94.50 404 ALA A N 1
ATOM 3035 C CA . ALA A 1 404 ? 14.428 7.903 -29.538 1.00 94.50 404 ALA A CA 1
ATOM 3036 C C . ALA A 1 404 ? 14.714 8.081 -28.039 1.00 94.50 404 ALA A C 1
ATOM 3038 O O . ALA A 1 404 ? 13.938 8.724 -27.336 1.00 94.50 404 ALA A O 1
ATOM 3039 N N . TRP A 1 405 ? 15.822 7.539 -27.533 1.00 95.00 405 TRP A N 1
ATOM 3040 C CA . TRP A 1 405 ? 16.153 7.674 -26.114 1.00 95.00 405 TRP A CA 1
ATOM 3041 C C . TRP A 1 405 ? 16.603 9.087 -25.746 1.00 95.00 405 TRP A C 1
ATOM 3043 O O . TRP A 1 405 ? 16.229 9.560 -24.677 1.00 95.00 405 TRP A O 1
ATOM 3053 N N . GLN A 1 406 ? 17.302 9.799 -26.637 1.00 93.81 406 GLN A N 1
ATOM 3054 C CA . GLN A 1 406 ? 17.609 11.215 -26.429 1.00 93.81 406 GLN A CA 1
ATOM 3055 C C . GLN A 1 406 ? 16.328 12.048 -26.320 1.00 93.81 406 GLN A C 1
ATOM 3057 O O . GLN A 1 406 ? 16.203 12.858 -25.410 1.00 93.81 406 GLN A O 1
ATOM 3062 N N . GLN A 1 407 ? 15.331 11.793 -27.171 1.00 94.12 407 GLN A N 1
ATOM 3063 C CA . GLN A 1 407 ? 14.028 12.454 -27.057 1.00 94.12 407 GLN A CA 1
ATOM 3064 C C . GLN A 1 407 ? 13.312 12.124 -25.739 1.00 94.12 407 GLN A C 1
ATOM 3066 O O . GLN A 1 407 ? 12.614 12.981 -25.204 1.00 94.12 407 GLN A O 1
ATOM 3071 N N . ALA A 1 408 ? 13.467 10.905 -25.206 1.00 94.19 408 ALA A N 1
ATOM 3072 C CA . ALA A 1 408 ? 12.892 10.539 -23.910 1.00 94.19 408 ALA A CA 1
ATOM 3073 C C . ALA A 1 408 ? 13.542 11.337 -22.767 1.00 94.19 408 ALA A C 1
ATOM 3075 O O . ALA A 1 408 ? 12.838 11.845 -21.895 1.00 94.19 408 ALA A O 1
ATOM 3076 N N . ILE A 1 409 ? 14.869 11.491 -22.812 1.00 91.12 409 ILE A N 1
ATOM 3077 C CA . ILE A 1 409 ? 15.652 12.303 -21.870 1.00 91.12 409 ILE A CA 1
ATOM 3078 C C . ILE A 1 409 ? 15.240 13.775 -21.954 1.00 91.12 409 ILE A C 1
ATOM 3080 O O . ILE A 1 409 ? 14.918 14.384 -20.937 1.00 91.12 409 ILE A O 1
ATOM 3084 N N . ASP A 1 410 ? 15.186 14.335 -23.164 1.00 91.81 410 ASP A N 1
ATOM 3085 C CA . ASP A 1 410 ? 14.828 15.739 -23.394 1.00 91.81 410 ASP A CA 1
ATOM 3086 C C . ASP A 1 410 ? 13.385 16.047 -22.955 1.00 91.81 410 ASP A C 1
ATOM 3088 O O . ASP A 1 410 ? 13.067 17.177 -22.583 1.00 91.81 410 ASP A O 1
ATOM 3092 N N . ALA A 1 411 ? 12.511 15.037 -22.979 1.00 87.94 411 ALA A N 1
ATOM 3093 C CA . ALA A 1 411 ? 11.138 15.121 -22.495 1.00 87.94 411 ALA A CA 1
ATOM 3094 C C . ALA A 1 411 ? 10.999 14.929 -20.971 1.00 87.94 411 ALA A C 1
ATOM 3096 O O . ALA A 1 411 ? 9.879 14.987 -20.466 1.00 87.94 411 ALA A O 1
ATOM 3097 N N . GLY A 1 412 ? 12.102 14.716 -20.242 1.00 86.75 412 GLY A N 1
ATOM 3098 C CA . GLY A 1 412 ? 12.108 14.574 -18.786 1.00 86.75 412 GLY A CA 1
ATOM 3099 C C . GLY A 1 412 ? 11.590 13.225 -18.286 1.00 86.75 412 GLY A C 1
ATOM 3100 O O . G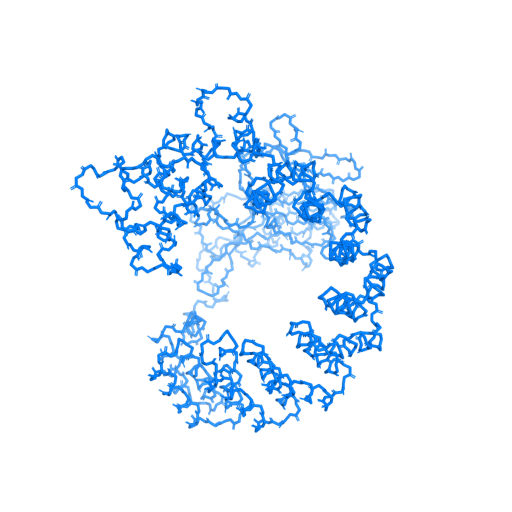LY A 1 412 ? 10.904 13.185 -17.269 1.00 8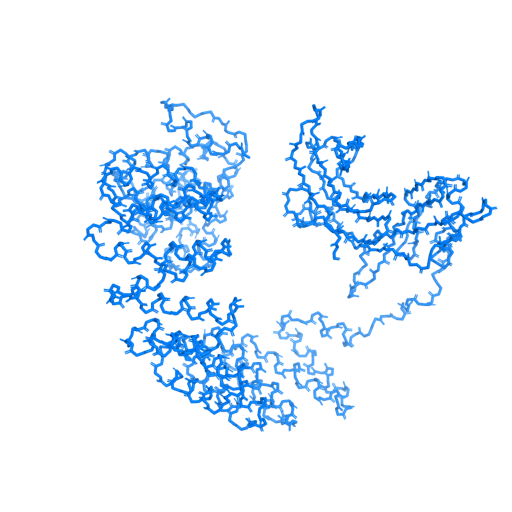6.75 412 GLY A O 1
ATOM 3101 N N . TYR A 1 413 ? 11.872 12.131 -19.003 1.00 87.94 413 TYR A N 1
ATOM 3102 C CA . TYR A 1 413 ? 11.573 10.779 -18.516 1.00 87.94 413 TYR A CA 1
ATOM 3103 C C . TYR A 1 413 ? 12.219 10.527 -17.140 1.00 87.94 413 TYR A C 1
ATOM 3105 O O . TYR A 1 413 ? 13.365 10.914 -16.921 1.00 87.94 413 TYR A O 1
ATOM 3113 N N . GLU A 1 414 ? 11.496 9.874 -16.226 1.00 81.38 414 GLU A N 1
ATOM 3114 C CA . GLU A 1 414 ? 11.921 9.712 -14.825 1.00 81.38 414 GLU A CA 1
ATOM 3115 C C . GLU A 1 414 ? 13.266 8.984 -14.671 1.00 81.38 414 GLU A C 1
ATOM 3117 O O . GLU A 1 414 ? 14.096 9.416 -13.874 1.00 81.38 414 GLU A O 1
ATOM 3122 N N . ASP A 1 415 ? 13.535 7.972 -15.505 1.00 82.50 415 ASP A N 1
ATOM 3123 C CA . ASP A 1 415 ? 14.808 7.234 -15.509 1.00 82.50 415 ASP A CA 1
ATOM 3124 C C . ASP A 1 415 ? 15.751 7.716 -16.629 1.00 82.50 415 ASP A C 1
ATOM 3126 O O . ASP A 1 415 ? 16.467 6.930 -17.255 1.00 82.50 415 ASP A O 1
ATOM 3130 N N . ALA A 1 416 ? 15.741 9.015 -16.948 1.00 83.50 416 ALA A N 1
ATOM 3131 C CA . ALA A 1 416 ? 16.610 9.586 -17.982 1.00 83.50 416 ALA A CA 1
ATOM 3132 C C . ALA A 1 416 ? 18.105 9.294 -17.743 1.00 83.50 416 ALA A C 1
ATOM 3134 O O . ALA A 1 416 ? 18.849 9.121 -18.710 1.00 83.50 416 ALA A O 1
ATOM 3135 N N . ASP A 1 417 ? 18.539 9.187 -16.484 1.00 79.25 417 ASP A N 1
ATOM 3136 C CA . ASP A 1 417 ? 19.923 8.860 -16.121 1.00 79.25 417 ASP A CA 1
ATOM 3137 C C . ASP A 1 417 ? 20.351 7.467 -16.612 1.00 79.25 417 ASP A C 1
ATOM 3139 O O . ASP A 1 417 ? 21.462 7.317 -17.126 1.00 79.25 417 ASP A O 1
ATOM 3143 N N . ASP A 1 418 ? 19.460 6.473 -16.536 1.00 81.44 418 ASP A N 1
ATOM 3144 C CA . ASP A 1 418 ? 19.731 5.111 -17.009 1.00 81.44 418 ASP A CA 1
ATOM 3145 C C . ASP A 1 418 ? 19.878 5.091 -18.544 1.00 81.44 418 ASP A C 1
ATOM 3147 O O . ASP A 1 418 ? 20.769 4.443 -19.098 1.00 81.44 418 ASP A O 1
ATOM 3151 N N . LEU A 1 419 ? 19.043 5.862 -19.254 1.00 87.31 419 LEU A N 1
ATOM 3152 C CA . LEU A 1 419 ? 19.156 6.016 -20.709 1.00 87.31 419 LEU A CA 1
ATOM 3153 C C . LEU A 1 419 ? 20.455 6.740 -21.094 1.00 87.31 419 LEU A C 1
ATOM 3155 O O . LEU A 1 419 ? 21.116 6.351 -22.058 1.00 87.31 419 LEU A O 1
ATOM 3159 N N . LEU A 1 420 ? 20.837 7.781 -20.346 1.00 82.81 420 LEU A N 1
ATOM 3160 C CA . LEU A 1 420 ? 22.072 8.541 -20.557 1.00 82.81 420 LEU A CA 1
ATOM 3161 C C . LEU A 1 420 ? 23.323 7.682 -20.358 1.00 82.81 420 LEU A C 1
ATOM 3163 O O . LEU A 1 420 ? 24.289 7.847 -21.108 1.00 82.81 420 LEU A O 1
ATOM 3167 N N . GLU A 1 421 ? 23.319 6.787 -19.368 1.00 78.38 421 GLU A N 1
ATOM 3168 C CA . GLU A 1 421 ? 24.406 5.834 -19.126 1.00 78.38 421 GLU A CA 1
ATOM 3169 C C . GLU A 1 421 ? 24.623 4.910 -20.328 1.00 78.38 421 GLU A C 1
ATOM 3171 O O . GLU A 1 421 ? 25.753 4.694 -20.753 1.00 78.38 421 GLU A O 1
ATOM 3176 N N . GLU A 1 422 ? 23.550 4.411 -20.931 1.00 81.38 422 GLU A N 1
ATOM 3177 C CA . GLU A 1 422 ? 23.665 3.481 -22.052 1.00 81.38 422 GLU A CA 1
ATOM 3178 C C . GLU A 1 422 ? 23.953 4.183 -23.395 1.00 81.38 422 GLU A C 1
ATOM 3180 O O . GLU A 1 422 ? 24.653 3.636 -24.252 1.00 81.38 422 GLU A O 1
ATOM 3185 N N . LEU A 1 423 ? 23.435 5.402 -23.597 1.00 82.06 423 LEU A N 1
ATOM 3186 C CA . LEU A 1 423 ? 23.700 6.208 -24.799 1.00 82.06 423 LEU A CA 1
ATOM 3187 C C . LEU A 1 423 ? 25.128 6.742 -24.850 1.00 82.06 423 LEU A C 1
ATOM 3189 O O . LEU A 1 423 ? 25.704 6.891 -25.933 1.00 82.06 423 LEU A O 1
ATOM 3193 N N . SER A 1 424 ? 25.676 7.054 -23.680 1.00 73.75 424 SER A N 1
ATOM 3194 C CA . SER A 1 424 ? 27.038 7.527 -23.506 1.00 73.75 424 SER A CA 1
ATOM 3195 C C . SER A 1 424 ? 27.834 6.408 -22.841 1.00 73.75 424 SER A C 1
ATOM 3197 O O . SER A 1 424 ? 27.908 6.405 -21.606 1.00 73.75 424 SER A O 1
ATOM 3199 N N . PRO A 1 425 ? 28.431 5.474 -23.613 1.00 54.69 425 PRO A N 1
ATOM 3200 C CA . PRO A 1 425 ? 29.329 4.493 -23.021 1.00 54.69 425 PRO A CA 1
ATOM 3201 C C . PRO A 1 425 ? 30.336 5.240 -22.139 1.00 54.69 425 PRO A C 1
ATOM 3203 O O . PRO A 1 425 ? 30.700 6.377 -22.482 1.00 54.69 425 PRO A O 1
ATOM 3206 N N . PRO A 1 426 ? 30.745 4.669 -20.991 1.00 52.56 426 PRO A N 1
ATOM 3207 C CA . PRO A 1 426 ? 31.752 5.311 -20.165 1.00 52.56 426 PRO A CA 1
ATOM 3208 C C . PRO A 1 426 ? 32.926 5.708 -21.062 1.00 52.56 426 PRO A C 1
ATOM 3210 O O . PRO A 1 426 ? 33.272 4.976 -21.994 1.00 52.56 426 PRO A O 1
ATOM 3213 N N . ALA A 1 427 ? 33.511 6.884 -20.810 1.00 47.84 427 ALA A N 1
ATOM 3214 C CA . ALA A 1 427 ? 34.834 7.172 -21.348 1.00 47.84 427 ALA A CA 1
ATOM 3215 C C . ALA A 1 427 ? 35.722 5.947 -21.076 1.00 47.84 427 ALA A C 1
ATOM 3217 O O . ALA A 1 427 ? 35.491 5.267 -20.074 1.00 47.84 427 ALA A O 1
ATOM 3218 N N . GLU A 1 428 ? 36.672 5.674 -21.968 1.00 45.31 428 GLU A N 1
ATOM 3219 C CA . GLU A 1 428 ? 37.637 4.560 -21.951 1.00 45.31 428 GLU A CA 1
ATOM 3220 C C . GLU A 1 428 ? 38.528 4.506 -20.679 1.00 45.31 428 GLU A C 1
ATOM 3222 O O . GLU A 1 428 ? 39.679 4.107 -20.732 1.00 45.31 428 GLU A O 1
ATOM 3227 N N . ASP A 1 429 ? 38.027 4.905 -19.513 1.00 47.75 429 ASP A N 1
ATOM 3228 C CA . ASP A 1 429 ? 38.507 4.499 -18.203 1.00 47.75 429 ASP A CA 1
ATOM 3229 C C . ASP A 1 429 ? 37.920 3.110 -17.911 1.00 47.75 429 ASP A C 1
ATOM 3231 O O . ASP A 1 429 ? 37.006 2.936 -17.089 1.00 47.75 429 ASP A O 1
ATOM 3235 N N . ASP A 1 430 ? 38.407 2.129 -18.672 1.00 47.25 430 ASP A N 1
ATOM 3236 C CA . ASP A 1 430 ? 38.218 0.718 -18.380 1.00 47.25 430 ASP A CA 1
ATOM 3237 C C . ASP A 1 430 ? 38.726 0.448 -16.962 1.00 47.25 430 ASP A C 1
ATOM 3239 O O . ASP A 1 430 ? 39.798 0.901 -16.554 1.00 47.25 430 ASP A O 1
ATOM 3243 N N . GLU A 1 431 ? 37.982 -0.357 -16.206 1.00 49.31 431 GLU A N 1
ATOM 3244 C CA . GLU A 1 431 ? 38.420 -0.857 -14.905 1.00 49.31 431 GLU A CA 1
ATOM 3245 C C . GLU A 1 431 ? 39.750 -1.629 -14.986 1.00 49.31 431 GLU A C 1
ATOM 3247 O O . GLU A 1 431 ? 40.297 -1.947 -13.934 1.00 49.31 431 GLU A O 1
ATOM 3252 N N . ASP A 1 432 ? 40.293 -1.905 -16.179 1.00 48.97 432 ASP A N 1
ATOM 3253 C CA . ASP A 1 432 ? 41.473 -2.735 -16.423 1.00 48.97 432 ASP A CA 1
ATOM 3254 C C . ASP A 1 432 ? 42.672 -2.061 -17.122 1.00 48.97 432 ASP A C 1
ATOM 3256 O O . ASP A 1 432 ? 43.712 -2.720 -17.229 1.00 48.97 432 ASP A O 1
ATOM 3260 N N . ASP A 1 433 ? 42.628 -0.768 -17.464 1.00 45.84 433 ASP A N 1
ATOM 3261 C CA . ASP A 1 433 ? 43.842 -0.033 -17.862 1.00 45.84 433 ASP A CA 1
ATOM 3262 C C . ASP A 1 433 ? 44.567 0.567 -16.639 1.00 45.84 433 ASP A C 1
ATOM 3264 O O . ASP A 1 433 ? 43.962 1.027 -15.670 1.00 45.84 433 ASP A O 1
ATOM 3268 N N . GLU A 1 434 ? 45.901 0.455 -16.628 1.00 51.56 434 GLU A N 1
ATOM 3269 C CA . GLU A 1 434 ? 46.755 0.743 -15.468 1.00 51.56 434 GLU A CA 1
ATOM 3270 C C . GLU A 1 434 ? 46.587 2.176 -14.935 1.00 51.56 434 GLU A C 1
ATOM 3272 O O . GLU A 1 434 ? 46.941 3.127 -15.636 1.00 51.56 434 GLU A O 1
ATOM 3277 N N . PRO A 1 435 ? 46.162 2.372 -13.669 1.00 51.84 435 PRO A N 1
ATOM 3278 C CA . PRO A 1 435 ? 46.260 3.683 -13.055 1.00 51.84 435 PRO A CA 1
ATOM 3279 C C . PRO A 1 435 ? 47.745 4.025 -12.872 1.00 51.84 435 PRO A C 1
ATOM 3281 O O . PRO A 1 435 ? 48.466 3.374 -12.112 1.00 51.84 435 PRO A O 1
ATOM 3284 N N . ALA A 1 436 ? 48.197 5.046 -13.599 1.00 57.22 436 ALA A N 1
ATOM 3285 C CA . ALA A 1 436 ? 49.528 5.622 -13.478 1.00 57.22 436 ALA A CA 1
ATOM 3286 C C . ALA A 1 436 ? 49.836 5.995 -12.010 1.00 57.22 436 ALA A C 1
ATOM 3288 O O . ALA A 1 436 ? 49.034 6.651 -11.345 1.00 57.22 436 ALA A O 1
ATOM 3289 N N . ASP A 1 437 ? 51.008 5.574 -11.522 1.00 68.62 437 ASP A N 1
ATOM 3290 C CA . ASP A 1 437 ? 51.624 5.950 -10.237 1.00 68.62 437 ASP A CA 1
ATOM 3291 C C . ASP A 1 437 ? 50.878 5.587 -8.927 1.00 68.62 437 ASP A C 1
ATOM 3293 O O . ASP A 1 437 ? 51.069 6.248 -7.904 1.00 68.62 437 ASP A O 1
ATOM 3297 N N . VAL A 1 438 ? 50.093 4.500 -8.872 1.00 75.56 438 VAL A N 1
ATOM 3298 C CA . VAL A 1 438 ? 49.656 3.956 -7.564 1.00 75.56 438 VAL A CA 1
ATOM 3299 C C . VAL A 1 438 ? 50.827 3.226 -6.881 1.00 75.56 438 VAL A C 1
ATOM 3301 O O . VAL A 1 438 ? 51.387 2.302 -7.478 1.00 75.56 438 VAL A O 1
ATOM 3304 N N . PRO A 1 439 ? 51.212 3.575 -5.632 1.00 85.19 439 PRO A N 1
ATOM 3305 C CA . PRO A 1 439 ? 52.279 2.863 -4.936 1.00 85.19 439 PRO A CA 1
ATOM 3306 C C . PRO A 1 439 ? 51.950 1.366 -4.777 1.00 85.19 439 PRO A C 1
ATOM 3308 O O . PRO A 1 439 ? 50.794 1.033 -4.498 1.00 85.19 439 PRO A O 1
ATOM 3311 N N . PRO A 1 440 ? 52.929 0.448 -4.914 1.00 85.25 440 PRO A N 1
ATOM 3312 C CA . PRO A 1 440 ? 52.683 -0.997 -4.911 1.00 85.25 440 PRO A CA 1
ATOM 3313 C C . PRO A 1 440 ? 51.920 -1.526 -3.692 1.00 85.25 440 PRO A C 1
ATOM 3315 O O . PRO A 1 440 ? 51.220 -2.533 -3.804 1.00 85.25 440 PRO A O 1
ATOM 3318 N N . GLU A 1 441 ? 52.066 -0.878 -2.539 1.00 85.44 441 GLU A N 1
ATOM 3319 C CA . GLU A 1 441 ? 51.370 -1.177 -1.289 1.00 85.44 441 GLU A CA 1
ATOM 3320 C C . GLU A 1 441 ? 49.876 -0.808 -1.304 1.00 85.44 441 GLU A C 1
ATOM 3322 O O . GLU A 1 441 ? 49.111 -1.422 -0.565 1.00 85.44 441 GLU A O 1
ATOM 3327 N N . PHE A 1 442 ? 49.437 0.113 -2.167 1.00 87.94 442 PHE A N 1
ATOM 3328 C CA . PHE A 1 442 ? 48.034 0.529 -2.322 1.00 87.94 442 PHE A CA 1
ATOM 3329 C C . PHE A 1 442 ? 47.395 0.033 -3.628 1.00 87.94 442 PHE A C 1
ATOM 3331 O O . PHE A 1 442 ? 46.231 0.323 -3.899 1.00 87.94 442 PHE A O 1
ATOM 3338 N N . ASP A 1 443 ? 48.136 -0.715 -4.445 1.00 85.12 443 ASP A N 1
ATOM 3339 C CA . ASP A 1 443 ? 47.628 -1.316 -5.677 1.00 85.12 443 ASP A CA 1
ATOM 3340 C C . ASP A 1 443 ? 46.685 -2.490 -5.360 1.00 85.12 443 ASP A C 1
ATOM 3342 O O . ASP A 1 443 ? 47.053 -3.451 -4.673 1.00 85.12 443 ASP A O 1
ATOM 3346 N N . ARG A 1 444 ? 45.472 -2.448 -5.927 1.00 81.00 444 ARG A N 1
ATOM 3347 C CA . ARG A 1 444 ? 44.450 -3.499 -5.800 1.00 81.00 444 ARG A CA 1
ATOM 3348 C C . ARG A 1 444 ? 44.972 -4.895 -6.156 1.00 81.00 444 ARG A C 1
ATOM 3350 O O . ARG A 1 444 ? 44.591 -5.869 -5.510 1.00 81.00 444 ARG A O 1
ATOM 3357 N N . ARG A 1 445 ? 45.870 -5.003 -7.142 1.00 83.81 445 ARG A N 1
ATOM 3358 C CA . ARG A 1 445 ? 46.463 -6.273 -7.603 1.00 83.81 445 ARG A CA 1
ATOM 3359 C C . ARG A 1 445 ? 47.358 -6.899 -6.531 1.00 83.81 445 ARG A C 1
ATOM 3361 O O . ARG A 1 445 ? 47.552 -8.111 -6.506 1.00 83.81 445 ARG A O 1
ATOM 3368 N N . ASN A 1 446 ? 47.870 -6.074 -5.619 1.00 88.31 446 ASN A N 1
ATOM 3369 C CA . ASN A 1 446 ? 48.751 -6.475 -4.532 1.00 88.31 446 ASN A CA 1
ATOM 3370 C C . ASN A 1 446 ? 48.033 -6.608 -3.186 1.00 88.31 446 ASN A C 1
ATOM 3372 O O . ASN A 1 446 ? 48.697 -6.961 -2.215 1.00 88.31 446 ASN A O 1
ATOM 3376 N N . ALA A 1 447 ? 46.715 -6.389 -3.103 1.00 87.12 447 ALA A N 1
ATOM 3377 C CA . ALA A 1 447 ? 45.978 -6.304 -1.839 1.00 87.12 447 ALA A CA 1
ATOM 3378 C C . ALA A 1 447 ? 46.237 -7.484 -0.880 1.00 87.12 447 ALA A C 1
ATOM 3380 O O . ALA A 1 447 ? 46.380 -7.283 0.323 1.00 87.12 447 ALA A O 1
ATOM 3381 N N . ALA A 1 448 ? 46.383 -8.713 -1.391 1.00 88.94 448 ALA A N 1
ATOM 3382 C CA . ALA A 1 448 ? 46.701 -9.882 -0.561 1.00 88.94 448 ALA A CA 1
ATOM 3383 C C . ALA A 1 448 ? 48.113 -9.814 0.036 1.00 88.94 448 ALA A C 1
ATOM 3385 O O . ALA A 1 448 ? 48.310 -10.091 1.218 1.00 88.94 448 ALA A O 1
ATOM 3386 N N . ARG A 1 449 ? 49.091 -9.392 -0.771 1.00 91.38 449 ARG A N 1
ATOM 3387 C CA . ARG A 1 449 ? 50.473 -9.177 -0.331 1.00 91.38 449 ARG A CA 1
ATOM 3388 C C . ARG A 1 449 ? 50.562 -8.003 0.642 1.00 91.38 449 ARG A C 1
ATOM 3390 O O . ARG A 1 449 ? 51.245 -8.121 1.654 1.00 91.38 449 ARG A O 1
ATOM 3397 N N . THR A 1 450 ? 49.853 -6.909 0.365 1.00 92.31 450 THR A N 1
ATOM 3398 C CA . THR A 1 450 ? 49.716 -5.772 1.283 1.00 92.31 450 THR A CA 1
ATOM 3399 C C . THR A 1 450 ? 49.117 -6.226 2.608 1.00 92.31 450 THR A C 1
ATOM 3401 O O . THR A 1 450 ? 49.643 -5.871 3.653 1.00 92.31 450 THR A O 1
ATOM 3404 N N . GLY A 1 451 ? 48.072 -7.058 2.587 1.00 90.69 451 GLY A N 1
ATOM 3405 C CA . GLY A 1 451 ? 47.463 -7.593 3.801 1.00 90.69 451 GLY A CA 1
ATOM 3406 C C . GLY A 1 451 ? 48.455 -8.384 4.652 1.00 90.69 451 GLY A C 1
ATOM 3407 O O . GLY A 1 451 ? 48.603 -8.085 5.830 1.00 90.69 451 GLY A O 1
ATOM 3408 N N . ILE A 1 452 ? 49.221 -9.305 4.059 1.00 92.88 452 ILE A N 1
ATOM 3409 C CA . ILE A 1 452 ? 50.288 -10.028 4.779 1.00 92.88 452 ILE A CA 1
ATOM 3410 C C . ILE A 1 452 ? 51.318 -9.049 5.361 1.00 92.88 452 ILE A C 1
ATOM 3412 O O . ILE A 1 452 ? 51.648 -9.139 6.542 1.00 92.88 452 ILE A O 1
ATOM 3416 N N . ALA A 1 453 ? 51.776 -8.076 4.567 1.00 91.88 453 ALA A N 1
ATOM 3417 C CA . ALA A 1 453 ? 52.740 -7.078 5.022 1.00 91.88 453 ALA A CA 1
ATOM 3418 C C . ALA A 1 453 ? 52.201 -6.238 6.192 1.00 91.88 453 ALA A C 1
ATOM 3420 O O . ALA A 1 453 ? 52.963 -5.932 7.108 1.00 91.88 453 ALA A O 1
ATOM 3421 N N . VAL A 1 454 ? 50.903 -5.919 6.192 1.00 93.06 454 VAL A N 1
ATOM 3422 C CA . VAL A 1 454 ? 50.213 -5.233 7.293 1.00 93.06 454 VAL A CA 1
ATOM 3423 C C . VAL A 1 454 ? 50.170 -6.100 8.550 1.00 93.06 454 VAL A C 1
ATOM 3425 O O . VAL A 1 454 ? 50.431 -5.601 9.642 1.00 93.06 454 VAL A O 1
ATOM 3428 N N . LEU A 1 455 ? 49.891 -7.399 8.418 1.00 90.19 455 LEU A N 1
ATOM 3429 C CA . LEU A 1 455 ? 49.873 -8.324 9.556 1.00 90.19 455 LEU A CA 1
ATOM 3430 C C . LEU A 1 455 ? 51.261 -8.528 10.183 1.00 90.19 455 LEU A C 1
ATOM 3432 O O . LEU A 1 455 ? 51.358 -8.838 11.369 1.00 90.19 455 LEU A O 1
ATOM 3436 N N . GLU A 1 456 ? 52.328 -8.369 9.401 1.00 89.50 456 GLU A N 1
ATOM 3437 C CA . GLU A 1 456 ? 53.713 -8.522 9.860 1.00 89.50 456 GLU A CA 1
ATOM 3438 C C . GLU A 1 456 ? 54.318 -7.220 10.398 1.00 89.50 456 GLU A C 1
ATOM 3440 O O . GLU A 1 456 ? 55.057 -7.247 11.383 1.00 89.50 456 GLU A O 1
ATOM 3445 N N . ASN A 1 457 ? 54.016 -6.088 9.757 1.00 90.88 457 ASN A N 1
ATOM 3446 C CA . ASN A 1 457 ? 54.735 -4.826 9.958 1.00 90.88 457 ASN A CA 1
ATOM 3447 C C . ASN A 1 457 ? 53.841 -3.664 10.421 1.00 90.88 457 ASN A C 1
ATOM 3449 O O . ASN A 1 457 ? 54.352 -2.587 10.727 1.00 90.88 457 ASN A O 1
ATOM 3453 N N . GLY A 1 458 ? 52.525 -3.870 10.507 1.00 86.56 458 GLY A N 1
ATOM 3454 C CA . GLY A 1 458 ? 51.545 -2.830 10.810 1.00 86.56 458 GLY A CA 1
ATOM 3455 C C . GLY A 1 458 ? 51.112 -2.019 9.585 1.00 86.56 458 GLY A C 1
ATOM 3456 O O . GLY A 1 458 ? 51.494 -2.301 8.451 1.00 86.56 458 GLY A O 1
ATOM 3457 N N . LEU A 1 459 ? 50.265 -1.009 9.810 1.00 88.88 459 LEU A N 1
ATOM 3458 C CA . LEU A 1 459 ? 49.710 -0.185 8.731 1.00 88.88 459 LEU A CA 1
ATOM 3459 C C . LEU A 1 459 ? 50.801 0.676 8.062 1.00 88.88 459 LEU A C 1
ATOM 3461 O O . LEU A 1 459 ? 51.590 1.301 8.776 1.00 88.88 459 LEU A O 1
ATOM 3465 N N . PRO A 1 460 ? 50.839 0.755 6.718 1.00 87.12 460 PRO A N 1
ATOM 3466 C CA . PRO A 1 460 ? 51.733 1.662 6.007 1.00 87.12 460 PRO A CA 1
ATOM 3467 C C . PRO A 1 460 ? 51.324 3.128 6.217 1.00 87.12 460 PRO A C 1
ATOM 3469 O O . PRO A 1 460 ? 50.164 3.437 6.497 1.00 87.12 460 PRO A O 1
ATOM 3472 N N . SER A 1 461 ? 52.272 4.049 6.035 1.00 85.69 461 SER A N 1
ATOM 3473 C CA . SER A 1 461 ? 51.974 5.486 5.993 1.00 85.69 461 SER A CA 1
ATOM 3474 C C . SER A 1 461 ? 51.097 5.818 4.786 1.00 85.69 461 SER A C 1
ATOM 3476 O O . SER A 1 461 ? 51.394 5.376 3.678 1.00 85.69 461 SER A O 1
ATOM 3478 N N . LEU A 1 462 ? 50.053 6.627 4.984 1.00 81.50 462 LEU A N 1
ATOM 3479 C CA . LEU A 1 462 ? 49.193 7.079 3.889 1.00 81.50 462 LEU A CA 1
ATOM 3480 C C . LEU A 1 462 ? 49.971 7.971 2.904 1.00 81.50 462 LEU A C 1
ATOM 3482 O O . LEU A 1 462 ? 50.776 8.798 3.348 1.00 81.50 462 LEU A O 1
ATOM 3486 N N . PRO A 1 463 ? 49.733 7.839 1.586 1.00 76.06 463 PRO A N 1
ATOM 3487 C CA . PRO A 1 463 ? 50.353 8.706 0.596 1.00 76.06 463 PRO A CA 1
ATOM 3488 C C . PRO A 1 463 ? 49.744 10.113 0.669 1.00 76.06 463 PRO A C 1
ATOM 3490 O O . PRO A 1 463 ? 48.604 10.291 1.097 1.00 76.06 463 PRO A O 1
ATOM 3493 N N . GLU A 1 464 ? 50.497 11.126 0.230 1.00 75.94 464 GLU A N 1
ATOM 3494 C CA . GLU A 1 464 ? 50.048 12.530 0.272 1.00 75.94 464 GLU A CA 1
ATOM 3495 C C . GLU A 1 464 ? 48.814 12.794 -0.605 1.00 75.94 464 GLU A C 1
ATOM 3497 O O . GLU A 1 464 ? 48.030 13.695 -0.318 1.00 75.94 464 GLU A O 1
ATOM 3502 N N . THR A 1 465 ? 48.632 12.013 -1.674 1.00 78.19 465 THR A N 1
ATOM 3503 C CA . THR A 1 465 ? 47.471 12.089 -2.570 1.00 78.19 465 THR A CA 1
ATOM 3504 C C . THR A 1 465 ? 46.743 10.752 -2.570 1.00 78.19 465 THR A C 1
ATOM 3506 O O . THR A 1 465 ? 47.351 9.721 -2.850 1.00 78.19 465 THR A O 1
ATOM 3509 N N . LEU A 1 466 ? 45.442 10.775 -2.280 1.00 78.69 466 LEU A N 1
ATOM 3510 C CA . LEU A 1 466 ? 44.563 9.608 -2.358 1.00 78.69 466 LEU A CA 1
ATOM 3511 C C . LEU A 1 466 ? 43.801 9.620 -3.686 1.00 78.69 466 LEU A C 1
ATOM 3513 O O . LEU A 1 466 ? 43.345 10.675 -4.128 1.00 78.69 466 LEU A O 1
ATOM 3517 N N . THR A 1 467 ? 43.631 8.453 -4.309 1.00 81.00 467 THR A N 1
ATOM 3518 C CA . THR A 1 467 ? 42.838 8.297 -5.539 1.00 81.00 467 THR A CA 1
ATOM 3519 C C . THR A 1 467 ? 41.839 7.150 -5.401 1.00 81.00 467 THR A C 1
ATOM 3521 O O . THR A 1 467 ? 42.057 6.213 -4.632 1.00 81.00 467 THR A O 1
ATOM 3524 N N . HIS A 1 468 ? 40.750 7.192 -6.176 1.00 77.44 468 HIS A N 1
ATOM 3525 C CA . HIS A 1 468 ? 39.711 6.152 -6.168 1.00 77.44 468 HIS A CA 1
ATOM 3526 C C . HIS A 1 468 ? 40.226 4.771 -6.632 1.00 77.44 468 HIS A C 1
ATOM 3528 O O . HIS A 1 468 ? 39.587 3.757 -6.374 1.00 77.44 468 HIS A O 1
ATOM 3534 N N . HIS A 1 469 ? 41.404 4.715 -7.267 1.00 77.31 469 HIS A N 1
ATOM 3535 C CA . HIS A 1 469 ? 42.047 3.476 -7.716 1.00 77.31 469 HIS A CA 1
ATOM 3536 C C . HIS A 1 469 ? 42.860 2.764 -6.619 1.00 77.31 469 HIS A C 1
ATOM 3538 O O . HIS A 1 469 ? 43.319 1.640 -6.832 1.00 77.31 469 HIS A O 1
ATOM 3544 N N . MET A 1 470 ? 43.057 3.401 -5.460 1.00 85.62 470 MET A N 1
ATOM 3545 C CA . MET A 1 470 ? 43.807 2.830 -4.340 1.00 85.62 470 MET A CA 1
ATOM 3546 C C . MET A 1 470 ? 42.956 1.866 -3.502 1.00 85.62 470 MET A C 1
ATOM 3548 O O . MET A 1 470 ? 41.758 2.069 -3.300 1.00 85.62 470 MET A O 1
ATOM 3552 N N . VAL A 1 471 ? 43.613 0.847 -2.945 1.00 87.62 471 VAL A N 1
ATOM 3553 C CA . VAL A 1 471 ? 43.084 -0.035 -1.900 1.00 87.62 471 VAL A CA 1
ATOM 3554 C C . VAL A 1 471 ? 43.887 0.211 -0.627 1.00 87.62 471 VAL A C 1
ATOM 3556 O O . VAL A 1 471 ? 45.038 -0.202 -0.501 1.00 87.62 471 VAL A O 1
ATOM 3559 N N . ILE A 1 472 ? 43.288 0.937 0.312 1.00 89.81 472 ILE A N 1
ATOM 3560 C CA . ILE A 1 472 ? 43.988 1.521 1.458 1.00 89.81 472 ILE A CA 1
ATOM 3561 C C . ILE A 1 472 ? 43.745 0.655 2.699 1.00 89.81 472 ILE A C 1
ATOM 3563 O O . ILE A 1 472 ? 42.607 0.611 3.167 1.00 89.81 472 ILE A O 1
ATOM 3567 N N . PRO A 1 473 ? 44.759 -0.022 3.273 1.00 89.31 473 PRO A N 1
ATOM 3568 C CA . PRO A 1 473 ? 44.599 -0.721 4.545 1.00 89.31 473 PRO A CA 1
ATOM 3569 C C . PRO A 1 473 ? 44.341 0.292 5.666 1.00 89.31 473 PRO A C 1
ATOM 3571 O O . PRO A 1 473 ? 45.148 1.184 5.913 1.00 89.31 473 PRO A O 1
ATOM 3574 N N . MET A 1 474 ? 43.208 0.149 6.345 1.00 83.56 474 MET A N 1
ATOM 3575 C CA . MET A 1 474 ? 42.753 1.067 7.392 1.00 83.56 474 MET A CA 1
ATOM 3576 C C . MET A 1 474 ? 42.969 0.517 8.798 1.00 83.56 474 MET A C 1
ATOM 3578 O O . MET A 1 474 ? 43.201 1.274 9.735 1.00 83.56 474 MET A O 1
ATOM 3582 N N . ALA A 1 475 ? 42.834 -0.799 8.957 1.00 79.94 475 ALA A N 1
ATOM 3583 C CA . ALA A 1 475 ? 42.908 -1.471 10.245 1.00 79.94 475 ALA A CA 1
ATOM 3584 C C . ALA A 1 475 ? 43.283 -2.942 10.060 1.00 79.94 475 ALA A C 1
ATOM 3586 O O . ALA A 1 475 ? 43.049 -3.523 8.999 1.00 79.94 475 ALA A O 1
ATOM 3587 N N . TYR A 1 476 ? 43.838 -3.556 11.102 1.00 83.19 476 TYR A N 1
ATOM 3588 C CA . TYR A 1 476 ? 44.109 -4.987 11.115 1.00 83.19 476 TYR A CA 1
ATOM 3589 C C . TYR A 1 476 ? 43.944 -5.580 12.511 1.00 83.19 476 TYR A C 1
ATOM 3591 O O . TYR A 1 476 ? 44.067 -4.886 13.521 1.00 83.19 476 TYR A O 1
ATOM 3599 N N . TRP A 1 477 ? 43.672 -6.879 12.549 1.00 81.56 477 TRP A N 1
ATOM 3600 C CA . TRP A 1 477 ? 43.538 -7.661 13.767 1.00 81.56 477 TRP A CA 1
ATOM 3601 C C . TRP A 1 477 ? 44.211 -9.019 13.601 1.00 81.56 477 TRP A C 1
ATOM 3603 O O . TRP A 1 477 ? 44.045 -9.672 12.574 1.00 81.56 477 TRP A O 1
ATOM 3613 N N . THR A 1 478 ? 44.938 -9.475 14.620 1.00 78.81 478 THR A N 1
ATOM 3614 C CA . THR A 1 478 ? 45.633 -10.771 14.607 1.00 78.81 478 THR A CA 1
ATOM 3615 C C . THR A 1 478 ? 45.250 -11.608 15.819 1.00 78.81 478 THR A C 1
ATOM 3617 O O . THR A 1 478 ? 45.466 -11.189 16.957 1.00 78.81 478 THR A O 1
ATOM 3620 N N . ALA A 1 479 ? 44.754 -12.817 15.578 1.00 76.00 479 ALA A N 1
ATOM 3621 C CA . ALA A 1 479 ? 44.607 -13.873 16.572 1.00 76.00 479 ALA A CA 1
ATOM 3622 C C . ALA A 1 479 ? 45.704 -14.942 16.391 1.00 76.00 479 ALA A C 1
ATOM 3624 O O . ALA A 1 479 ? 46.661 -14.772 15.633 1.00 76.00 479 ALA A O 1
ATOM 3625 N N . ARG A 1 480 ? 45.603 -16.063 17.121 1.00 76.06 480 ARG A N 1
ATOM 3626 C CA . ARG A 1 480 ? 46.613 -17.139 17.054 1.00 76.06 480 ARG A CA 1
ATOM 3627 C C . ARG A 1 480 ? 46.663 -17.832 15.691 1.00 76.06 480 ARG A C 1
ATOM 3629 O O . ARG A 1 480 ? 47.754 -18.193 15.256 1.00 76.06 480 ARG A O 1
ATOM 3636 N N . GLN A 1 481 ? 45.502 -18.055 15.076 1.00 77.44 481 GLN A N 1
ATOM 3637 C CA . GLN A 1 481 ? 45.355 -18.838 13.841 1.00 77.44 481 GLN A CA 1
ATOM 3638 C C . GLN A 1 481 ? 44.668 -18.070 12.709 1.00 77.44 481 GLN A C 1
ATOM 3640 O O . GLN A 1 481 ? 44.768 -18.482 11.561 1.00 77.44 481 GLN A O 1
ATOM 3645 N N . THR A 1 482 ? 44.015 -16.951 13.011 1.00 80.00 482 THR A N 1
ATOM 3646 C CA . THR A 1 482 ? 43.280 -16.134 12.044 1.00 80.00 482 THR A CA 1
ATOM 3647 C C . THR A 1 482 ? 43.657 -14.669 12.194 1.00 80.00 482 THR A C 1
ATOM 3649 O O . THR A 1 482 ? 44.102 -14.227 13.258 1.00 80.00 482 THR A O 1
ATOM 3652 N N . ALA A 1 483 ? 43.508 -13.911 11.122 1.00 81.31 483 ALA A N 1
ATOM 3653 C CA . ALA A 1 483 ? 43.730 -12.481 11.103 1.00 81.31 483 ALA A CA 1
ATOM 3654 C C . ALA A 1 483 ? 42.828 -11.814 10.068 1.00 81.31 483 ALA A C 1
ATOM 3656 O O . ALA A 1 483 ? 42.327 -12.455 9.144 1.00 81.31 483 ALA A O 1
ATOM 3657 N N . VAL A 1 484 ? 42.634 -10.511 10.232 1.00 84.19 484 VAL A N 1
ATOM 3658 C CA . VAL A 1 484 ? 41.807 -9.696 9.352 1.00 84.19 484 VAL A CA 1
ATOM 3659 C C . VAL A 1 484 ? 42.527 -8.399 9.026 1.00 84.19 484 VAL A C 1
ATOM 3661 O O . VAL A 1 484 ? 43.114 -7.779 9.911 1.00 84.19 484 VAL A O 1
ATOM 3664 N N . VAL A 1 485 ? 42.444 -7.968 7.769 1.00 86.56 485 VAL A N 1
ATOM 3665 C CA . VAL A 1 485 ? 42.833 -6.625 7.330 1.00 86.56 485 VAL A CA 1
ATOM 3666 C C . VAL A 1 485 ? 41.628 -5.960 6.677 1.00 86.56 485 VAL A C 1
ATOM 3668 O O . VAL A 1 485 ? 41.010 -6.522 5.773 1.00 86.56 485 VAL A O 1
ATOM 3671 N N . LEU A 1 486 ? 41.284 -4.766 7.153 1.00 85.56 486 LEU A N 1
ATOM 3672 C CA . LEU A 1 486 ? 40.231 -3.936 6.587 1.00 85.56 486 LEU A CA 1
ATOM 3673 C C . LEU A 1 486 ? 40.838 -2.952 5.591 1.00 85.56 486 LEU A C 1
ATOM 3675 O O . LEU A 1 486 ? 41.738 -2.189 5.945 1.00 85.56 486 LEU A O 1
ATOM 3679 N N . PHE A 1 487 ? 40.302 -2.928 4.379 1.00 87.06 487 PHE A N 1
ATOM 3680 C CA . PHE A 1 487 ? 40.680 -2.005 3.321 1.00 87.06 487 PHE A CA 1
ATOM 3681 C C . PHE A 1 487 ? 39.537 -1.041 2.983 1.00 87.06 487 PHE A C 1
ATOM 3683 O O . PHE A 1 487 ? 38.378 -1.449 2.921 1.00 87.06 487 PHE A O 1
ATOM 3690 N N . LEU A 1 488 ? 39.869 0.216 2.689 1.00 85.69 488 LEU A N 1
ATOM 3691 C CA . LEU A 1 488 ? 39.014 1.127 1.931 1.00 85.69 488 LEU A CA 1
ATOM 3692 C C . LEU A 1 488 ? 39.312 0.953 0.445 1.00 85.69 488 LEU A C 1
ATOM 3694 O O . LEU A 1 488 ? 40.467 1.059 0.032 1.00 85.69 488 LEU A O 1
ATOM 3698 N N . ARG A 1 489 ? 38.276 0.731 -0.357 1.00 84.62 489 ARG A N 1
ATOM 3699 C CA . ARG A 1 489 ? 38.345 0.795 -1.822 1.00 84.62 489 ARG A CA 1
ATOM 3700 C C . ARG A 1 489 ? 37.188 1.619 -2.362 1.00 84.62 489 ARG A C 1
ATOM 3702 O O . ARG A 1 489 ? 36.228 1.869 -1.640 1.00 84.62 489 ARG A O 1
ATOM 3709 N N . PHE A 1 490 ? 37.226 1.950 -3.644 1.00 80.12 490 PHE A N 1
ATOM 3710 C CA . PHE A 1 490 ? 36.082 2.531 -4.338 1.00 80.12 490 PHE A CA 1
ATOM 3711 C C . PHE A 1 490 ? 35.595 1.585 -5.430 1.00 80.12 490 PHE A C 1
ATOM 3713 O O . PHE A 1 490 ? 36.373 0.840 -6.023 1.00 80.12 490 PHE A O 1
ATOM 3720 N N . HIS A 1 491 ? 34.289 1.592 -5.663 1.00 71.62 491 HIS A N 1
ATOM 3721 C CA . HIS A 1 491 ? 33.660 0.932 -6.801 1.00 71.62 491 HIS A CA 1
ATOM 3722 C C . HIS A 1 491 ? 32.821 1.959 -7.547 1.00 71.62 491 HIS A C 1
ATOM 3724 O O . HIS A 1 491 ? 32.314 2.903 -6.938 1.00 71.62 491 HIS A O 1
ATOM 3730 N N . ARG A 1 492 ? 32.691 1.798 -8.859 1.00 68.69 492 ARG A N 1
ATOM 3731 C CA . ARG A 1 492 ? 31.870 2.691 -9.669 1.00 68.69 492 ARG A CA 1
ATOM 3732 C C . ARG A 1 492 ? 30.465 2.103 -9.770 1.00 68.69 492 ARG A C 1
ATOM 3734 O O . ARG A 1 492 ? 30.307 0.972 -10.217 1.00 68.69 492 ARG A O 1
ATOM 3741 N N . LEU A 1 493 ? 29.459 2.856 -9.335 1.00 59.03 493 LEU A N 1
ATOM 3742 C CA . LEU A 1 493 ? 28.051 2.554 -9.593 1.00 59.03 493 LEU A CA 1
ATOM 3743 C C . LEU A 1 493 ? 27.505 3.717 -10.420 1.00 59.03 493 LEU A C 1
ATOM 3745 O O . LEU A 1 493 ? 27.620 4.874 -10.008 1.00 59.03 493 LEU A O 1
ATOM 3749 N N . ARG A 1 494 ? 26.963 3.430 -11.607 1.00 65.38 494 ARG A N 1
ATOM 3750 C CA . ARG A 1 494 ? 26.638 4.456 -12.610 1.00 65.38 494 ARG A CA 1
ATOM 3751 C C . ARG A 1 494 ? 27.887 5.294 -12.946 1.00 65.38 494 ARG A C 1
ATOM 3753 O O . ARG A 1 494 ? 28.933 4.752 -13.303 1.00 65.38 494 ARG A O 1
ATOM 3760 N N . ARG A 1 495 ? 27.816 6.621 -12.780 1.00 60.88 495 ARG A N 1
ATOM 3761 C CA . ARG A 1 495 ? 28.918 7.580 -13.008 1.00 60.88 495 ARG A CA 1
ATOM 3762 C C . ARG A 1 495 ? 29.618 8.057 -11.735 1.00 60.88 495 ARG A C 1
ATOM 3764 O O . ARG A 1 495 ? 30.463 8.947 -11.808 1.00 60.88 495 ARG A O 1
ATOM 3771 N N . THR A 1 496 ? 29.291 7.478 -10.585 1.00 59.50 496 THR A N 1
ATOM 3772 C CA . THR A 1 496 ? 29.772 7.961 -9.289 1.00 59.50 496 THR A CA 1
ATOM 3773 C C . THR A 1 496 ? 30.655 6.904 -8.633 1.00 59.50 496 THR A C 1
ATOM 3775 O O . THR A 1 496 ? 30.369 5.706 -8.675 1.00 59.50 496 THR A O 1
ATOM 3778 N N . TRP A 1 497 ? 31.770 7.339 -8.046 1.00 71.62 497 TRP A N 1
ATOM 3779 C CA . TRP A 1 497 ? 32.630 6.470 -7.249 1.00 71.62 497 TRP A CA 1
ATOM 3780 C C . TRP A 1 497 ? 32.088 6.389 -5.828 1.00 71.62 497 TRP A C 1
ATOM 3782 O O . TRP A 1 497 ? 31.970 7.402 -5.144 1.00 71.62 497 TRP A O 1
ATOM 3792 N N . HIS A 1 498 ? 31.790 5.176 -5.380 1.00 69.62 498 HIS A N 1
ATOM 3793 C CA . HIS A 1 498 ? 31.268 4.910 -4.050 1.00 69.62 498 HIS A CA 1
ATOM 3794 C C . HIS A 1 498 ? 32.328 4.209 -3.194 1.00 69.62 498 HIS A C 1
ATOM 3796 O O . HIS A 1 498 ? 32.892 3.189 -3.624 1.00 69.62 498 HIS A O 1
ATOM 3802 N N . PRO A 1 499 ? 32.613 4.716 -1.982 1.00 75.75 499 PRO A N 1
ATOM 3803 C CA . PRO A 1 499 ? 33.520 4.052 -1.060 1.00 75.75 499 PRO A CA 1
ATOM 3804 C C . PRO A 1 499 ? 32.947 2.702 -0.614 1.00 75.75 499 PRO A C 1
ATOM 3806 O O . PRO A 1 499 ? 31.738 2.485 -0.543 1.00 75.75 499 PRO A O 1
ATOM 3809 N N . MET A 1 500 ? 33.835 1.766 -0.312 1.00 78.31 500 MET A N 1
ATOM 3810 C CA . MET A 1 500 ? 33.505 0.427 0.152 1.00 78.31 500 MET A CA 1
ATOM 3811 C C . MET A 1 500 ? 34.547 -0.043 1.163 1.00 78.31 500 MET A C 1
ATOM 3813 O O . MET A 1 500 ? 35.751 0.046 0.920 1.00 78.31 500 MET A O 1
ATOM 3817 N N . ALA A 1 501 ? 34.065 -0.611 2.265 1.00 80.88 501 ALA A N 1
ATOM 3818 C CA . ALA A 1 501 ? 34.879 -1.336 3.226 1.00 80.88 501 ALA A CA 1
ATOM 3819 C C . ALA A 1 501 ? 35.025 -2.799 2.773 1.00 80.88 501 ALA A C 1
ATOM 3821 O O . ALA A 1 501 ? 34.028 -3.482 2.536 1.00 80.88 501 ALA A O 1
ATOM 3822 N N . LEU A 1 502 ? 36.260 -3.282 2.646 1.00 83.25 502 LEU A N 1
ATOM 3823 C CA . LEU A 1 502 ? 36.600 -4.644 2.230 1.00 83.25 502 LEU A CA 1
ATOM 3824 C C . LEU A 1 502 ? 37.395 -5.345 3.338 1.00 83.25 502 LEU A C 1
ATOM 3826 O O . LEU A 1 502 ? 38.490 -4.921 3.689 1.00 83.25 502 LEU A O 1
ATOM 3830 N N . MET A 1 503 ? 36.862 -6.439 3.867 1.00 84.38 503 MET A N 1
ATOM 3831 C CA . MET A 1 503 ? 37.496 -7.295 4.864 1.00 84.38 503 MET A CA 1
ATOM 3832 C C . MET A 1 503 ? 38.184 -8.473 4.191 1.00 84.38 503 MET A C 1
ATOM 3834 O O . MET A 1 503 ? 37.530 -9.367 3.650 1.00 84.38 503 MET A O 1
ATOM 3838 N N . ALA A 1 504 ? 39.508 -8.484 4.285 1.00 85.69 504 ALA A N 1
ATOM 3839 C CA . ALA A 1 504 ? 40.342 -9.600 3.884 1.00 85.69 504 ALA A CA 1
ATOM 3840 C C . ALA A 1 504 ? 40.671 -10.468 5.098 1.00 85.69 504 ALA A C 1
ATOM 3842 O O . ALA A 1 504 ? 41.244 -9.977 6.073 1.00 85.69 504 ALA A O 1
ATOM 3843 N N . THR A 1 505 ? 40.329 -11.751 5.037 1.00 85.56 505 THR A N 1
ATOM 3844 C CA . THR A 1 505 ? 40.643 -12.724 6.086 1.00 85.56 505 THR A CA 1
ATOM 3845 C C . THR A 1 505 ? 41.885 -13.532 5.713 1.00 85.56 505 THR A C 1
ATOM 3847 O O . THR A 1 505 ? 42.171 -13.781 4.535 1.00 85.56 505 THR A O 1
ATOM 3850 N N . PHE A 1 506 ? 42.663 -13.887 6.732 1.00 86.06 506 PHE A N 1
ATOM 3851 C CA . PHE A 1 506 ? 43.912 -14.623 6.604 1.00 86.06 506 PHE A CA 1
ATOM 3852 C C . PHE A 1 506 ? 43.965 -15.742 7.638 1.00 86.06 506 PHE A C 1
ATOM 3854 O O . PHE A 1 506 ? 43.718 -15.515 8.824 1.00 86.06 506 PHE A O 1
ATOM 3861 N N . THR A 1 507 ? 44.387 -16.926 7.208 1.00 85.69 507 THR A N 1
ATOM 3862 C CA . THR A 1 507 ? 44.596 -18.085 8.075 1.00 85.69 507 THR A CA 1
ATOM 3863 C C . THR A 1 507 ? 46.081 -18.412 8.169 1.00 85.69 507 THR A C 1
ATOM 3865 O O . THR A 1 507 ? 46.826 -18.343 7.186 1.00 85.69 507 THR A O 1
ATOM 3868 N N . ARG A 1 508 ? 46.544 -18.755 9.373 1.00 84.44 508 ARG A N 1
ATOM 3869 C CA . ARG A 1 508 ? 47.940 -19.111 9.613 1.00 84.44 508 ARG A CA 1
ATOM 3870 C C . ARG A 1 508 ? 48.180 -20.581 9.284 1.00 84.44 508 ARG A C 1
ATOM 3872 O O . ARG A 1 508 ? 47.615 -21.467 9.918 1.00 84.44 508 ARG A O 1
ATOM 3879 N N . HIS A 1 509 ? 49.073 -20.848 8.339 1.00 84.31 509 HIS A N 1
ATOM 3880 C CA . HIS A 1 509 ? 49.505 -22.198 7.980 1.00 84.31 509 HIS A CA 1
ATOM 3881 C C . HIS A 1 509 ? 51.023 -22.297 8.123 1.00 84.31 509 HIS A C 1
ATOM 3883 O O . HIS A 1 509 ? 51.751 -21.515 7.522 1.00 84.31 509 HIS A O 1
ATOM 3889 N N . ASP A 1 510 ? 51.496 -23.235 8.948 1.00 82.25 510 ASP A N 1
ATOM 3890 C CA . ASP A 1 510 ? 52.927 -23.471 9.205 1.00 82.25 510 ASP A CA 1
ATOM 3891 C C . ASP A 1 510 ? 53.712 -22.225 9.666 1.00 82.25 510 ASP A C 1
ATOM 3893 O O . ASP A 1 510 ? 54.911 -22.096 9.440 1.00 82.25 510 ASP A O 1
ATOM 3897 N N . GLY A 1 511 ? 53.037 -21.307 10.364 1.00 80.38 511 GLY A N 1
ATOM 3898 C CA . GLY A 1 511 ? 53.636 -20.082 10.900 1.00 80.38 511 GLY A CA 1
ATOM 3899 C C . GLY A 1 511 ? 53.527 -18.858 9.987 1.00 80.38 511 GLY A C 1
ATOM 3900 O O . GLY A 1 511 ? 53.748 -17.750 10.483 1.00 80.38 511 GLY A O 1
ATOM 3901 N N . GLU A 1 512 ? 53.090 -19.031 8.739 1.00 87.50 512 GLU A N 1
ATOM 3902 C CA . GLU A 1 512 ? 52.909 -17.971 7.738 1.00 87.50 512 GLU A CA 1
ATOM 3903 C C . GLU A 1 512 ? 51.428 -17.618 7.545 1.00 87.50 512 GLU A C 1
ATOM 3905 O O . GLU A 1 512 ? 50.553 -18.484 7.631 1.00 87.50 512 GLU A O 1
ATOM 3910 N N . TRP A 1 513 ? 51.137 -16.343 7.274 1.00 90.00 513 TRP A N 1
ATOM 3911 C CA . TRP A 1 513 ? 49.787 -15.888 6.939 1.00 90.00 513 TRP A CA 1
ATOM 3912 C C . TRP A 1 513 ? 49.466 -16.181 5.475 1.00 90.00 513 TRP A C 1
ATOM 3914 O O . TRP A 1 513 ? 50.233 -15.819 4.583 1.00 90.00 513 TRP A O 1
ATOM 3924 N N . LYS A 1 514 ? 48.310 -16.796 5.216 1.00 89.38 514 LYS A N 1
ATOM 3925 C CA . LYS A 1 514 ? 47.786 -16.997 3.861 1.00 89.38 514 LYS A CA 1
ATOM 3926 C C . LYS A 1 514 ? 46.413 -16.343 3.730 1.00 89.38 514 LYS A C 1
ATOM 3928 O O . LYS A 1 514 ? 45.614 -16.487 4.650 1.00 89.38 514 LYS A O 1
ATOM 3933 N N . PRO A 1 515 ? 46.138 -15.625 2.627 1.00 89.12 515 PRO A N 1
ATOM 3934 C CA . PRO A 1 515 ? 44.824 -15.048 2.390 1.00 89.12 515 PRO A CA 1
ATOM 3935 C C . PRO A 1 515 ? 43.809 -16.164 2.151 1.00 89.12 515 PRO A C 1
ATOM 3937 O O . PRO A 1 515 ? 44.098 -17.127 1.434 1.00 89.12 515 PRO A O 1
ATOM 3940 N N . ASP A 1 516 ? 42.616 -16.014 2.710 1.00 82.31 516 ASP A N 1
ATOM 3941 C CA . ASP A 1 516 ? 41.509 -16.903 2.384 1.00 82.31 516 ASP A CA 1
ATOM 3942 C C . ASP A 1 516 ? 40.951 -16.572 0.989 1.00 82.31 516 ASP A C 1
ATOM 3944 O O . ASP A 1 516 ? 41.130 -15.472 0.463 1.00 82.31 516 ASP A O 1
ATOM 3948 N N . ALA A 1 517 ? 40.270 -17.541 0.371 1.00 76.88 517 ALA A N 1
ATOM 3949 C CA . ALA A 1 517 ? 39.814 -17.437 -1.018 1.00 76.88 517 ALA A CA 1
ATOM 3950 C C . ALA A 1 517 ? 38.678 -16.423 -1.242 1.00 76.88 517 ALA A C 1
ATOM 3952 O O . ALA A 1 517 ? 38.475 -15.977 -2.369 1.00 76.88 517 ALA A O 1
ATOM 3953 N N . HIS A 1 518 ? 37.928 -16.079 -0.194 1.00 73.94 518 HIS A N 1
ATOM 3954 C CA . HIS A 1 518 ? 36.777 -15.187 -0.280 1.00 73.94 518 HIS A CA 1
ATOM 3955 C C . HIS A 1 518 ? 36.931 -14.059 0.725 1.00 73.94 518 HIS A C 1
ATOM 3957 O O . HIS A 1 518 ? 37.127 -14.302 1.912 1.00 73.94 518 HIS A O 1
ATOM 3963 N N . TRP A 1 519 ? 36.821 -12.828 0.237 1.00 81.06 519 TRP A N 1
ATOM 3964 C CA . TRP A 1 519 ? 36.821 -11.622 1.054 1.00 81.06 519 TRP A CA 1
ATOM 3965 C C . TRP A 1 519 ? 35.453 -10.962 0.984 1.00 81.06 519 TRP A C 1
ATOM 3967 O O . TRP A 1 519 ? 34.775 -11.015 -0.044 1.00 81.06 519 TRP A O 1
ATOM 3977 N N . HIS A 1 520 ? 35.054 -10.329 2.078 1.00 76.75 520 HIS A N 1
ATOM 3978 C CA . HIS A 1 520 ? 33.726 -9.746 2.216 1.00 76.75 520 HIS A CA 1
ATOM 3979 C C . HIS A 1 520 ? 33.804 -8.233 2.071 1.00 76.75 520 HIS A C 1
ATOM 3981 O O . HIS A 1 520 ? 34.717 -7.605 2.596 1.00 76.75 520 HIS A O 1
ATOM 3987 N N . GLY A 1 521 ? 32.856 -7.639 1.353 1.00 73.31 521 GLY A N 1
ATOM 3988 C CA . GLY A 1 521 ? 32.796 -6.197 1.142 1.00 73.31 521 GLY A CA 1
ATOM 3989 C C . GLY A 1 521 ? 31.403 -5.654 1.403 1.00 73.31 521 GLY A C 1
ATOM 3990 O O . GLY A 1 521 ? 30.411 -6.375 1.277 1.00 73.31 521 GLY A O 1
ATOM 3991 N N . THR A 1 522 ? 31.338 -4.385 1.778 1.00 70.75 522 THR A N 1
ATOM 3992 C CA . THR A 1 522 ? 30.088 -3.659 1.980 1.00 70.75 522 THR A CA 1
ATOM 3993 C C . THR A 1 522 ? 30.291 -2.181 1.666 1.00 70.75 522 THR A C 1
ATOM 3995 O O . THR A 1 522 ? 31.295 -1.579 2.063 1.00 70.75 522 THR A O 1
ATOM 3998 N N . SER A 1 523 ? 29.388 -1.619 0.863 1.00 69.69 523 SER A N 1
ATOM 3999 C CA . SER A 1 523 ? 29.455 -0.219 0.442 1.00 69.69 523 SER A CA 1
ATOM 4000 C C . SER A 1 523 ? 29.300 0.692 1.647 1.00 69.69 523 SER A C 1
ATOM 4002 O O . SER A 1 523 ? 28.485 0.417 2.521 1.00 69.69 523 SER A O 1
ATOM 4004 N N . PHE A 1 524 ? 30.094 1.754 1.696 1.00 62.31 524 PHE A N 1
ATOM 4005 C CA . PHE A 1 524 ? 30.091 2.718 2.784 1.00 62.31 524 PHE A CA 1
ATOM 4006 C C . PHE A 1 524 ? 29.240 3.923 2.370 1.00 62.31 524 PHE A C 1
ATOM 4008 O O . PHE A 1 524 ? 29.339 4.403 1.240 1.00 62.31 524 PHE A O 1
ATOM 4015 N N . HIS A 1 525 ? 28.385 4.393 3.269 1.00 60.41 525 HIS A N 1
ATOM 4016 C CA . HIS A 1 525 ? 27.634 5.634 3.084 1.00 60.41 525 HIS A CA 1
ATOM 4017 C C . HIS A 1 525 ? 28.548 6.839 3.360 1.00 60.41 525 HIS A C 1
ATOM 4019 O O . HIS A 1 525 ? 29.457 6.727 4.181 1.00 60.41 525 HIS A O 1
ATOM 4025 N N . ASP A 1 526 ? 28.358 7.966 2.665 1.00 59.97 526 ASP A N 1
ATOM 4026 C CA . ASP A 1 526 ? 29.104 9.204 2.934 1.00 59.97 526 ASP A CA 1
ATOM 4027 C C . ASP A 1 526 ? 28.304 10.111 3.890 1.00 59.97 526 ASP A C 1
ATOM 4029 O O . ASP A 1 526 ? 27.396 10.828 3.458 1.00 59.97 526 ASP A O 1
ATOM 4033 N N . PRO A 1 527 ? 28.636 10.129 5.193 1.00 50.59 527 PRO A N 1
ATOM 4034 C CA . PRO A 1 527 ? 27.871 10.874 6.184 1.00 50.59 527 PRO A CA 1
ATOM 4035 C C . PRO A 1 527 ? 28.106 12.385 6.123 1.00 50.59 527 PRO A C 1
ATOM 4037 O O . PRO A 1 527 ? 27.405 13.128 6.806 1.00 50.59 527 PRO A O 1
ATOM 4040 N N . PHE A 1 528 ? 29.092 12.859 5.354 1.00 50.38 528 PHE A N 1
ATOM 4041 C CA . PHE A 1 528 ? 29.343 14.291 5.201 1.00 50.38 528 PHE A CA 1
ATOM 4042 C C . PHE A 1 528 ? 28.491 14.902 4.091 1.00 50.38 528 PHE A C 1
ATOM 4044 O O . PHE A 1 528 ? 28.110 16.068 4.200 1.00 50.38 528 PHE A O 1
ATOM 4051 N N . THR A 1 529 ? 28.189 14.130 3.045 1.00 52.38 529 THR A N 1
ATOM 4052 C CA . THR A 1 529 ? 27.353 14.580 1.923 1.00 52.38 529 THR A CA 1
ATOM 4053 C C . THR A 1 529 ? 25.883 14.186 2.071 1.00 52.38 529 THR A C 1
ATOM 4055 O O . THR A 1 529 ? 25.032 14.898 1.543 1.00 52.38 529 THR A O 1
ATOM 4058 N N . ASP A 1 530 ? 25.566 13.139 2.843 1.00 53.09 530 ASP A N 1
ATOM 4059 C CA . ASP A 1 530 ? 24.191 12.699 3.128 1.00 53.09 530 ASP A CA 1
ATOM 4060 C C . ASP A 1 530 ? 23.974 12.339 4.622 1.00 53.09 530 ASP A C 1
ATOM 4062 O O . ASP A 1 530 ? 23.717 11.191 4.975 1.00 53.09 530 ASP A O 1
ATOM 4066 N N . PRO A 1 531 ? 24.068 13.297 5.561 1.00 50.97 531 PRO A N 1
ATOM 4067 C CA . PRO A 1 531 ? 24.052 13.031 7.008 1.00 50.97 531 PRO A CA 1
ATOM 4068 C C . PRO A 1 531 ? 22.753 12.407 7.568 1.00 50.97 531 PRO A C 1
ATOM 4070 O O . PRO A 1 531 ? 22.729 12.034 8.742 1.00 50.97 531 PRO A O 1
ATOM 4073 N N . GLY A 1 532 ? 21.683 12.301 6.769 1.00 50.94 532 GLY A N 1
ATOM 4074 C CA . GLY A 1 532 ? 20.387 11.717 7.145 1.00 50.94 532 GLY A CA 1
ATOM 4075 C C . GLY A 1 532 ? 20.160 10.279 6.662 1.00 50.94 532 GLY A C 1
ATOM 4076 O O . GLY A 1 532 ? 19.079 9.733 6.883 1.00 50.94 532 GLY A O 1
ATOM 4077 N N . GLY A 1 533 ? 21.148 9.666 6.002 1.00 55.06 533 GLY A N 1
ATOM 4078 C CA . GLY A 1 533 ? 21.036 8.309 5.473 1.00 55.06 533 GLY A CA 1
ATOM 4079 C C . GLY A 1 533 ? 20.701 7.268 6.548 1.00 55.06 533 GLY A C 1
ATOM 4080 O O . GLY A 1 533 ? 21.213 7.301 7.668 1.00 55.06 533 GLY A O 1
ATOM 4081 N N . LEU A 1 534 ? 19.868 6.289 6.186 1.00 52.62 534 LEU A N 1
ATOM 4082 C CA . LEU A 1 534 ? 19.339 5.251 7.087 1.00 52.62 534 LEU A CA 1
ATOM 4083 C C . LEU A 1 534 ? 20.417 4.340 7.722 1.00 52.62 534 LEU A C 1
ATOM 4085 O O . LEU A 1 534 ? 20.122 3.559 8.619 1.00 52.62 534 LEU A O 1
ATOM 4089 N N . TYR A 1 535 ? 21.688 4.452 7.337 1.00 55.06 535 TYR A N 1
ATOM 4090 C CA . TYR A 1 535 ? 22.777 3.539 7.711 1.00 55.06 535 TYR A CA 1
ATOM 4091 C C . TYR A 1 535 ? 23.357 3.734 9.135 1.00 55.06 535 TYR A C 1
ATOM 4093 O O . TYR A 1 535 ? 24.504 3.377 9.407 1.00 55.06 535 TYR A O 1
ATOM 4101 N N . GLY A 1 536 ? 22.582 4.306 10.063 1.00 55.22 536 GLY A N 1
ATOM 4102 C CA . GLY A 1 536 ? 23.016 4.657 11.423 1.00 55.22 536 GLY A CA 1
ATOM 4103 C C . GLY A 1 536 ? 22.483 3.760 12.550 1.00 55.22 536 GLY A C 1
ATOM 4104 O O . GLY A 1 536 ? 21.395 3.174 12.472 1.00 55.22 536 GLY A O 1
ATOM 4105 N N . LEU A 1 537 ? 23.230 3.706 13.659 1.00 52.22 537 LEU A N 1
ATOM 4106 C CA . LEU A 1 537 ? 22.753 3.210 14.952 1.00 52.22 537 LEU A CA 1
ATOM 4107 C C . LEU A 1 537 ? 21.714 4.190 15.519 1.00 52.22 537 LEU A C 1
ATOM 4109 O O . LEU A 1 537 ? 22.044 5.333 15.828 1.00 52.22 537 LEU A O 1
ATOM 4113 N N . ALA A 1 538 ? 20.487 3.679 15.696 1.00 50.12 538 ALA A N 1
ATOM 4114 C CA . ALA A 1 538 ? 19.236 4.378 16.041 1.00 50.12 538 ALA A CA 1
ATOM 4115 C C . ALA A 1 538 ? 18.423 4.975 14.864 1.00 50.12 538 ALA A C 1
ATOM 4117 O O . ALA A 1 538 ? 17.728 5.970 15.038 1.00 50.12 538 ALA A O 1
ATOM 4118 N N . GLY A 1 539 ? 18.443 4.302 13.706 1.00 53.88 539 GLY A N 1
ATOM 4119 C CA . GLY A 1 539 ? 17.497 4.521 12.594 1.00 53.88 539 GLY A CA 1
ATOM 4120 C C . GLY A 1 539 ? 17.466 3.398 11.542 1.00 53.88 539 GLY A C 1
ATOM 4121 O O . GLY A 1 539 ? 16.410 3.154 10.978 1.00 53.88 539 GLY A O 1
ATOM 4122 N N . ARG A 1 540 ? 18.576 2.641 11.432 1.00 52.91 540 ARG A N 1
ATOM 4123 C CA . ARG A 1 540 ? 18.809 1.339 10.751 1.00 52.91 540 ARG A CA 1
ATOM 4124 C C . ARG A 1 540 ? 18.630 1.306 9.212 1.00 52.91 540 ARG A C 1
ATOM 4126 O O . ARG A 1 540 ? 17.648 1.836 8.711 1.00 52.91 540 ARG A O 1
ATOM 4133 N N . PRO A 1 541 ? 19.507 0.596 8.457 1.00 49.81 541 PRO A N 1
ATOM 4134 C CA . PRO A 1 541 ? 20.340 -0.527 8.900 1.00 49.81 541 PRO A CA 1
ATOM 4135 C C . PRO A 1 541 ? 21.857 -0.269 8.928 1.00 49.81 541 PRO A C 1
ATOM 4137 O O . PRO A 1 541 ? 22.446 0.210 7.962 1.00 49.81 541 PRO A O 1
ATOM 4140 N N . ILE A 1 542 ? 22.512 -0.736 10.004 1.00 56.16 542 ILE A N 1
ATOM 4141 C CA . ILE A 1 542 ? 23.919 -1.163 9.926 1.00 56.16 542 ILE A CA 1
ATOM 4142 C C . ILE A 1 542 ? 23.998 -2.163 8.781 1.00 56.16 542 ILE A C 1
ATOM 4144 O O . ILE A 1 542 ? 23.290 -3.173 8.796 1.00 56.16 542 ILE A O 1
ATOM 4148 N N . THR A 1 543 ? 24.852 -1.897 7.798 1.00 56.03 543 THR A N 1
ATOM 4149 C CA . THR A 1 543 ? 25.053 -2.876 6.733 1.00 56.03 543 THR A CA 1
ATOM 4150 C C . THR A 1 543 ? 26.038 -3.921 7.225 1.00 56.03 543 THR A C 1
ATOM 4152 O O . THR A 1 543 ? 27.144 -3.591 7.663 1.00 56.03 543 THR A O 1
ATOM 4155 N N . VAL A 1 544 ? 25.622 -5.184 7.151 1.00 58.47 544 VAL A N 1
ATOM 4156 C CA . VAL A 1 544 ? 26.420 -6.331 7.577 1.00 58.47 544 VAL A CA 1
ATOM 4157 C C . VAL A 1 544 ? 26.773 -7.170 6.357 1.00 58.47 544 VAL A C 1
ATOM 4159 O O . VAL A 1 544 ? 25.923 -7.444 5.516 1.00 58.47 544 VAL A O 1
ATOM 4162 N N . SER A 1 545 ? 28.039 -7.561 6.242 1.00 58.38 545 SER A N 1
ATOM 4163 C CA . SER A 1 545 ? 28.514 -8.480 5.203 1.00 58.38 545 SER A CA 1
ATOM 4164 C C . SER A 1 545 ? 29.578 -9.396 5.798 1.00 58.38 545 SER A C 1
ATOM 4166 O O . SER A 1 545 ? 30.502 -8.922 6.465 1.00 58.38 545 SER A O 1
ATOM 4168 N N . GLY A 1 546 ? 29.428 -10.707 5.607 1.00 58.47 546 GLY A N 1
ATOM 4169 C CA . GLY A 1 546 ? 30.319 -11.714 6.183 1.00 58.47 546 GLY A CA 1
ATOM 4170 C C . GLY A 1 546 ? 29.722 -13.120 6.190 1.00 58.47 546 GLY A C 1
ATOM 4171 O O . GLY A 1 546 ? 28.544 -13.309 5.894 1.00 58.47 546 GLY A O 1
ATOM 4172 N N . SER A 1 547 ? 30.552 -14.107 6.523 1.00 57.25 547 SER A N 1
ATOM 4173 C CA . SER A 1 547 ? 30.163 -15.499 6.786 1.00 57.25 547 SER A CA 1
ATOM 4174 C C . SER A 1 547 ? 31.197 -16.156 7.715 1.00 57.25 547 SER A C 1
ATOM 4176 O O . SER A 1 547 ? 32.288 -15.614 7.868 1.00 57.25 547 SER A O 1
ATOM 4178 N N . LEU A 1 548 ? 30.839 -17.287 8.350 1.00 52.47 548 LEU A N 1
ATOM 4179 C CA . LEU A 1 548 ? 31.693 -18.185 9.161 1.00 52.47 548 LEU A CA 1
ATOM 4180 C C . LEU A 1 548 ? 33.029 -17.579 9.656 1.00 52.47 548 LEU A C 1
ATOM 4182 O O . LEU A 1 548 ? 34.074 -17.761 9.037 1.00 52.47 548 LEU A O 1
ATOM 4186 N N . GLY A 1 549 ? 32.992 -16.914 10.817 1.00 57.44 549 GLY A N 1
ATOM 4187 C CA . GLY A 1 549 ? 34.187 -16.473 11.553 1.00 57.44 549 GLY A CA 1
ATOM 4188 C C . GLY A 1 549 ? 34.439 -14.959 11.590 1.00 57.44 549 GLY A C 1
ATOM 4189 O O . GLY A 1 549 ? 35.244 -14.499 12.405 1.00 57.44 549 GLY A O 1
ATOM 4190 N N . GLY A 1 550 ? 33.730 -14.158 10.784 1.00 62.16 550 GLY A N 1
ATOM 4191 C CA . GLY A 1 550 ? 33.782 -12.698 10.898 1.00 62.16 550 GLY A CA 1
ATOM 4192 C C . GLY A 1 550 ? 32.783 -11.934 10.026 1.00 62.16 550 GLY A C 1
ATOM 4193 O O . GLY A 1 550 ? 32.376 -12.399 8.962 1.00 62.16 550 GLY A O 1
ATOM 4194 N N . PHE A 1 551 ? 32.408 -10.736 10.478 1.00 66.25 551 PHE A N 1
ATOM 4195 C CA . PHE A 1 551 ? 31.489 -9.826 9.791 1.00 66.25 551 PHE A CA 1
ATOM 4196 C C . PHE A 1 551 ? 31.998 -8.382 9.855 1.00 66.25 551 PHE A C 1
ATOM 4198 O O . PHE A 1 551 ? 32.563 -7.947 10.863 1.00 66.25 551 PHE A O 1
ATOM 4205 N N . ILE A 1 552 ? 31.750 -7.619 8.790 1.00 67.94 552 ILE A N 1
ATOM 4206 C CA . ILE A 1 552 ? 31.886 -6.160 8.802 1.00 67.94 552 ILE A CA 1
ATOM 4207 C C . ILE A 1 552 ? 30.547 -5.578 9.224 1.00 67.94 552 ILE A C 1
ATOM 4209 O O . ILE A 1 552 ? 29.538 -5.862 8.586 1.00 67.94 552 ILE A O 1
ATOM 4213 N N . CYS A 1 553 ? 30.553 -4.739 10.250 1.00 68.00 553 CYS A N 1
ATOM 4214 C CA . CYS A 1 553 ? 29.446 -3.858 10.599 1.00 68.00 553 CYS A CA 1
ATOM 4215 C C . CYS A 1 553 ? 29.909 -2.425 10.372 1.00 68.00 553 CYS A C 1
ATOM 4217 O O . CYS A 1 553 ? 30.971 -2.053 10.855 1.00 68.00 553 CYS A O 1
ATOM 4219 N N . HIS A 1 554 ? 29.146 -1.587 9.686 1.00 67.19 554 HIS A N 1
ATOM 4220 C CA . HIS A 1 554 ? 29.476 -0.163 9.611 1.00 67.19 554 HIS A CA 1
ATOM 4221 C C . HIS A 1 554 ? 28.245 0.717 9.691 1.00 67.19 554 HIS A C 1
ATOM 4223 O O . HIS A 1 554 ? 27.124 0.267 9.445 1.00 67.19 554 HIS A O 1
ATOM 4229 N N . GLY A 1 555 ? 28.486 1.959 10.096 1.00 67.88 555 GLY A N 1
ATOM 4230 C CA . GLY A 1 555 ? 27.454 2.968 10.214 1.00 67.88 555 GLY A CA 1
ATOM 4231 C C . GLY A 1 555 ? 27.908 4.179 11.014 1.00 67.88 555 GLY A C 1
ATOM 4232 O O . GLY A 1 555 ? 29.074 4.329 11.395 1.00 67.88 555 GLY A O 1
ATOM 4233 N N . THR A 1 556 ? 26.950 5.051 11.285 1.00 67.94 556 THR A N 1
ATOM 4234 C CA . THR A 1 556 ? 27.122 6.203 12.170 1.00 67.94 556 THR A CA 1
ATOM 4235 C C . THR A 1 556 ? 26.625 5.862 13.572 1.00 67.94 556 THR A C 1
ATOM 4237 O O . THR A 1 556 ? 25.652 5.130 13.742 1.00 67.94 556 THR A O 1
ATOM 4240 N N . ALA A 1 557 ? 27.300 6.371 14.599 1.00 68.88 557 ALA A N 1
ATOM 4241 C CA . ALA A 1 557 ? 26.872 6.251 15.987 1.00 68.88 557 ALA A CA 1
ATOM 4242 C C . ALA A 1 557 ? 26.602 7.646 16.550 1.00 68.88 557 ALA A C 1
ATOM 4244 O O . ALA A 1 557 ? 27.403 8.560 16.363 1.00 68.88 557 ALA A O 1
ATOM 4245 N N . ALA A 1 558 ? 25.490 7.819 17.267 1.00 70.94 558 ALA A N 1
ATOM 4246 C CA . ALA A 1 558 ? 25.173 9.102 17.883 1.00 70.94 558 ALA A CA 1
ATOM 4247 C C . ALA A 1 558 ? 26.310 9.570 18.820 1.00 70.94 558 ALA A C 1
ATOM 4249 O O . ALA A 1 558 ? 26.927 8.733 19.485 1.00 70.94 558 ALA A O 1
ATOM 4250 N N . PRO A 1 559 ? 26.544 10.890 18.976 1.00 76.31 559 PRO A N 1
ATOM 4251 C CA . PRO A 1 559 ? 27.571 11.422 19.876 1.00 76.31 559 PRO A CA 1
ATOM 4252 C C . PRO A 1 559 ? 27.499 10.923 21.327 1.00 76.31 559 PRO A C 1
ATOM 4254 O O . PRO A 1 559 ? 28.506 10.911 22.039 1.00 76.31 559 PRO A O 1
ATOM 4257 N N . ALA A 1 560 ? 26.302 10.515 21.761 1.00 78.00 560 ALA A N 1
ATOM 4258 C CA . ALA A 1 560 ? 26.033 9.934 23.072 1.00 78.00 560 ALA A CA 1
ATOM 4259 C C . ALA A 1 560 ? 26.619 8.520 23.256 1.00 78.00 560 ALA A C 1
ATOM 4261 O O . ALA A 1 560 ? 26.839 8.102 24.389 1.00 78.00 560 ALA A O 1
ATOM 4262 N N . VAL A 1 561 ? 26.898 7.795 22.168 1.00 80.38 561 VAL A N 1
ATOM 4263 C CA . VAL A 1 561 ? 27.552 6.484 22.207 1.00 80.38 561 VAL A CA 1
ATOM 4264 C C . VAL A 1 561 ? 29.041 6.691 22.457 1.00 80.38 561 VAL A C 1
ATOM 4266 O O . VAL A 1 561 ? 29.732 7.326 21.659 1.00 80.38 561 VAL A O 1
ATOM 4269 N N . LYS A 1 562 ? 29.533 6.156 23.574 1.00 84.75 562 LYS A N 1
ATOM 4270 C CA . LYS A 1 562 ? 30.946 6.228 23.979 1.00 84.75 562 LYS A CA 1
ATOM 4271 C C . LYS A 1 562 ? 31.641 4.881 23.960 1.00 84.75 562 LYS A C 1
ATOM 4273 O O . LYS A 1 562 ? 32.865 4.842 23.878 1.00 84.75 562 LYS A O 1
ATOM 4278 N N . TYR A 1 563 ? 30.878 3.792 23.974 1.00 84.62 563 TYR A N 1
ATOM 4279 C CA . TYR A 1 563 ? 31.422 2.453 23.812 1.00 84.62 563 TYR A CA 1
ATOM 4280 C C . TYR A 1 563 ? 30.539 1.619 22.897 1.00 84.62 563 TYR A C 1
ATOM 4282 O O . TYR A 1 563 ? 29.316 1.754 22.894 1.00 84.62 563 TYR A O 1
ATOM 4290 N N . LEU A 1 564 ? 31.173 0.707 22.171 1.00 82.25 564 LEU A N 1
ATOM 4291 C CA . LEU A 1 564 ? 30.498 -0.425 21.557 1.00 82.25 564 LEU A CA 1
ATOM 4292 C C . LEU A 1 564 ? 30.869 -1.686 22.319 1.00 82.25 564 LEU A C 1
ATOM 4294 O O . LEU A 1 564 ? 32.012 -1.857 22.743 1.00 82.25 564 LEU A O 1
ATOM 4298 N N . ALA A 1 565 ? 29.893 -2.558 22.504 1.00 83.19 565 ALA A N 1
ATOM 4299 C CA . ALA A 1 565 ? 30.071 -3.816 23.186 1.00 83.19 565 ALA A CA 1
ATOM 4300 C C . ALA A 1 565 ? 29.630 -4.972 22.302 1.00 83.19 565 ALA A C 1
ATOM 4302 O O . ALA A 1 565 ? 28.486 -5.006 21.859 1.00 83.19 565 ALA A O 1
ATOM 4303 N N . LEU A 1 566 ? 30.534 -5.921 22.086 1.00 80.00 566 LEU A N 1
ATOM 4304 C CA . LEU A 1 566 ? 30.201 -7.207 21.498 1.00 80.00 566 LEU A CA 1
ATOM 4305 C C . LEU A 1 566 ? 29.744 -8.143 22.615 1.00 80.00 566 LEU A C 1
ATOM 4307 O O . LEU A 1 566 ? 30.469 -8.328 23.594 1.00 80.00 566 LEU A O 1
ATOM 4311 N N . ILE A 1 567 ? 28.551 -8.708 22.470 1.00 80.94 567 ILE A N 1
ATOM 4312 C CA . ILE A 1 567 ? 27.933 -9.618 23.428 1.00 80.94 567 ILE A CA 1
ATOM 4313 C C . ILE A 1 567 ? 27.816 -10.995 22.774 1.00 80.94 567 ILE A C 1
ATOM 4315 O O . ILE A 1 567 ? 27.201 -11.134 21.718 1.00 80.94 567 ILE A O 1
ATOM 4319 N N . GLN A 1 568 ? 28.406 -12.003 23.413 1.00 75.81 568 GLN A N 1
ATOM 4320 C CA . GLN A 1 568 ? 28.340 -13.401 22.993 1.00 75.81 568 GLN A CA 1
ATOM 4321 C C . GLN A 1 568 ? 28.312 -14.311 24.216 1.00 75.81 568 GLN A C 1
ATOM 4323 O O . GLN A 1 568 ? 29.149 -14.147 25.100 1.00 75.81 568 GLN A O 1
ATOM 4328 N N . ASP A 1 569 ? 27.380 -15.266 24.288 1.00 73.88 569 ASP A N 1
ATOM 4329 C CA . ASP A 1 569 ? 27.293 -16.249 25.385 1.00 73.88 569 ASP A CA 1
ATOM 4330 C C . ASP A 1 569 ? 27.326 -15.622 26.799 1.00 73.88 569 ASP A C 1
ATOM 4332 O O . ASP A 1 569 ? 27.887 -16.172 27.750 1.00 73.88 569 ASP A O 1
ATOM 4336 N N . GLY A 1 570 ? 26.756 -14.420 26.948 1.00 72.12 570 GLY A N 1
ATOM 4337 C CA . GLY A 1 570 ? 26.779 -13.647 28.197 1.00 72.12 570 GLY A CA 1
ATOM 4338 C C . GLY A 1 570 ? 28.127 -12.989 28.535 1.00 72.12 570 GLY A C 1
ATOM 4339 O O . GLY A 1 570 ? 28.245 -12.342 29.577 1.00 72.12 570 GLY A O 1
ATOM 4340 N N . HIS A 1 571 ? 29.138 -13.118 27.674 1.00 77.25 571 HIS A N 1
ATOM 4341 C CA . HIS A 1 571 ? 30.388 -12.366 27.731 1.00 77.25 571 HIS A CA 1
ATOM 4342 C C . HIS A 1 571 ? 30.268 -11.050 26.957 1.00 77.25 571 HIS A C 1
ATOM 4344 O O . HIS A 1 571 ? 29.674 -11.011 25.884 1.00 77.25 571 HIS A O 1
ATOM 4350 N N . GLN A 1 572 ? 30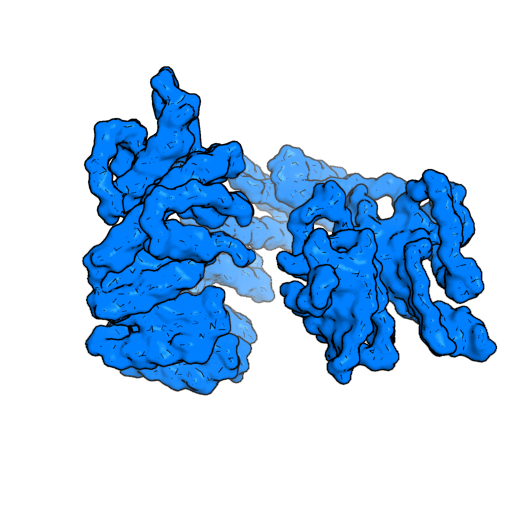.853 -9.976 27.495 1.00 83.81 572 GLN A N 1
ATOM 4351 C CA . GLN A 1 572 ? 30.798 -8.640 26.905 1.00 83.81 572 GLN A CA 1
ATOM 4352 C C . GLN A 1 572 ? 32.215 -8.079 26.710 1.00 83.81 572 GLN A C 1
ATOM 4354 O O . GLN A 1 572 ? 32.883 -7.761 27.696 1.00 83.81 572 GLN A O 1
ATOM 4359 N N . ASP A 1 573 ? 32.651 -7.903 25.457 1.00 81.50 573 ASP A N 1
ATOM 4360 C CA . ASP A 1 573 ? 33.883 -7.170 25.114 1.00 81.50 573 ASP A CA 1
ATOM 4361 C C . ASP A 1 573 ? 33.534 -5.720 24.757 1.00 81.50 573 ASP A C 1
ATOM 4363 O O . ASP A 1 573 ? 32.812 -5.469 23.793 1.00 81.50 573 ASP A O 1
ATOM 4367 N N . ARG A 1 574 ? 34.023 -4.758 25.549 1.00 84.94 574 ARG A N 1
ATOM 4368 C CA . ARG A 1 574 ? 33.712 -3.326 25.408 1.00 84.94 574 ARG A CA 1
ATOM 4369 C C . ARG A 1 574 ? 34.889 -2.574 24.800 1.00 84.94 574 ARG A C 1
ATOM 4371 O O . ARG A 1 574 ? 36.009 -2.653 25.304 1.00 84.94 574 ARG A O 1
ATOM 4378 N N . ARG A 1 575 ? 34.619 -1.762 23.779 1.00 81.00 575 ARG A N 1
ATOM 4379 C CA . ARG A 1 575 ? 35.606 -0.918 23.096 1.00 81.00 575 ARG A CA 1
ATOM 4380 C C . ARG A 1 575 ? 35.189 0.551 23.145 1.00 81.00 575 ARG A C 1
ATOM 4382 O O . ARG A 1 575 ? 34.031 0.840 22.842 1.00 81.00 575 ARG A O 1
ATOM 4389 N N . PRO A 1 576 ? 36.090 1.473 23.536 1.00 82.00 576 PRO A N 1
ATOM 4390 C CA . PRO A 1 576 ? 35.808 2.900 23.462 1.00 82.00 576 PRO A CA 1
ATOM 4391 C C . PRO A 1 576 ? 35.624 3.313 22.004 1.00 82.00 576 PRO A C 1
ATOM 4393 O O . PRO A 1 576 ? 36.288 2.792 21.106 1.00 82.00 576 PRO A O 1
ATOM 4396 N N . LEU A 1 577 ? 34.697 4.236 21.785 1.00 73.56 577 LEU A N 1
ATOM 4397 C CA . LEU A 1 577 ? 34.417 4.800 20.482 1.00 73.56 577 LEU A CA 1
ATOM 4398 C C . LEU A 1 577 ? 34.990 6.220 20.425 1.00 73.56 577 LEU A C 1
ATOM 4400 O O . LEU A 1 577 ? 34.367 7.174 20.887 1.00 73.56 577 LEU A O 1
ATOM 4404 N N . ASP A 1 578 ? 36.182 6.345 19.845 1.00 68.12 578 ASP A N 1
ATOM 4405 C CA . ASP A 1 578 ? 36.878 7.632 19.707 1.00 68.12 578 ASP A CA 1
ATOM 4406 C C . ASP A 1 578 ? 36.334 8.481 18.542 1.00 68.12 578 ASP A C 1
ATOM 4408 O O . ASP A 1 578 ? 36.670 9.659 18.416 1.00 68.12 578 ASP A O 1
ATOM 4412 N N . ASN A 1 579 ? 35.489 7.894 17.684 1.00 66.81 579 ASN A N 1
ATOM 4413 C CA . ASN A 1 579 ? 34.888 8.557 16.532 1.00 66.81 579 ASN A CA 1
ATOM 4414 C C . ASN A 1 579 ? 33.453 8.071 16.256 1.00 66.81 579 ASN A C 1
ATOM 4416 O O . ASN A 1 579 ? 33.157 6.887 16.355 1.00 66.81 579 ASN A O 1
ATOM 4420 N N . HIS A 1 580 ? 32.569 8.979 15.848 1.00 67.00 580 HIS A N 1
ATOM 4421 C CA . HIS A 1 580 ? 31.134 8.745 15.648 1.00 67.00 580 HIS A CA 1
ATOM 4422 C C . HIS A 1 580 ? 30.765 8.191 14.254 1.00 67.00 580 HIS A C 1
ATOM 4424 O O . HIS A 1 580 ? 29.587 8.006 13.951 1.00 67.00 580 HIS A O 1
ATOM 4430 N N . PHE A 1 581 ? 31.761 7.887 13.418 1.00 66.31 581 PHE A N 1
ATOM 4431 C CA . PHE A 1 581 ? 31.614 7.239 12.112 1.00 66.31 581 PHE A CA 1
ATOM 4432 C C . PHE A 1 581 ? 32.713 6.190 11.903 1.00 66.31 581 PHE A C 1
ATOM 4434 O O . PHE A 1 581 ? 33.862 6.411 12.296 1.00 66.31 581 PHE A O 1
ATOM 4441 N N . GLY A 1 582 ? 32.388 5.059 11.267 1.00 64.00 582 GLY A N 1
ATOM 4442 C CA . GLY A 1 582 ? 33.403 4.067 10.912 1.00 64.00 582 GLY A CA 1
ATOM 4443 C C . GLY A 1 582 ? 32.869 2.693 10.511 1.00 64.00 582 GLY A C 1
ATOM 4444 O O . GLY A 1 582 ? 31.674 2.411 10.574 1.00 64.00 582 GLY A O 1
ATOM 4445 N N . ALA A 1 583 ? 33.796 1.835 10.089 1.00 64.94 583 ALA A N 1
ATOM 4446 C CA . ALA A 1 583 ? 33.576 0.402 9.950 1.00 64.94 583 ALA A CA 1
ATOM 4447 C C . ALA A 1 583 ? 34.187 -0.328 11.147 1.00 64.94 583 ALA A C 1
ATOM 4449 O O . ALA A 1 583 ? 35.328 -0.075 11.537 1.00 64.94 583 ALA A O 1
ATOM 4450 N N . TRP A 1 584 ? 33.432 -1.270 11.690 1.00 70.19 584 TRP A N 1
ATOM 4451 C CA . TRP A 1 584 ? 33.836 -2.196 12.731 1.00 70.19 584 TRP A CA 1
ATOM 4452 C C . TRP A 1 584 ? 33.940 -3.595 12.141 1.00 70.19 584 TRP A C 1
ATOM 4454 O O . TRP A 1 584 ? 33.051 -4.079 11.443 1.00 70.19 584 TRP A O 1
ATOM 4464 N N . VAL A 1 585 ? 35.045 -4.258 12.443 1.00 66.25 585 VAL A N 1
ATOM 4465 C CA . VAL A 1 585 ? 35.257 -5.652 12.076 1.00 66.25 585 VAL A CA 1
ATOM 4466 C C . VAL A 1 585 ? 35.062 -6.481 13.329 1.00 66.25 585 VAL A C 1
ATOM 4468 O O . VAL A 1 585 ? 35.754 -6.273 14.325 1.00 66.25 585 VAL A O 1
ATOM 4471 N N . ILE A 1 586 ? 34.129 -7.423 13.271 1.00 67.00 586 ILE A N 1
ATOM 4472 C CA . ILE A 1 586 ? 33.872 -8.372 14.348 1.00 67.00 586 ILE A CA 1
ATOM 4473 C C . ILE A 1 586 ? 34.385 -9.728 13.879 1.00 67.00 586 ILE A C 1
ATOM 4475 O O . ILE A 1 586 ? 33.919 -10.254 12.873 1.00 67.00 586 ILE A O 1
ATOM 4479 N N . CYS A 1 587 ? 35.349 -10.290 14.603 1.00 62.62 587 CYS A N 1
ATOM 4480 C CA . CYS A 1 587 ? 35.885 -11.625 14.351 1.00 62.62 587 CYS A CA 1
ATOM 4481 C C . CYS A 1 587 ? 35.606 -12.487 15.582 1.00 62.62 587 CYS A C 1
ATOM 4483 O O . CYS A 1 587 ? 36.054 -12.147 16.678 1.00 62.62 587 CYS A O 1
ATOM 4485 N N . ALA A 1 588 ? 34.876 -13.586 15.403 1.00 61.69 588 ALA A N 1
ATOM 4486 C CA . ALA A 1 588 ? 34.523 -14.507 16.478 1.00 61.69 588 ALA A CA 1
ATOM 4487 C C . ALA A 1 588 ? 34.810 -15.945 16.036 1.00 61.69 588 ALA A C 1
ATOM 4489 O O . ALA A 1 588 ? 34.505 -16.323 14.908 1.00 61.69 588 ALA A O 1
ATOM 4490 N N . GLU A 1 589 ? 35.396 -16.757 16.920 1.00 57.56 589 GLU A N 1
ATOM 4491 C CA . GLU A 1 589 ? 35.729 -18.161 16.615 1.00 57.56 589 GLU A CA 1
ATOM 4492 C C . GLU A 1 589 ? 34.469 -19.036 16.443 1.00 57.56 589 GLU A C 1
ATOM 4494 O O . GLU A 1 589 ? 34.523 -20.071 15.782 1.00 57.56 589 GLU A O 1
ATOM 4499 N N . THR A 1 590 ? 33.329 -18.596 16.989 1.00 60.25 590 THR A N 1
ATOM 4500 C CA . THR A 1 590 ? 31.990 -19.166 16.771 1.00 60.25 590 THR A CA 1
ATOM 4501 C C . THR A 1 590 ? 31.027 -18.018 16.431 1.00 60.25 590 THR A C 1
ATOM 4503 O O . THR A 1 590 ? 31.008 -17.038 17.166 1.00 60.25 590 THR A O 1
ATOM 4506 N N . PRO A 1 591 ? 30.288 -18.044 15.310 1.00 56.72 591 PRO A N 1
ATOM 4507 C CA . PRO A 1 591 ? 29.428 -16.925 14.900 1.00 56.72 591 PRO A CA 1
ATOM 4508 C C . PRO A 1 591 ? 27.964 -17.049 15.362 1.00 56.72 591 PRO A C 1
ATOM 4510 O O . PRO A 1 591 ? 27.146 -16.198 15.014 1.00 56.72 591 PRO A O 1
ATOM 4513 N N . ASP A 1 592 ? 27.612 -18.100 16.106 1.00 57.91 592 ASP A N 1
ATOM 4514 C CA . ASP A 1 592 ? 26.228 -18.349 16.506 1.00 57.91 592 ASP A CA 1
ATOM 4515 C C . ASP A 1 592 ? 25.822 -17.369 17.627 1.00 57.91 592 ASP A C 1
ATOM 4517 O O . ASP A 1 592 ? 26.420 -17.370 18.699 1.00 57.91 592 ASP A O 1
ATOM 4521 N N . GLN A 1 593 ? 24.809 -16.533 17.359 1.00 64.25 593 GLN A N 1
ATOM 4522 C CA . GLN A 1 593 ? 24.186 -15.570 18.289 1.00 64.25 593 GLN A CA 1
ATOM 4523 C C . GLN A 1 593 ? 25.140 -14.508 18.870 1.00 64.25 593 GLN A C 1
ATOM 4525 O O . GLN A 1 593 ? 25.553 -14.557 20.028 1.00 64.25 593 GLN A O 1
ATOM 4530 N N . LEU A 1 594 ? 25.435 -13.489 18.057 1.00 72.31 594 LEU A N 1
ATOM 4531 C CA . LEU A 1 594 ? 26.196 -12.302 18.453 1.00 72.31 594 LEU A CA 1
ATOM 4532 C C . LEU A 1 594 ? 25.275 -11.086 18.555 1.00 72.31 594 LEU A C 1
ATOM 4534 O O . LEU A 1 594 ? 24.429 -10.883 17.689 1.00 72.31 594 LEU A O 1
ATOM 4538 N N . ALA A 1 595 ? 25.479 -10.232 19.555 1.00 76.50 595 ALA A N 1
ATOM 4539 C CA . ALA A 1 595 ? 24.823 -8.930 19.631 1.00 76.50 595 ALA A CA 1
ATOM 4540 C C . ALA A 1 595 ? 25.844 -7.794 19.747 1.00 76.50 595 ALA A C 1
ATOM 4542 O O . ALA A 1 595 ? 26.904 -7.940 20.356 1.00 76.50 595 ALA A O 1
ATOM 4543 N N . VAL A 1 596 ? 25.525 -6.645 19.153 1.00 78.00 596 VAL A N 1
ATOM 4544 C CA . VAL A 1 596 ? 26.303 -5.409 19.288 1.00 78.00 596 VAL A CA 1
ATOM 4545 C C . VAL A 1 596 ? 25.460 -4.393 20.041 1.00 78.00 596 VAL A C 1
ATOM 4547 O O . VAL A 1 596 ? 24.406 -3.973 19.563 1.00 78.00 596 VAL A O 1
ATOM 4550 N N . ALA A 1 597 ? 25.942 -3.977 21.208 1.00 82.25 597 ALA A N 1
ATOM 4551 C CA . ALA A 1 597 ? 25.313 -2.971 22.050 1.00 82.25 597 ALA A CA 1
ATOM 4552 C C . ALA A 1 597 ? 26.081 -1.645 22.002 1.00 82.25 597 ALA A C 1
ATOM 4554 O O . ALA A 1 597 ? 27.305 -1.608 22.129 1.00 82.25 597 ALA A O 1
ATOM 4555 N N . ALA A 1 598 ? 25.355 -0.541 21.864 1.00 81.19 598 ALA A N 1
ATOM 4556 C CA . ALA A 1 598 ? 25.884 0.808 22.004 1.00 81.19 598 ALA A CA 1
ATOM 4557 C C . ALA A 1 598 ? 25.680 1.289 23.441 1.00 81.19 598 ALA A C 1
ATOM 4559 O O . ALA A 1 598 ? 24.561 1.244 23.954 1.00 81.19 598 ALA A O 1
ATOM 4560 N N . LEU A 1 599 ? 26.748 1.757 24.085 1.00 84.88 599 LEU A N 1
ATOM 4561 C CA . LEU A 1 599 ? 26.733 2.189 25.480 1.00 84.88 599 LEU A CA 1
ATOM 4562 C C . LEU A 1 599 ? 27.096 3.673 25.621 1.00 84.88 599 LEU A C 1
ATOM 4564 O O . LEU A 1 599 ? 27.929 4.192 24.870 1.00 84.88 599 LEU A O 1
ATOM 4568 N N . ASP A 1 600 ? 26.512 4.336 26.617 1.00 87.06 600 ASP A N 1
ATOM 4569 C CA . ASP A 1 600 ? 26.879 5.699 27.022 1.00 87.06 600 ASP A CA 1
ATOM 4570 C C . ASP A 1 600 ? 28.177 5.748 27.856 1.00 87.06 600 ASP A C 1
ATOM 4572 O O . ASP A 1 600 ? 28.816 4.728 28.122 1.00 87.06 600 ASP A O 1
ATOM 4576 N N . GLU A 1 601 ? 28.574 6.945 28.299 1.00 88.69 601 GLU A N 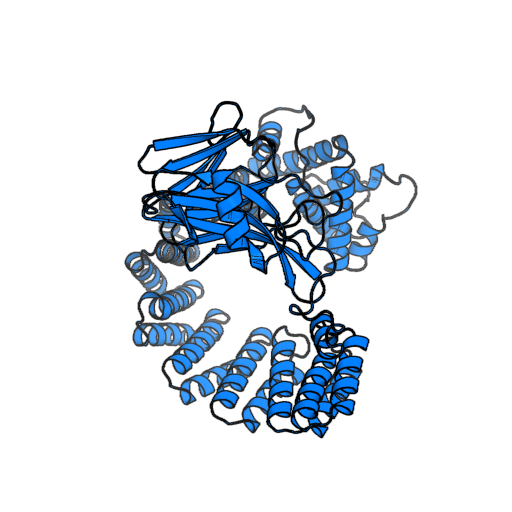1
ATOM 4577 C CA . GLU A 1 601 ? 29.765 7.157 29.139 1.00 88.69 601 GLU A CA 1
ATOM 4578 C C . GLU A 1 601 ? 29.757 6.367 30.462 1.00 88.69 601 GLU A C 1
ATOM 4580 O O . GLU A 1 601 ? 30.822 6.039 30.987 1.00 88.69 601 GLU A O 1
ATOM 4585 N N . ASN A 1 602 ? 28.570 6.022 30.969 1.00 88.56 602 ASN A N 1
ATOM 4586 C CA . ASN A 1 602 ? 28.360 5.284 32.213 1.00 88.56 602 ASN A CA 1
ATOM 4587 C C . ASN A 1 602 ? 28.265 3.765 31.981 1.00 88.56 602 ASN A C 1
ATOM 4589 O O . ASN A 1 602 ? 28.157 2.993 32.936 1.00 88.56 602 ASN A O 1
ATOM 4593 N N . GLY A 1 603 ? 28.329 3.319 30.723 1.00 81.88 603 GLY A N 1
ATOM 4594 C CA . GLY A 1 603 ? 28.181 1.921 30.337 1.00 81.88 603 GLY A CA 1
ATOM 4595 C C . GLY A 1 603 ? 26.729 1.438 30.294 1.00 81.88 603 GLY A C 1
ATOM 4596 O O . GLY A 1 603 ? 26.514 0.225 30.301 1.00 81.88 603 GLY A O 1
ATOM 4597 N N . THR A 1 604 ? 25.753 2.350 30.260 1.00 87.38 604 THR A N 1
ATOM 4598 C CA . THR A 1 604 ? 24.328 2.044 30.078 1.00 87.38 604 THR A CA 1
ATOM 4599 C C . THR A 1 604 ? 24.066 1.696 28.621 1.00 87.38 604 THR A C 1
ATOM 4601 O O . THR A 1 604 ? 24.445 2.459 27.733 1.00 87.38 604 THR A O 1
ATOM 4604 N N . THR A 1 605 ? 23.386 0.579 28.361 1.00 86.88 605 THR A N 1
ATOM 4605 C CA . THR A 1 605 ? 22.972 0.210 27.003 1.00 86.88 605 THR A CA 1
ATOM 4606 C C . THR A 1 605 ? 21.922 1.184 26.477 1.00 86.88 605 THR A C 1
ATOM 4608 O O . THR A 1 605 ? 20.823 1.275 27.017 1.00 86.88 605 THR A O 1
ATOM 4611 N N . LEU A 1 606 ? 22.270 1.906 25.413 1.00 80.12 606 LEU A N 1
ATOM 4612 C CA . LEU A 1 606 ? 21.387 2.822 24.691 1.00 80.12 606 LEU A CA 1
ATOM 4613 C C . LEU A 1 606 ? 20.569 2.083 23.625 1.00 80.12 606 LEU A C 1
ATOM 4615 O O . LEU A 1 606 ? 19.387 2.361 23.443 1.00 80.12 606 LEU A O 1
ATOM 4619 N N . THR A 1 607 ? 21.197 1.147 22.909 1.00 77.00 607 THR A N 1
ATOM 4620 C CA . THR A 1 607 ? 20.540 0.274 21.927 1.00 77.00 607 THR A CA 1
ATOM 4621 C C . THR A 1 607 ? 21.362 -0.995 21.707 1.00 77.00 607 THR A C 1
ATOM 4623 O O . THR A 1 607 ? 22.562 -1.006 21.981 1.00 77.00 607 THR A O 1
ATOM 4626 N N . GLU A 1 608 ? 20.726 -2.050 21.206 1.00 79.38 608 GLU A N 1
ATOM 4627 C CA . GLU A 1 608 ? 21.349 -3.339 20.909 1.00 79.38 608 GLU A CA 1
ATOM 4628 C C . GLU A 1 608 ? 20.793 -3.910 19.598 1.00 79.38 608 GLU A C 1
ATOM 4630 O O . GLU A 1 608 ? 19.620 -3.714 19.253 1.00 79.38 608 GLU A O 1
ATOM 4635 N N . ILE A 1 609 ? 21.660 -4.571 18.835 1.00 71.88 609 ILE A N 1
ATOM 4636 C CA . ILE A 1 609 ? 21.319 -5.242 17.583 1.00 71.88 609 ILE A CA 1
ATOM 4637 C C . ILE A 1 609 ? 21.810 -6.680 17.666 1.00 71.88 609 ILE A C 1
ATOM 4639 O O . ILE A 1 609 ? 23.011 -6.909 17.793 1.00 71.88 609 ILE A O 1
ATOM 4643 N N . GLU A 1 610 ? 20.888 -7.633 17.542 1.00 73.12 610 GLU A N 1
ATOM 4644 C CA . GLU A 1 610 ? 21.229 -9.035 17.314 1.00 73.12 610 GLU A CA 1
ATOM 4645 C C . GLU A 1 610 ? 21.668 -9.227 15.860 1.00 73.12 610 GLU A C 1
ATOM 4647 O O . GLU A 1 610 ? 20.945 -8.899 14.915 1.00 73.12 610 GLU A O 1
ATOM 4652 N N . LEU A 1 611 ? 22.871 -9.759 15.687 1.00 64.38 611 LEU A N 1
ATOM 4653 C CA . LEU A 1 611 ? 23.416 -10.172 14.407 1.00 64.38 611 LEU A CA 1
ATOM 4654 C C . LEU A 1 611 ? 23.049 -11.642 14.207 1.00 64.38 611 LEU A C 1
ATOM 4656 O O . LEU A 1 611 ? 23.695 -12.550 14.731 1.00 64.38 611 LEU A O 1
ATOM 4660 N N . THR A 1 612 ? 21.976 -11.875 13.459 1.00 55.97 612 THR A N 1
ATOM 4661 C CA . THR A 1 612 ? 21.660 -13.203 12.930 1.00 55.97 612 THR A CA 1
ATOM 4662 C C . THR A 1 612 ? 22.452 -13.412 11.641 1.00 55.97 612 THR A C 1
ATOM 4664 O O . THR A 1 612 ? 22.651 -12.469 10.874 1.00 55.97 612 THR A O 1
ATOM 4667 N N . SER A 1 613 ? 22.968 -14.626 11.419 1.00 47.66 613 SER A N 1
ATOM 4668 C CA . SER A 1 613 ? 23.570 -14.949 10.119 1.00 47.66 613 SER A CA 1
ATOM 4669 C C . SER A 1 613 ? 22.515 -14.719 9.027 1.00 47.66 613 SER A C 1
ATOM 4671 O O . SER A 1 613 ? 21.384 -15.171 9.229 1.00 47.66 613 SER A O 1
ATOM 4673 N N . PRO A 1 614 ? 22.843 -14.002 7.937 1.00 41.62 614 PRO A N 1
ATOM 4674 C CA . PRO A 1 614 ? 21.911 -13.795 6.833 1.00 41.62 614 PRO A CA 1
ATOM 4675 C C . PRO A 1 614 ? 21.468 -15.109 6.183 1.00 41.62 614 PRO A C 1
ATOM 4677 O O . PRO A 1 614 ? 22.270 -16.077 6.171 1.00 41.62 614 PRO A O 1
#

pLDDT: mean 81.19, std 14.96, range [30.2, 98.56]

Foldseek 3Di:
DCPLVQLVVLLVDPDDQDQDDDAPVLLLVLLLVLLLLLCVVQPQCLQPPDQDPLADSNNLSSVSCCLQPVVPCVDDGDDPLSNLCSVDPPDPVSSVSSSVSSRVSRRVDSVSVSVNSNSVSVSLSCLLPVLALVSLQVVLVSCLASNLVSSLVSLVSSVVSVNLLSLLVNLCSCVPVVVNNVVSVVSLVSQLVDPDLVSNLSSLQSNLVSCVVVVVNVSSLVSLVVSLVSVPLARNLVSLQVNLVCCVPPVVNLVSSLVSLVVSLVSVRQPSNLVSLQVNLVSCVVVPNLVSSLVSLVVSLVPHDLQSNLVSLLVNLVSCVVVVNLVSNLVSLVVCCVPPVPHPSVLSSLLSNLLSCLVVLVLVVLVVQLVVCVVVVPLNSLVSLCSNLVSCVVVVVNVSNLVSLVVSLVSPPPVNLVSVCVSDPPDPPPPPDDDPDDPLLFAPVCVQVVLQCCVVPNADDDDPDDDLRGWHFDDKDDDPFKIKTWTWHWDDDRNDTFIKIKIWMWTDDPNGTGTDPDIKMDTDDDCVVPVPDQCADPRDDQDWIDDQFKIKTFGFYPPQFQWKWKADPNDIDIDGDPDRGDIDMDGDNGPPWIKIFGAGPVRDTPDMDIDDPD

Solvent-accessible surface area (backbone atoms only — not comparable to full-atom values): 32816 Å² total; per-residue (Å²): 142,66,64,76,57,49,61,53,46,60,68,74,43,86,93,71,91,73,88,73,93,69,81,66,64,67,55,34,57,55,50,36,52,27,28,50,44,9,33,76,75,42,39,94,46,35,74,52,96,71,86,70,66,67,80,46,64,35,44,46,8,25,53,45,42,34,64,71,51,49,81,77,48,92,84,58,86,74,52,69,45,60,42,42,31,51,78,36,72,91,35,67,70,26,50,49,49,34,34,54,51,49,38,54,55,38,72,72,30,65,68,56,35,53,50,48,52,50,53,54,47,51,37,52,49,49,49,64,67,64,57,45,17,63,62,15,31,53,51,13,64,71,23,48,82,77,37,50,70,57,14,45,52,28,13,54,50,4,38,75,48,65,25,60,61,24,27,42,53,40,15,50,42,28,31,71,73,66,67,30,52,78,73,11,52,63,32,25,54,52,17,43,68,40,90,48,66,66,46,16,32,47,19,24,43,54,47,18,49,56,28,44,76,71,68,36,54,66,62,15,47,54,33,21,53,52,22,37,71,67,62,42,78,73,42,14,32,43,20,25,37,55,50,15,50,45,25,42,75,76,68,63,34,55,68,60,15,48,51,23,16,51,51,14,36,72,67,64,38,87,63,44,12,59,52,19,38,53,53,40,18,53,50,27,46,77,73,67,37,53,69,60,15,44,51,35,24,50,51,37,38,73,72,42,60,69,86,54,15,33,54,23,26,45,52,40,13,53,52,29,42,79,72,67,37,56,69,58,14,44,51,31,16,49,47,28,47,72,76,38,65,84,42,83,46,20,59,57,18,50,52,52,39,46,54,51,33,44,74,72,62,39,60,70,59,40,56,48,50,27,53,51,26,52,75,70,66,41,89,68,22,35,56,37,27,47,45,50,13,52,51,28,43,77,70,66,37,56,67,60,15,50,53,28,38,50,52,14,40,77,68,62,32,92,66,30,66,63,52,49,50,69,75,46,63,76,70,91,76,51,97,80,64,80,74,82,88,60,57,72,69,29,27,62,93,33,43,66,59,34,41,48,48,31,77,76,72,44,76,76,83,80,68,98,72,86,59,70,76,39,33,42,71,76,48,74,50,80,58,97,52,42,32,40,33,36,25,42,33,48,46,75,57,91,95,44,80,39,47,25,44,34,42,41,42,29,39,54,57,98,89,41,76,39,72,52,96,69,65,37,60,46,77,50,83,59,62,87,85,45,75,80,58,48,38,21,65,93,72,49,52,58,54,74,35,61,61,96,40,38,36,41,40,32,34,37,42,52,87,66,44,35,26,41,28,45,35,42,96,89,43,73,55,76,42,79,46,93,61,53,61,53,77,46,78,48,73,35,98,66,66,80,65,36,30,46,30,35,14,28,89,86,65,50,77,75,47,73,45,78,47,70,85,129

Radius of gyration: 31.31 Å; Cα contacts (8 Å, |Δi|>4): 947; chains: 1; bounding box: 79×71×72 Å

Mean predicted aligned error: 17.14 Å

Sequence (614 aa):
MPYSAALLLIMKRGDQPDPLPGGWVAGTELASWFVAKAVEAYGDQVLADANPGLAEAQDVGRELARLIFVRAEADTGIPPPLAAAIDRPGSREAEQALETCIEDRLGADPGLAAAAAGVLGRYYRQQLDCGDGQALAELGDLLWWDEPQLARAAFERAVEAGNSSALIRLAQHRWVVLQDYDGALPHYRQAIASPDPGVAAEALTGLGEAHRAHCDYQAAREVWEECIATGHPDWAPRAMMMLGNMLEYQLRDYDGARAMFGAAIGTGHPESGPEAMFLLARLLERTGDDEGAKAAYQHLAESAPPGSRGRALCQLARLLQRRGDSGGAKAAWRQVLDTEPASDDAQEALAGLLNQLGSDGDLDRLRAAHRAGTAAGNPWAPYALVVIGRMLKDRGDLDGWRDAWQQAIDAGYEDADDLLEELSPPAEDDEDDEPADVPPEFDRRNAARTGIAVLENGLPSLPETLTHHMVIPMAYWTARQTAVVLFLRFHRLRRTWHPMALMATFTRHDGEWKPDAHWHGTSFHDPFTDPGGLYGLAGRPITVSGSLGGFICHGTAAPAVKYLALIQDGHQDRRPLDNHFGAWVICAETPDQLAVAALDENGTTLTEIELTSP

Nearest PDB structures (foldseek):
  3sf4-assembly1_A  TM=6.792E-01  e=1.359E-05  Homo sapiens
  4wng-assembly1_A  TM=6.370E-01  e=3.629E-05  Homo sapiens
  4g2v-assembly1_A  TM=6.153E-01  e=2.221E-05  Mus musculus
  7ep7-assembly1_A  TM=5.960E-01  e=7.581E-05  Mus musculus
  6u3w-assembly1_B  TM=3.762E-01  e=1.018E-01  Saccharomyces cerevisiae S288C

Secondary structure (DSSP, 8-state):
--HHHHHHHHHHSSS--PPPSS--HHHHHHHHHHHHHHHHHHGGGTT------TTSHHHHHHHHHHHHHTTT-TTSSS-HHHHHHHHSTT-HHHHHHHHHHHHHHHHH-HHHHHHHHHHHHHHHHHHHHH--HHHHHHHHHHTTTT-HHHHHHHHHHHHHTT-STHHHHHHHHHHHTS--HHHHHHHHHHHHT-S-HHHHHHHHHHHHHHHHHTT-HHHHHHHHHHHHHTT-TTHHHHHHHHHHHHHHHTS--HHHHHHHHHHHHHTT-TTHHHHHHHHHHHHHHHHT-HHHHHHHHHHHHHHS-HHHHHHHHHHHHHHHHHTT-HHHHHHHHHHHHHH-TTSHHHHHHHHHHHHHHHHTT-HHHHHHHHHHHHHTT-TTTTHHHHHHHHHHHHTT-HHHHHHHHHHHHHTT-TTHHHHHHHHSPPPS--TTS--TT--TTTBGGGHHHHHHHHHHH-PPPPPSS--TTB-EEEEEEE-SSEEEEEEEEEEEETTEEEEEEEEEEEEEETTEEEE-S--EEEEPP-TTT-TT-S-BTTTS--EEEEETTEEEEEEE--TT--EEEEEETTEEEEEE-S-SEEEEEEE-S--SSEEEEEE-TT--EEEEEEE---